Protein AF-A0A0K1EHI0-F1 (afdb_monomer_lite)

Foldseek 3Di:
DPPDDDDDDDQQDDWPVFWGFHAFDDQDPQATKTWTQGNVVRDIKIKGARADVPDDPPVVVLVVVVLVLLCQLDDPQAKHFDDWAATPRGIITITDDDPFAQLLVVLVVLVVPFADAQVRLLQALLSVLRSLLSSVVSVFDQQADASRQWGDDPRHIHGHDRCGSVQVVDVVPDDFQDAADDYDLQQAAPCCRHGNGDDLLRVLSSSLQRSLCSQQVDRGDRVHQLLVAFPVVSHDHPNCVPFDLQLNLLSLQSNDNDSVSHDGSNQHHRDDLPPDDPDAPPADDDDQDQEDADDPVCLQDPDWQQKWKAFQAADACRVSHLPTQTRGDQKFWEFCAPPGSHHDVHPQTHRTFWMWHDDNRWIKTAGPPRPQAKDFQQDLDGDRIDTGHRQGWIQGGRIIIGMHRDDPPDPSSVVNVVQSQQARSLQSAGELVNLLVVQLSLVSSCLSHVAWKKKKKKFKAFLVRDGDQDDRPQLSSLLNLLNNQLQSQLCRLVVRSHRWRKYALGDGMIMTMDINADPVRVVVSCVVRQVVSVVSGPPRMHMDIDMDIDDHPDRSSVSSD

InterPro domains:
  IPR000253 Forkhead-associated (FHA) domain [PF00498] (333-377)
  IPR000253 Forkhead-associated (FHA) domain [PS50006] (332-377)
  IPR000253 Forkhead-associated (FHA) domain [SM00240] (331-381)
  IPR000719 Protein kinase domain [PF00069] (19-233)
  IPR000719 Protein kinase domain [PS50011] (19-279)
  IPR000719 Protein kinase domain [SM00220] (19-271)
  IPR008271 Serine/threonine-protein kinase, active site [PS00108] (140-152)
  IPR008984 SMAD/FHA domain superfamily [SSF49879] (281-404)
  IPR011009 Protein kinase-like domain superfamily [SSF56112] (7-273)
  IPR017441 Protein kinase, ATP binding site [PS00107] (25-48)

Sequence (561 aa):
MTKEPLPPIAVGTVINDRYEVQKHIGKGGMGEVFLAYDRSTQQPVALKLVPEPQRMPGDDEALRQEVILAQKARHPNVCRVFDLAPSLWGPIIVMEYIPGQTLHHVIRRRKQSSGFNAEEFRKIATDICAGLAAIHREDLVHGDLKPGNVMVSDDRAVILDFGFAQERARTAARRPGSPPDGGTPHYMSPERLRDGGSSPDDDVYALALTLWEMWTCRVPEPGSKPRVRSMRQQIVFDVPAMLTHDEIRQIFRAMNEDPAMRPQARHMRFFSPPQQSTIPLNLYREHLNPGPTPGIASSQHFTPGAQSLLITYATNAPEIVGALIPLERPELTMGRRSDQELRLGEPTVSSVHAILRWQAGSWVIEDQGSTNGTYADYPFERRRQLSIRHASDVQVGECRLKLVSFKPDSPHHQRAKRYLAKRDGLTELFVREHLMKAIDEDGLYADWAEAPMQVAIFQLRGANRQVNERPTILEMLALRRAAQGAVEKIEAQLLSLIPLTAGRTGPLRFAVSMVGVSQEEARQVLEQVLPQVQDSLPKSLELVATLVKLETGRPARTLLG

Organism: Chondromyces crocatus (NCBI:txid52)

Secondary structure (DSSP, 8-state):
--PPPPPP--TT-EETTTEEEEEEEEEETTEEEEEEEETTTTEEEEEEE--GGGPPTTHHHHHHHHHHHHTT---TTBPPEEEEE--TTS-EEEEE---SEEHHHHHHHHHTTT---HHHHHHHHHHHHHHHHHHHHTT------SGGGEEE-SS-EEE----HHHHHHHHHHPPTT----SS-GGG--HHHHHH----HHHHHHHHHHHHHHHHH--PPPTT--GGGS-HHHH--SSGGGGS-HHHHHHHHHHT-SSGGGSPPGGG---S---TT-SS------------SPPPHHHHHS--TTS-EEEEEEESS-GGGTT-EEE--SSEEEEESSTT-SEE---TTS-SS-EEEEEETTEEEEEE-S-SS-EEESS--SB-SEEEE-TT-EEEETTEEEEEE---TTSHHHHHHHHHHHHB-TTT-SBPHHHHHHHHHHHHHHHHHHT--EEEEEEEEE-TTSS--SS--HHHHHHHHHHHHHHHHHHHHHTT-SS---EEEEETTEEEEEEES--HHHHHHHHHHHHHHHHTTS-TT-EEEEEEEEPPTTS-GGGGG-

Structure (mmCIF, N/CA/C/O backbone):
data_AF-A0A0K1EHI0-F1
#
_entry.id   AF-A0A0K1EHI0-F1
#
loop_
_atom_site.group_PDB
_atom_site.id
_atom_site.type_symbol
_atom_site.label_atom_id
_atom_site.label_alt_id
_atom_site.label_comp_id
_atom_site.label_asym_id
_atom_site.label_entity_id
_atom_site.label_seq_id
_atom_site.pdbx_PDB_ins_code
_atom_site.Cartn_x
_atom_site.Cartn_y
_atom_site.Cartn_z
_atom_site.occupancy
_atom_site.B_iso_or_equiv
_atom_site.auth_seq_id
_atom_site.auth_comp_id
_atom_site.auth_asym_id
_atom_site.auth_atom_id
_atom_site.pdbx_PDB_model_num
ATOM 1 N N . MET A 1 1 ? -54.908 5.412 22.785 1.00 38.75 1 MET A N 1
ATOM 2 C CA . MET A 1 1 ? -54.482 4.452 23.822 1.00 38.75 1 MET A CA 1
ATOM 3 C C . MET A 1 1 ? -53.059 4.805 24.206 1.00 38.75 1 MET A C 1
ATOM 5 O O . MET A 1 1 ? -52.173 4.701 23.368 1.00 38.75 1 MET A O 1
ATOM 9 N N . THR A 1 2 ? -52.856 5.335 25.406 1.00 41.34 2 THR A N 1
ATOM 10 C CA . THR A 1 2 ? -51.525 5.571 25.977 1.00 41.34 2 THR A CA 1
ATOM 11 C C . THR A 1 2 ? -50.860 4.210 26.174 1.00 41.34 2 THR A C 1
ATOM 13 O O . THR A 1 2 ? -51.335 3.433 26.997 1.00 41.34 2 THR A O 1
ATOM 16 N N . LYS A 1 3 ? -49.834 3.883 25.371 1.00 54.72 3 LYS A N 1
ATOM 17 C CA . LYS A 1 3 ? -49.009 2.685 25.594 1.00 54.72 3 LYS A CA 1
ATOM 18 C C . LYS A 1 3 ? -48.453 2.783 27.016 1.00 54.72 3 LYS A C 1
ATOM 20 O O . LYS A 1 3 ? -47.769 3.760 27.322 1.00 54.72 3 LYS A O 1
ATOM 25 N N . GLU A 1 4 ? -48.761 1.811 27.869 1.00 60.25 4 GLU A N 1
ATOM 26 C CA . GLU A 1 4 ? -48.013 1.642 29.114 1.00 60.25 4 GLU A CA 1
ATOM 27 C C . GLU A 1 4 ? -46.521 1.535 28.767 1.00 60.25 4 GLU A C 1
ATOM 29 O O . GLU A 1 4 ? -46.169 0.873 27.782 1.00 60.25 4 GLU A O 1
ATOM 34 N N . PRO A 1 5 ? -45.638 2.229 29.503 1.00 68.00 5 PRO A N 1
ATOM 35 C CA . PRO A 1 5 ? -44.214 2.154 29.238 1.00 68.00 5 PRO A CA 1
ATOM 36 C C . PRO A 1 5 ? -43.745 0.714 29.451 1.00 68.00 5 PRO A C 1
ATOM 38 O O . PRO A 1 5 ? -44.016 0.103 30.484 1.00 68.00 5 PRO A O 1
ATOM 41 N N . LEU A 1 6 ? -43.050 0.172 28.449 1.00 75.56 6 LEU A N 1
ATOM 42 C CA . LEU A 1 6 ? -42.467 -1.164 28.525 1.00 75.56 6 LEU A CA 1
ATOM 43 C C . LEU A 1 6 ? -41.522 -1.264 29.733 1.00 75.56 6 LEU A C 1
ATOM 45 O O . LEU A 1 6 ? -40.800 -0.301 30.018 1.00 75.56 6 LEU A O 1
ATOM 49 N N . PRO A 1 7 ? -41.478 -2.418 30.423 1.00 82.31 7 PRO A N 1
ATOM 50 C CA . PRO A 1 7 ? -40.547 -2.615 31.524 1.00 82.31 7 PRO A CA 1
ATOM 51 C C . PRO A 1 7 ? -39.098 -2.497 31.022 1.00 82.31 7 PRO A C 1
ATOM 53 O O . PRO A 1 7 ? -38.809 -2.903 29.893 1.00 82.31 7 PRO A O 1
ATOM 56 N N . PRO A 1 8 ? -38.172 -1.946 31.826 1.00 85.06 8 PRO A N 1
ATOM 57 C CA . PRO A 1 8 ? -36.772 -1.836 31.436 1.00 85.06 8 PRO A CA 1
ATOM 58 C C . PRO A 1 8 ? -36.146 -3.222 31.254 1.00 85.06 8 PRO A C 1
ATOM 60 O O . PRO A 1 8 ? -36.465 -4.161 31.984 1.00 85.06 8 PRO A O 1
ATOM 63 N N . ILE A 1 9 ? -35.214 -3.340 30.305 1.00 88.25 9 ILE A N 1
ATOM 64 C CA . ILE A 1 9 ? -34.455 -4.576 30.101 1.00 88.25 9 ILE A CA 1
ATOM 65 C C . ILE A 1 9 ? -33.501 -4.765 31.288 1.00 88.25 9 ILE A C 1
ATOM 67 O O . ILE A 1 9 ? -32.554 -4.000 31.474 1.00 88.25 9 ILE A O 1
ATOM 71 N N . ALA A 1 10 ? -33.749 -5.801 32.085 1.00 90.50 10 ALA A N 1
ATOM 72 C CA . ALA A 1 10 ? -32.947 -6.175 33.248 1.00 90.50 10 ALA A CA 1
ATOM 73 C C . ALA A 1 10 ? -32.377 -7.596 33.113 1.00 90.50 10 ALA A C 1
ATOM 75 O O . ALA A 1 10 ? -32.780 -8.368 32.242 1.00 90.50 10 ALA A O 1
ATOM 76 N N . VAL A 1 11 ? -31.448 -7.959 33.999 1.00 93.38 11 VAL A N 1
ATOM 77 C CA . VAL A 1 11 ? -30.942 -9.338 34.096 1.00 93.38 11 VAL A CA 1
ATOM 78 C C . VAL A 1 11 ? -32.110 -10.308 34.308 1.00 93.38 11 VAL A C 1
ATOM 80 O O . VAL A 1 11 ? -32.990 -10.045 35.124 1.00 93.38 11 VAL A O 1
ATOM 83 N N . GLY A 1 12 ? -32.130 -11.404 33.549 1.00 92.81 12 GLY A N 1
ATOM 84 C CA . GLY A 1 12 ? -33.217 -12.386 33.516 1.00 92.81 12 GLY A CA 1
ATOM 85 C C . GLY A 1 12 ? -34.339 -12.065 32.520 1.00 92.81 12 GLY A C 1
ATOM 86 O O . GLY A 1 12 ? -35.193 -12.916 32.282 1.00 92.81 12 GLY A O 1
ATOM 87 N N . THR A 1 13 ? -34.341 -10.880 31.894 1.00 94.50 13 THR A N 1
ATOM 88 C CA . THR A 1 13 ? -35.295 -10.563 30.815 1.00 94.50 13 THR A CA 1
ATOM 89 C C . THR A 1 13 ? -35.047 -11.486 29.629 1.00 94.50 13 THR A C 1
ATOM 91 O O . THR A 1 13 ? -33.915 -11.596 29.160 1.00 94.50 13 THR A O 1
ATOM 94 N N . VAL A 1 14 ? -36.102 -12.120 29.116 1.00 94.12 14 VAL A N 1
ATOM 95 C CA . VAL A 1 14 ? -36.028 -12.966 27.921 1.00 94.12 14 VAL A CA 1
ATOM 96 C C . VAL A 1 14 ? -36.630 -12.215 26.743 1.00 94.12 14 VAL A C 1
ATOM 98 O O . VAL A 1 14 ? -37.811 -11.875 26.752 1.00 94.12 14 VAL A O 1
ATOM 101 N N . ILE A 1 15 ? -35.817 -11.955 25.725 1.00 92.81 15 ILE A N 1
ATOM 102 C CA . ILE A 1 15 ? -36.234 -11.277 24.499 1.00 92.81 15 ILE A CA 1
ATOM 103 C C . ILE A 1 15 ? -36.522 -12.331 23.425 1.00 92.81 15 ILE A C 1
ATOM 105 O O . ILE A 1 15 ? -35.686 -13.201 23.161 1.00 92.81 15 ILE A O 1
ATOM 109 N N . ASN A 1 16 ? -37.702 -12.239 22.802 1.00 92.44 16 ASN A N 1
ATOM 110 C CA . ASN A 1 16 ? -38.181 -13.137 21.741 1.00 92.44 16 ASN A CA 1
ATOM 111 C C . ASN A 1 16 ? -38.113 -14.629 22.109 1.00 92.44 16 ASN A C 1
ATOM 113 O O . ASN A 1 16 ? -37.731 -15.447 21.275 1.00 92.44 16 ASN A O 1
ATOM 117 N N . ASP A 1 17 ? -38.376 -14.964 23.377 1.00 94.06 17 ASP A N 1
ATOM 118 C CA . ASP A 1 17 ? -38.289 -16.326 23.933 1.00 94.06 17 ASP A CA 1
ATOM 119 C C . ASP A 1 17 ? -36.935 -17.039 23.723 1.00 94.06 17 ASP A C 1
ATOM 121 O O . ASP A 1 17 ? -36.800 -18.238 23.971 1.00 94.06 17 ASP A O 1
ATOM 125 N N . ARG A 1 18 ? -35.900 -16.297 23.309 1.00 95.69 18 ARG A N 1
ATOM 126 C CA . ARG A 1 18 ? -34.618 -16.844 22.852 1.00 95.69 18 ARG A CA 1
ATOM 127 C C . ARG A 1 18 ? -33.433 -16.266 23.602 1.00 95.69 18 ARG A C 1
ATOM 129 O O . ARG A 1 18 ? -32.554 -17.023 24.005 1.00 95.69 18 ARG A O 1
ATOM 136 N N . TYR A 1 19 ? -33.385 -14.950 23.771 1.00 96.94 19 TYR A N 1
ATOM 137 C CA . TYR A 1 19 ? -32.209 -14.285 24.316 1.00 96.94 19 TYR A CA 1
ATOM 138 C C . TYR A 1 19 ? -32.436 -13.891 25.766 1.00 96.94 19 TYR A C 1
ATOM 140 O O . TYR A 1 19 ? -33.193 -12.968 26.056 1.00 96.94 19 TYR A O 1
ATOM 148 N N . GLU A 1 20 ? -31.773 -14.586 26.678 1.00 97.12 20 GLU A N 1
ATOM 149 C CA . GLU A 1 20 ? -31.850 -14.302 28.107 1.00 97.12 20 GLU A CA 1
ATOM 150 C C . GLU A 1 20 ? -30.755 -13.318 28.512 1.00 97.12 20 GLU A C 1
ATOM 152 O O . GLU A 1 20 ? -29.567 -13.638 28.464 1.00 97.12 20 GLU A O 1
ATOM 157 N N . VAL A 1 21 ? -31.142 -12.107 28.900 1.00 97.00 21 VAL A N 1
ATOM 158 C CA . VAL A 1 21 ? -30.214 -11.034 29.260 1.00 97.00 21 VAL A CA 1
ATOM 159 C C . VAL A 1 21 ? -29.485 -11.378 30.553 1.00 97.00 21 VAL A C 1
ATOM 161 O O . VAL A 1 21 ? -30.096 -11.555 31.604 1.00 97.00 21 VAL A O 1
ATOM 164 N N . GLN A 1 22 ? -28.158 -11.409 30.493 1.00 96.69 22 GLN A N 1
ATOM 165 C CA . GLN A 1 22 ? -27.296 -11.707 31.635 1.00 96.69 22 GLN A CA 1
ATOM 166 C C . GLN A 1 22 ? -26.702 -10.444 32.254 1.00 96.69 22 GLN A C 1
ATOM 168 O O . GLN A 1 22 ? -26.520 -10.373 33.468 1.00 96.69 22 GLN A O 1
ATOM 173 N N . LYS A 1 23 ? -26.352 -9.448 31.430 1.00 94.69 23 LYS A N 1
ATOM 174 C CA . LYS A 1 23 ? -25.674 -8.234 31.900 1.00 94.69 23 LYS A CA 1
ATOM 175 C C . LYS A 1 23 ? -25.824 -7.085 30.908 1.00 94.69 23 LYS A C 1
ATOM 177 O O . LYS A 1 23 ? -25.659 -7.277 29.711 1.00 94.69 23 LYS A O 1
ATOM 182 N N . HIS A 1 24 ? -26.026 -5.869 31.404 1.00 92.38 24 HIS A N 1
ATOM 183 C CA . HIS A 1 24 ? -25.834 -4.657 30.604 1.00 92.38 24 HIS A CA 1
ATOM 184 C C . HIS A 1 24 ? -24.330 -4.364 30.462 1.00 92.38 24 HIS A C 1
ATOM 186 O O . HIS A 1 24 ? -23.629 -4.214 31.468 1.00 92.38 24 HIS A O 1
ATOM 192 N N . ILE A 1 25 ? -23.823 -4.320 29.228 1.00 87.81 25 ILE A N 1
ATOM 193 C CA . ILE A 1 25 ? -22.380 -4.225 28.942 1.00 87.81 25 ILE A CA 1
ATOM 194 C C . ILE A 1 25 ? -21.955 -2.885 28.339 1.00 87.81 25 ILE A C 1
ATOM 196 O O . ILE A 1 25 ? -20.767 -2.571 28.367 1.00 87.81 25 ILE A O 1
ATOM 200 N N . GLY A 1 26 ? -22.887 -2.055 27.867 1.00 79.62 26 GLY A N 1
ATOM 201 C CA . GLY A 1 26 ? -22.547 -0.716 27.396 1.00 79.62 26 GLY A CA 1
ATOM 202 C C . GLY A 1 26 ? -23.752 0.115 26.978 1.00 79.62 26 GLY A C 1
ATOM 203 O O . GLY A 1 26 ? -24.778 -0.418 26.578 1.00 79.62 26 GLY A O 1
ATOM 204 N N . LYS A 1 27 ? -23.594 1.438 27.038 1.00 73.62 27 LYS A N 1
ATOM 205 C CA . LYS A 1 27 ? -24.567 2.425 26.561 1.00 73.62 27 LYS A CA 1
ATOM 206 C C . LYS A 1 27 ? -23.833 3.477 25.738 1.00 73.62 27 LYS A C 1
ATOM 208 O O . LYS A 1 27 ? -22.867 4.060 26.229 1.00 73.62 27 LYS A O 1
ATOM 213 N N . GLY A 1 28 ? -24.264 3.704 24.500 1.00 63.69 28 GLY A N 1
ATOM 214 C CA . GLY A 1 28 ? -23.636 4.651 23.575 1.00 63.69 28 GLY A CA 1
ATOM 215 C C . GLY A 1 28 ? -24.650 5.408 22.717 1.00 63.69 28 GLY A C 1
ATOM 216 O O . GLY A 1 28 ? -25.856 5.222 22.846 1.00 63.69 28 GLY A O 1
ATOM 217 N N . GLY A 1 29 ? -24.158 6.259 21.808 1.00 56.59 29 GLY A N 1
ATOM 218 C CA . GLY A 1 29 ? -25.003 7.081 20.926 1.00 56.59 29 GLY A CA 1
ATOM 219 C C . GLY A 1 29 ? -25.860 6.295 19.923 1.00 56.59 29 GLY A C 1
ATOM 220 O O . GLY A 1 29 ? -26.757 6.872 19.326 1.00 56.59 29 GLY A O 1
ATOM 221 N N . MET A 1 30 ? -25.599 4.994 19.757 1.00 59.62 30 MET A N 1
ATOM 222 C CA . MET A 1 30 ? -26.337 4.086 18.867 1.00 59.62 30 MET A CA 1
ATOM 223 C C . MET A 1 30 ? -27.214 3.073 19.625 1.00 59.62 30 MET A C 1
ATOM 225 O O . MET A 1 30 ? -27.732 2.150 19.001 1.00 59.62 30 MET A O 1
ATOM 229 N N . GLY A 1 31 ? -27.347 3.208 20.952 1.00 73.00 31 GLY A N 1
ATOM 230 C CA . GLY A 1 31 ? -28.211 2.352 21.766 1.00 73.00 31 GLY A CA 1
ATOM 231 C C . GLY A 1 31 ? -27.540 1.664 22.956 1.00 73.00 31 GLY A C 1
ATOM 232 O O . GLY A 1 31 ? -26.405 1.971 23.334 1.00 73.00 31 GLY A O 1
ATOM 233 N N . GLU A 1 32 ? -28.286 0.747 23.568 1.00 86.31 32 GLU A N 1
ATOM 234 C CA . GLU A 1 32 ? -27.862 -0.054 24.722 1.00 86.31 32 GLU A CA 1
ATOM 235 C C . GLU A 1 32 ? -27.417 -1.443 24.265 1.00 86.31 32 GLU A C 1
ATOM 237 O O . GLU A 1 32 ? -28.006 -2.025 23.354 1.00 86.31 32 GLU A O 1
ATOM 242 N N . VAL A 1 33 ? -26.361 -1.967 24.886 1.00 90.31 33 VAL A N 1
ATOM 243 C CA . VAL A 1 33 ? -25.775 -3.263 24.550 1.00 90.31 33 VAL A CA 1
ATOM 244 C C . VAL A 1 33 ? -25.816 -4.177 25.767 1.00 90.31 33 VAL A C 1
ATOM 246 O O . VAL A 1 33 ? -25.346 -3.824 26.854 1.00 90.31 33 VAL A O 1
ATOM 249 N N . PHE A 1 34 ? -26.343 -5.380 25.569 1.00 94.25 34 PHE A N 1
ATOM 250 C CA . PHE A 1 34 ? -26.517 -6.395 26.600 1.00 94.25 34 PHE A CA 1
ATOM 251 C C . PHE A 1 34 ? -25.771 -7.674 26.221 1.00 94.25 34 PHE A C 1
ATOM 253 O O . PHE A 1 34 ? -25.832 -8.115 25.079 1.00 94.25 34 PHE A O 1
ATOM 260 N N . LEU A 1 35 ? -25.095 -8.295 27.184 1.00 96.38 35 LEU A N 1
ATOM 261 C CA . LEU A 1 35 ? -24.716 -9.701 27.104 1.00 96.38 35 LEU A CA 1
ATOM 262 C C . LEU A 1 35 ? -25.970 -10.532 27.365 1.00 96.38 35 LEU A C 1
ATOM 264 O O . LEU A 1 35 ? -26.637 -10.339 28.387 1.00 96.38 35 LEU A O 1
ATOM 268 N N . ALA A 1 36 ? -26.258 -11.466 26.471 1.00 97.44 36 ALA A N 1
ATOM 269 C CA . ALA A 1 36 ? -27.346 -12.413 26.609 1.00 97.44 36 ALA A CA 1
ATOM 270 C C . ALA A 1 36 ? -26.880 -13.837 26.304 1.00 97.44 36 ALA A C 1
ATOM 272 O O . ALA A 1 36 ? -25.927 -14.054 25.558 1.00 97.44 36 ALA A O 1
ATOM 273 N N . TYR A 1 37 ? -27.581 -14.809 26.868 1.00 97.75 37 TYR A N 1
ATOM 274 C CA . TYR A 1 37 ? -27.458 -16.209 26.503 1.00 97.75 37 TYR A CA 1
ATOM 275 C C . TYR A 1 37 ? -28.487 -16.531 25.421 1.00 97.75 37 TYR A C 1
ATOM 277 O O . TYR A 1 37 ? -29.691 -16.383 25.641 1.00 97.75 37 TYR A O 1
ATOM 285 N N . ASP A 1 38 ? -28.026 -16.944 24.242 1.00 97.31 38 ASP A N 1
ATOM 286 C CA . ASP A 1 38 ? -28.908 -17.441 23.191 1.00 97.31 38 ASP A CA 1
ATOM 287 C C . ASP A 1 38 ? -29.297 -18.888 23.507 1.00 97.31 38 ASP A C 1
ATOM 289 O O . ASP A 1 38 ? -28.510 -19.817 23.321 1.00 97.31 38 ASP A O 1
ATOM 293 N N . ARG A 1 39 ? -30.536 -19.087 23.963 1.00 96.69 39 ARG A N 1
ATOM 294 C CA . ARG A 1 39 ? -31.074 -20.399 24.353 1.00 96.69 39 ARG A CA 1
ATOM 295 C C . ARG A 1 39 ? -31.108 -21.405 23.202 1.00 96.69 39 ARG A C 1
ATOM 297 O O . ARG A 1 39 ? -31.110 -22.604 23.459 1.00 96.69 39 ARG A O 1
ATOM 304 N N . SER A 1 40 ? -31.133 -20.936 21.953 1.00 95.06 40 SER A N 1
ATOM 305 C CA . SER A 1 40 ? -31.190 -21.814 20.778 1.00 95.06 40 SER A CA 1
ATOM 306 C C . SER A 1 40 ? -29.820 -22.361 20.378 1.00 95.06 40 SER A C 1
ATOM 308 O O . SER A 1 40 ? -29.700 -23.536 20.043 1.00 95.06 40 SER A O 1
ATOM 310 N N . THR A 1 41 ? -28.783 -21.522 20.430 1.00 95.12 41 THR A N 1
ATOM 311 C CA . THR A 1 41 ? -27.409 -21.901 20.063 1.00 95.12 41 THR A CA 1
ATOM 312 C C . THR A 1 41 ? -26.577 -22.311 21.273 1.00 95.12 41 THR A C 1
ATOM 314 O O . THR A 1 41 ? -25.497 -22.871 21.108 1.00 95.12 41 THR A O 1
ATOM 317 N N . GLN A 1 42 ? -27.085 -22.058 22.483 1.00 95.88 42 GLN A N 1
ATOM 318 C CA . GLN A 1 42 ? -26.413 -22.282 23.760 1.00 95.88 42 GLN A CA 1
ATOM 319 C C . GLN A 1 42 ? -25.092 -21.509 23.900 1.00 95.88 42 GLN A C 1
ATOM 321 O O . GLN A 1 42 ? -24.168 -21.967 24.572 1.00 95.88 42 GLN A O 1
ATOM 326 N N . GLN A 1 43 ? -24.998 -20.331 23.275 1.00 95.88 43 GLN A N 1
ATOM 327 C CA . GLN A 1 43 ? -23.801 -19.486 23.265 1.00 95.88 43 GLN A CA 1
ATOM 328 C C . GLN A 1 43 ? -24.087 -18.072 23.796 1.00 95.88 43 GLN A C 1
ATOM 330 O O . GLN A 1 43 ? -25.210 -17.574 23.662 1.00 95.88 43 GLN A O 1
ATOM 335 N N . PRO A 1 44 ? -23.084 -17.390 24.381 1.00 96.81 44 PRO A N 1
ATOM 336 C CA . PRO A 1 44 ? -23.197 -15.975 24.708 1.00 96.81 44 PRO A CA 1
ATOM 337 C C . PRO A 1 44 ? -23.206 -15.112 23.437 1.00 96.81 44 PRO A C 1
ATOM 339 O O . PRO A 1 44 ? -22.401 -15.304 22.524 1.00 96.81 44 PRO A O 1
ATOM 342 N N . VAL A 1 45 ? -24.089 -14.117 23.408 1.00 96.75 45 VAL A N 1
ATOM 343 C CA . VAL A 1 45 ? -24.224 -13.129 22.330 1.00 96.75 45 VAL A CA 1
ATOM 344 C C . VAL A 1 45 ? -24.307 -11.718 22.904 1.00 96.75 45 VAL A C 1
ATOM 346 O O . VAL A 1 45 ? -24.726 -11.517 24.046 1.00 96.75 45 VAL A O 1
ATOM 349 N N . ALA A 1 46 ? -23.918 -10.727 22.109 1.00 95.00 46 ALA A N 1
ATOM 350 C CA . ALA A 1 46 ? -24.198 -9.330 22.404 1.00 95.00 46 ALA A CA 1
ATOM 351 C C . ALA A 1 46 ? -25.453 -8.885 21.639 1.00 95.00 46 ALA A C 1
ATOM 353 O O . ALA A 1 46 ? -25.580 -9.124 20.438 1.00 95.00 46 ALA A O 1
ATOM 354 N N . LEU A 1 47 ? -26.378 -8.236 22.342 1.00 93.69 47 LEU A N 1
ATOM 355 C CA . LEU A 1 47 ? -27.592 -7.647 21.787 1.00 93.69 47 LEU A CA 1
ATOM 356 C C . LEU A 1 47 ? -27.462 -6.133 21.824 1.00 93.69 47 LEU A C 1
ATOM 358 O O . LEU A 1 47 ? -27.402 -5.562 22.913 1.00 93.69 47 LEU A O 1
ATOM 362 N N . LYS A 1 48 ? -27.443 -5.482 20.663 1.00 90.06 48 LYS A N 1
ATOM 363 C CA . LYS A 1 48 ? -27.504 -4.020 20.565 1.00 90.06 48 LYS A CA 1
ATOM 364 C C . LYS A 1 48 ? -28.917 -3.594 20.212 1.00 90.06 48 LYS A C 1
ATOM 366 O O . LYS A 1 48 ? -29.406 -3.903 19.128 1.00 90.06 48 LYS A O 1
ATOM 371 N N . LEU A 1 49 ? -29.557 -2.901 21.142 1.00 87.25 49 LEU A N 1
ATOM 372 C CA . LEU A 1 49 ? -30.896 -2.359 20.982 1.00 87.25 49 LEU A CA 1
ATOM 373 C C . LEU A 1 49 ? -30.826 -0.997 20.295 1.00 87.25 49 LEU A C 1
ATOM 375 O O . LEU A 1 49 ? -30.130 -0.110 20.783 1.00 87.25 49 LEU A O 1
ATOM 379 N N . VAL A 1 50 ? -31.590 -0.811 19.220 1.00 77.00 50 VAL A N 1
ATOM 380 C CA . VAL A 1 50 ? -31.706 0.477 18.519 1.00 77.00 50 VAL A CA 1
ATOM 381 C C . VAL A 1 50 ? -33.007 1.172 18.958 1.00 77.00 50 VAL A C 1
ATOM 383 O O . VAL A 1 50 ? -34.084 0.755 18.523 1.00 77.00 50 VAL A O 1
ATOM 386 N N . PRO A 1 51 ? -32.957 2.194 19.838 1.00 65.12 51 PRO A N 1
ATOM 387 C CA . PRO A 1 51 ? -34.155 2.714 20.501 1.00 65.12 51 PRO A CA 1
ATOM 388 C C . PRO A 1 51 ? -35.091 3.507 19.565 1.00 65.12 51 PRO A C 1
ATOM 390 O O . PRO A 1 51 ? -34.651 4.242 18.681 1.00 65.12 51 PRO A O 1
ATOM 393 N N . GLU A 1 52 ? -36.406 3.393 19.800 1.00 57.41 52 GLU A N 1
ATOM 394 C CA . GLU A 1 52 ? -37.483 4.025 19.009 1.00 57.41 52 GLU A CA 1
ATOM 395 C C . GLU A 1 52 ? -37.430 5.567 18.845 1.00 57.41 52 GLU A C 1
ATOM 397 O O . GLU A 1 52 ? -37.744 6.031 17.749 1.00 57.41 52 GLU A O 1
ATOM 402 N N . PRO A 1 53 ? -37.024 6.397 19.835 1.00 50.66 53 PRO A N 1
ATOM 403 C CA . PRO A 1 53 ? -37.088 7.866 19.731 1.00 50.66 53 PRO A CA 1
ATOM 404 C C . PRO A 1 53 ? -36.123 8.486 18.710 1.00 50.66 53 PRO A C 1
ATOM 406 O O . PRO A 1 53 ? -36.155 9.692 18.484 1.00 50.66 53 PRO A O 1
ATOM 409 N N . GLN A 1 54 ? -35.230 7.677 18.139 1.00 50.97 54 GLN A N 1
ATOM 410 C CA . GLN A 1 54 ? -34.211 8.088 17.173 1.00 50.97 54 GLN A CA 1
ATOM 411 C C . GLN A 1 54 ? -34.568 7.672 15.737 1.00 50.97 54 GLN A C 1
ATOM 413 O O . GLN A 1 54 ? -33.760 7.887 14.839 1.00 50.97 54 GLN A O 1
ATOM 418 N N . ARG A 1 55 ? -35.756 7.084 15.521 1.00 57.84 55 ARG A N 1
ATOM 419 C CA . ARG A 1 55 ? -36.171 6.511 14.235 1.00 57.84 55 ARG A CA 1
ATOM 420 C C . ARG A 1 55 ? -36.875 7.519 13.328 1.00 57.84 55 ARG A C 1
ATOM 422 O O . ARG A 1 55 ? -37.884 8.112 13.708 1.00 57.84 55 ARG A O 1
ATOM 429 N N . MET A 1 56 ? -36.396 7.636 12.097 1.00 54.16 56 MET A N 1
ATOM 430 C CA . MET A 1 56 ? -37.064 8.277 10.965 1.00 54.16 56 MET A CA 1
ATOM 431 C C . MET A 1 56 ? -37.715 7.223 10.041 1.00 54.16 56 MET A C 1
ATOM 433 O O . MET A 1 56 ? -37.336 6.047 10.062 1.00 54.16 56 MET A O 1
ATOM 437 N N . PRO A 1 57 ? -38.702 7.600 9.204 1.00 51.69 57 PRO A N 1
ATOM 438 C CA . PRO A 1 57 ? -39.243 6.702 8.182 1.00 51.69 57 PRO A CA 1
ATOM 439 C C . PRO A 1 57 ? -38.134 6.179 7.247 1.00 51.69 57 PRO A C 1
ATOM 441 O O . PRO A 1 57 ? -37.444 6.974 6.616 1.00 51.69 57 PRO A O 1
ATOM 444 N N . GLY A 1 58 ? -37.979 4.852 7.140 1.00 60.38 58 GLY A N 1
ATOM 445 C CA . GLY A 1 58 ? -36.951 4.194 6.310 1.00 60.38 58 GLY A CA 1
ATOM 446 C C . GLY A 1 58 ? -35.757 3.603 7.077 1.00 60.38 58 GLY A C 1
ATOM 447 O O . GLY A 1 58 ? -35.009 2.810 6.503 1.00 60.38 58 GLY A O 1
ATOM 448 N N . ASP A 1 59 ? -35.616 3.902 8.372 1.00 66.31 59 ASP A N 1
ATOM 449 C CA . ASP A 1 59 ? -34.481 3.438 9.187 1.00 66.31 59 ASP A CA 1
ATOM 450 C C . ASP A 1 59 ? -34.413 1.916 9.351 1.00 66.31 59 ASP A C 1
ATOM 452 O O . ASP A 1 59 ? -33.321 1.363 9.438 1.00 66.31 59 ASP A O 1
ATOM 456 N N . ASP A 1 60 ? -35.550 1.216 9.349 1.00 71.31 60 ASP A N 1
ATOM 457 C CA . ASP A 1 60 ? -35.572 -0.248 9.470 1.00 71.31 60 ASP A CA 1
ATOM 458 C C . ASP A 1 60 ? -34.992 -0.950 8.231 1.00 71.31 60 ASP A C 1
ATOM 460 O O . ASP A 1 60 ? -34.279 -1.945 8.366 1.00 71.31 60 ASP A O 1
ATOM 464 N N . GLU A 1 61 ? -35.233 -0.419 7.026 1.00 74.44 61 GLU A N 1
ATOM 465 C CA . GLU A 1 61 ? -34.644 -0.962 5.794 1.00 74.44 61 GLU A CA 1
ATOM 466 C C . GLU A 1 61 ? -33.152 -0.621 5.705 1.00 74.44 61 GLU A C 1
ATOM 468 O O . GLU A 1 61 ? -32.341 -1.470 5.334 1.00 74.44 61 GLU A O 1
ATOM 473 N N . ALA A 1 62 ? -32.765 0.591 6.116 1.00 70.88 62 ALA A N 1
ATOM 474 C CA . ALA A 1 62 ? -31.359 0.968 6.223 1.00 70.88 62 ALA A CA 1
ATOM 475 C C . ALA A 1 62 ? -30.615 0.055 7.214 1.00 70.88 62 ALA A C 1
ATOM 477 O O . ALA A 1 62 ? -29.573 -0.502 6.876 1.00 70.88 62 ALA A O 1
ATOM 478 N N . LEU A 1 63 ? -31.186 -0.182 8.396 1.00 76.38 63 LEU A N 1
ATOM 479 C CA . LEU A 1 63 ? -30.633 -1.081 9.408 1.00 76.38 63 LEU A CA 1
ATOM 480 C C . LEU A 1 63 ? -30.520 -2.523 8.895 1.00 76.38 63 LEU A C 1
ATOM 482 O O . LEU A 1 63 ? -29.509 -3.191 9.114 1.00 76.38 63 LEU A O 1
ATOM 486 N N . ARG A 1 64 ? -31.531 -3.002 8.163 1.00 81.94 64 ARG A N 1
ATOM 487 C CA . ARG A 1 64 ? -31.499 -4.323 7.524 1.00 81.94 64 ARG A CA 1
ATOM 488 C C . ARG A 1 64 ? -30.373 -4.422 6.495 1.00 81.94 64 ARG A C 1
ATOM 490 O O . ARG A 1 64 ? -29.637 -5.409 6.500 1.00 81.94 64 ARG A O 1
ATOM 497 N N . GLN A 1 65 ? -30.202 -3.408 5.648 1.00 80.56 65 GLN A N 1
ATOM 498 C CA . GLN A 1 65 ? -29.079 -3.339 4.710 1.00 80.56 65 GLN A CA 1
ATOM 499 C C . GLN A 1 65 ? -27.728 -3.298 5.430 1.00 80.56 65 GLN A C 1
ATOM 501 O O . GLN A 1 65 ? -26.805 -3.991 5.010 1.00 80.56 65 GLN A O 1
ATOM 506 N N . GLU A 1 66 ? -27.604 -2.547 6.526 1.00 79.44 66 GLU A N 1
ATOM 507 C CA . GLU A 1 66 ? -26.380 -2.486 7.337 1.00 79.44 66 GLU A CA 1
ATOM 508 C C . GLU A 1 66 ? -25.957 -3.873 7.819 1.00 79.44 66 GLU A C 1
ATOM 510 O O . GLU A 1 66 ? -24.810 -4.277 7.626 1.00 79.44 66 GLU A O 1
ATOM 515 N N . VAL A 1 67 ? -26.907 -4.634 8.364 1.00 84.25 67 VAL A N 1
ATOM 516 C CA . VAL A 1 67 ? -26.673 -5.995 8.856 1.00 84.25 67 VAL A CA 1
ATOM 517 C C . VAL A 1 67 ? -26.280 -6.942 7.721 1.00 84.25 67 VAL A C 1
ATOM 519 O O . VAL A 1 67 ? -25.323 -7.702 7.871 1.00 84.25 67 VAL A O 1
ATOM 522 N N . ILE A 1 68 ? -26.939 -6.858 6.560 1.00 86.38 68 ILE A N 1
ATOM 523 C CA . ILE A 1 68 ? -26.581 -7.660 5.376 1.00 86.38 68 ILE A CA 1
ATOM 524 C C . ILE A 1 68 ? -25.144 -7.363 4.922 1.00 86.38 68 ILE A C 1
ATOM 526 O O . ILE A 1 68 ? -24.409 -8.282 4.558 1.00 86.38 68 ILE A O 1
ATOM 530 N N . LEU A 1 69 ? -24.725 -6.094 4.928 1.00 83.75 69 LEU A N 1
ATOM 531 C CA . LEU A 1 69 ? -23.359 -5.709 4.562 1.00 83.75 69 LEU A CA 1
ATOM 532 C C . LEU A 1 69 ? -22.350 -6.180 5.615 1.00 83.75 69 LEU A C 1
ATOM 534 O O . LEU A 1 69 ? -21.331 -6.766 5.254 1.00 83.75 69 LEU A O 1
ATOM 538 N N . ALA A 1 70 ? -22.656 -6.016 6.901 1.00 84.00 70 ALA A N 1
ATOM 539 C CA . ALA A 1 70 ? -21.813 -6.485 7.998 1.00 84.00 70 ALA A CA 1
ATOM 540 C C . ALA A 1 70 ? -21.582 -8.001 7.969 1.00 84.00 70 ALA A C 1
ATOM 542 O O . ALA A 1 70 ? -20.470 -8.463 8.212 1.00 84.00 70 ALA A O 1
ATOM 543 N N . GLN A 1 71 ? -22.590 -8.783 7.581 1.00 89.06 71 GLN A N 1
ATOM 544 C CA . GLN A 1 71 ? -22.470 -10.236 7.430 1.00 89.06 71 GLN A CA 1
ATOM 545 C C . GLN A 1 71 ? -21.500 -10.679 6.314 1.00 89.06 71 GLN A C 1
ATOM 547 O O . GLN A 1 71 ? -21.044 -11.832 6.336 1.00 89.06 71 GLN A O 1
ATOM 552 N N . LYS A 1 72 ? -21.170 -9.801 5.350 1.00 88.50 72 LYS A N 1
ATOM 553 C CA . LYS A 1 72 ? -20.175 -10.076 4.293 1.00 88.50 72 LYS A CA 1
ATOM 554 C C . LYS A 1 72 ? -18.741 -9.997 4.814 1.00 88.50 72 LYS A C 1
ATOM 556 O O . LYS A 1 72 ? -17.905 -10.802 4.413 1.00 88.50 72 LYS A O 1
ATOM 561 N N . ALA A 1 73 ? -18.461 -9.085 5.745 1.00 86.38 73 ALA A N 1
ATOM 562 C CA . ALA A 1 73 ? -17.125 -8.860 6.292 1.00 86.38 73 ALA A CA 1
ATOM 563 C C . ALA A 1 73 ? -16.744 -9.934 7.332 1.00 86.38 73 ALA A C 1
ATOM 565 O O . ALA A 1 73 ? -16.748 -9.707 8.540 1.00 86.38 73 ALA A O 1
ATOM 566 N N . ARG A 1 74 ? -16.412 -11.145 6.870 1.00 89.00 74 ARG A N 1
ATOM 567 C CA . ARG A 1 74 ? -16.039 -12.270 7.746 1.00 89.00 74 ARG A CA 1
ATOM 568 C C . ARG A 1 74 ? -14.535 -12.305 7.998 1.00 89.00 74 ARG A C 1
ATOM 570 O O . ARG A 1 74 ? -13.764 -12.681 7.118 1.00 89.00 74 ARG A O 1
ATOM 577 N N . HIS A 1 75 ? -14.111 -11.983 9.217 1.00 95.38 75 HIS A N 1
ATOM 578 C CA . HIS A 1 75 ? -12.702 -12.049 9.612 1.00 95.38 75 HIS A CA 1
ATOM 579 C C . HIS A 1 75 ? -12.550 -12.207 11.135 1.00 95.38 75 HIS A C 1
ATOM 581 O O . HIS A 1 75 ? -13.398 -11.705 11.864 1.00 95.38 75 HIS A O 1
ATOM 587 N N . PRO A 1 76 ? -11.488 -12.853 11.659 1.00 95.38 76 PRO A N 1
ATOM 588 C CA . PRO A 1 76 ? -11.265 -12.950 13.105 1.00 95.38 76 PRO A CA 1
ATOM 589 C C . PRO A 1 76 ? -11.158 -11.600 13.829 1.00 95.38 76 PRO A C 1
ATOM 591 O O . PRO A 1 76 ? -11.478 -11.530 15.006 1.00 95.38 76 PRO A O 1
ATOM 594 N N . ASN A 1 77 ? -10.733 -10.537 13.149 1.00 97.06 77 ASN A N 1
ATOM 595 C CA . ASN A 1 77 ? -10.614 -9.190 13.727 1.00 97.06 77 ASN A CA 1
ATOM 596 C C . ASN A 1 77 ? -11.792 -8.264 13.372 1.00 97.06 77 ASN A C 1
ATOM 598 O O . ASN A 1 77 ? -11.673 -7.045 13.477 1.00 97.06 77 ASN A O 1
ATOM 602 N N . VAL A 1 78 ? -12.920 -8.826 12.929 1.00 95.38 78 VAL A N 1
ATOM 603 C CA . VAL A 1 78 ? -14.150 -8.099 12.582 1.00 95.38 78 VAL A CA 1
ATOM 604 C C . VAL A 1 78 ? -15.314 -8.772 13.308 1.00 95.38 78 VAL A C 1
ATOM 606 O O . VAL A 1 78 ? -15.491 -9.984 13.188 1.00 95.38 78 VAL A O 1
ATOM 609 N N . CYS A 1 79 ? -16.079 -8.008 14.090 1.00 94.31 79 CYS A N 1
ATOM 610 C CA . CYS A 1 79 ? -17.183 -8.536 14.888 1.00 94.31 79 CYS A CA 1
ATOM 611 C C . CYS A 1 79 ? -18.233 -9.184 13.986 1.00 94.31 79 CYS A C 1
ATOM 613 O O . CYS A 1 79 ? -18.735 -8.556 13.048 1.00 94.31 79 CYS A O 1
ATOM 615 N N . ARG A 1 80 ? -18.584 -10.441 14.269 1.00 92.94 80 ARG A N 1
ATOM 616 C CA . ARG A 1 80 ? -19.607 -11.137 13.488 1.00 92.94 80 ARG A CA 1
ATOM 617 C C . ARG A 1 80 ? -20.991 -10.657 13.887 1.00 92.94 80 ARG A C 1
ATOM 619 O O . ARG A 1 80 ? -21.400 -10.806 15.035 1.00 92.94 80 ARG A O 1
ATOM 626 N N . VAL A 1 81 ? -21.743 -10.167 12.910 1.00 92.00 81 VAL A N 1
ATOM 627 C CA . VAL A 1 81 ? -23.180 -9.931 13.060 1.00 92.00 81 VAL A CA 1
ATOM 628 C C . VAL A 1 81 ? -23.920 -11.210 12.681 1.00 92.00 81 VAL A C 1
ATOM 630 O O . VAL A 1 81 ? -23.738 -11.735 11.583 1.00 92.00 81 VAL A O 1
ATOM 633 N N . PHE A 1 82 ? -24.728 -11.733 13.597 1.00 91.44 82 PHE A N 1
ATOM 634 C CA . PHE A 1 82 ? -25.487 -12.963 13.397 1.00 91.44 82 PHE A CA 1
ATOM 635 C C . PHE A 1 82 ? -26.861 -12.686 12.802 1.00 91.44 82 PHE A C 1
ATOM 637 O O . PHE A 1 82 ? -27.224 -13.329 11.820 1.00 91.44 82 PHE A O 1
ATOM 644 N N . ASP A 1 83 ? -27.610 -11.738 13.366 1.00 88.25 83 ASP A N 1
ATOM 645 C CA . ASP A 1 83 ? -29.013 -11.535 13.001 1.00 88.25 83 ASP A CA 1
ATOM 646 C C . ASP A 1 83 ? -29.518 -10.119 13.324 1.00 88.25 83 ASP A C 1
ATOM 648 O O . ASP A 1 83 ? -28.914 -9.391 14.117 1.00 88.25 83 ASP A O 1
ATOM 652 N N . LEU A 1 84 ? -30.653 -9.756 12.729 1.00 89.50 84 LEU A N 1
ATOM 653 C CA . LEU A 1 84 ? -31.463 -8.589 13.068 1.00 89.50 84 LEU A CA 1
ATOM 654 C C . LEU A 1 84 ? -32.872 -9.065 13.416 1.00 89.50 84 LEU A C 1
ATOM 656 O O . LEU A 1 84 ? -33.621 -9.483 12.532 1.00 89.50 84 LEU A O 1
ATOM 660 N N . ALA A 1 85 ? -33.253 -8.956 14.686 1.00 88.12 85 ALA A N 1
ATOM 661 C CA . ALA A 1 85 ? -34.562 -9.406 15.148 1.00 88.12 85 ALA A CA 1
ATOM 662 C C . ALA A 1 85 ? -35.415 -8.227 15.645 1.00 88.12 85 ALA A C 1
ATOM 664 O O . ALA A 1 85 ? -34.895 -7.342 16.324 1.00 88.12 85 ALA A O 1
ATOM 665 N N . PRO A 1 86 ? -36.728 -8.189 15.358 1.00 87.31 86 PRO A N 1
ATOM 666 C CA . PRO A 1 86 ? -37.633 -7.241 16.003 1.00 87.31 86 PRO A CA 1
ATOM 667 C C . PRO A 1 86 ? -37.776 -7.589 17.490 1.00 87.31 86 PRO A C 1
ATOM 669 O O . PRO A 1 86 ? -37.714 -8.759 17.846 1.00 87.31 86 PRO A O 1
ATOM 672 N N . SER A 1 87 ? -37.998 -6.611 18.364 1.00 88.06 87 SER A N 1
ATOM 673 C CA . SER A 1 87 ? -38.365 -6.861 19.765 1.00 88.06 87 SER A CA 1
ATOM 674 C C . SER A 1 87 ? -39.352 -5.806 20.256 1.00 88.06 87 SER A C 1
ATOM 676 O O . SER A 1 87 ? -39.546 -4.784 19.594 1.00 88.06 87 SER A O 1
ATOM 678 N N . LEU A 1 88 ? -39.949 -6.025 21.431 1.00 85.25 88 LEU A N 1
ATOM 679 C CA . LEU A 1 88 ? -40.858 -5.055 22.051 1.00 85.25 88 LEU A CA 1
ATOM 680 C C . LEU A 1 88 ? -40.196 -3.684 22.263 1.00 85.25 88 LEU A C 1
ATOM 682 O O . LEU A 1 88 ? -40.878 -2.672 22.181 1.00 85.25 88 LEU A O 1
ATOM 686 N N . TRP A 1 89 ? -38.879 -3.642 22.482 1.00 84.44 89 TRP A N 1
ATOM 687 C CA . TRP A 1 89 ? -38.121 -2.419 22.774 1.00 84.44 89 TRP A CA 1
ATOM 688 C C . TRP A 1 89 ? -37.519 -1.738 21.529 1.00 84.44 89 TRP A C 1
ATOM 690 O O . TRP A 1 89 ? -36.786 -0.757 21.660 1.00 84.44 89 TRP A O 1
ATOM 700 N N . GLY A 1 90 ? -37.796 -2.263 20.331 1.00 82.88 90 GLY A N 1
ATOM 701 C CA . GLY A 1 90 ? -37.108 -1.927 19.079 1.00 82.88 90 GLY A CA 1
ATOM 702 C C . GLY A 1 90 ? -36.282 -3.109 18.553 1.00 82.88 90 GLY A C 1
ATOM 703 O O . GLY A 1 90 ? -36.142 -4.122 19.241 1.00 82.88 90 GLY A O 1
ATOM 704 N N . PRO A 1 91 ? -35.754 -3.056 17.324 1.00 85.38 91 PRO A N 1
ATOM 705 C CA . PRO A 1 91 ? -34.955 -4.141 16.795 1.00 85.38 91 PRO A CA 1
ATOM 706 C C . PRO A 1 91 ? -33.633 -4.265 17.538 1.00 85.38 91 PRO A C 1
ATOM 708 O O . PRO A 1 91 ? -33.027 -3.289 17.994 1.00 85.38 91 PRO A O 1
ATOM 711 N N . ILE A 1 92 ? -33.200 -5.511 17.621 1.00 89.25 92 ILE A N 1
ATOM 712 C CA . ILE A 1 92 ? -31.956 -5.931 18.231 1.00 89.25 92 ILE A CA 1
ATOM 713 C C . ILE A 1 92 ? -31.036 -6.458 17.137 1.00 89.25 92 ILE A C 1
ATOM 715 O O . ILE A 1 92 ? -3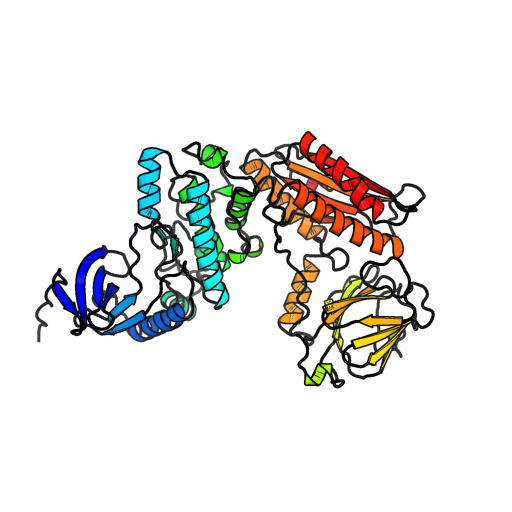1.406 -7.337 16.355 1.00 89.25 92 ILE A O 1
ATOM 719 N N . ILE A 1 93 ? -29.822 -5.922 17.088 1.00 90.44 93 ILE A N 1
ATOM 720 C CA . ILE A 1 93 ? -28.737 -6.541 16.334 1.00 90.44 93 ILE A CA 1
ATOM 721 C C . ILE A 1 93 ? -28.107 -7.588 17.246 1.00 90.44 93 ILE A C 1
ATOM 723 O O . ILE A 1 93 ? -27.647 -7.270 18.346 1.00 90.44 93 ILE A O 1
ATOM 727 N N . VAL A 1 94 ? -28.094 -8.830 16.780 1.00 92.94 94 VAL A N 1
ATOM 728 C CA . VAL A 1 94 ? -27.492 -9.971 17.466 1.00 92.94 94 VAL A CA 1
ATOM 729 C C . VAL A 1 94 ? -26.101 -10.168 16.891 1.00 92.94 94 VAL A C 1
ATOM 731 O O . VAL A 1 94 ? -25.948 -10.375 15.686 1.00 92.94 94 VAL A O 1
ATOM 734 N N . MET A 1 95 ? -25.078 -10.110 17.734 1.00 93.88 95 MET A N 1
ATOM 735 C CA . MET A 1 95 ? -23.685 -10.191 17.302 1.00 93.88 95 MET A CA 1
ATOM 736 C C . MET A 1 95 ? -22.827 -11.006 18.267 1.00 93.88 95 MET A C 1
ATOM 738 O O . MET A 1 95 ? -23.247 -11.374 19.367 1.00 93.88 95 MET A O 1
ATOM 742 N N . GLU A 1 96 ? -21.612 -11.301 17.827 1.00 94.44 96 GLU A N 1
ATOM 743 C CA . GLU A 1 96 ? -20.588 -11.974 18.611 1.00 94.44 96 GLU A CA 1
ATOM 744 C C . GLU A 1 96 ? -20.325 -11.235 19.927 1.00 94.44 96 GLU A C 1
ATOM 746 O O . GLU A 1 96 ? -20.066 -10.031 19.953 1.00 94.44 96 GLU A O 1
ATOM 751 N N . TYR A 1 97 ? -20.376 -11.972 21.038 1.00 94.69 97 TYR A N 1
ATOM 752 C CA . TYR A 1 97 ? -19.900 -11.451 22.309 1.00 94.69 97 TYR A CA 1
ATOM 753 C C . TYR A 1 97 ? -18.378 -11.562 22.377 1.00 94.69 97 TYR A C 1
ATOM 755 O O . TYR A 1 97 ? -17.816 -12.645 22.222 1.00 94.69 97 TYR A O 1
ATOM 763 N N . ILE A 1 98 ? -17.712 -10.440 22.649 1.00 94.12 98 ILE A N 1
ATOM 764 C CA . ILE A 1 98 ? -16.255 -10.375 22.744 1.00 94.12 98 ILE A CA 1
ATOM 765 C C . ILE A 1 98 ? -15.880 -10.083 24.202 1.00 94.12 98 ILE A C 1
ATOM 767 O O . ILE A 1 98 ? -16.159 -8.980 24.685 1.00 94.12 98 ILE A O 1
ATOM 771 N N . PRO A 1 99 ? -15.265 -11.043 24.918 1.00 91.44 99 PRO A N 1
ATOM 772 C CA . PRO A 1 99 ? -14.889 -10.866 26.315 1.00 91.44 99 PRO A CA 1
ATOM 773 C C . PRO A 1 99 ? -13.659 -9.956 26.401 1.00 91.44 99 PRO A C 1
ATOM 775 O O . PRO A 1 99 ? -12.524 -10.390 26.220 1.00 91.44 99 PRO A O 1
ATOM 778 N N . GLY A 1 100 ? -13.882 -8.664 26.629 1.00 92.88 100 GLY A N 1
ATOM 779 C CA . GLY A 1 100 ? -12.807 -7.681 26.621 1.00 92.88 100 GLY A CA 1
ATOM 780 C C . GLY A 1 100 ? -13.241 -6.286 27.047 1.00 92.88 100 GLY A C 1
ATOM 781 O O . GLY A 1 100 ? -14.325 -6.077 27.596 1.00 92.88 100 GLY A O 1
ATOM 782 N N . GLN A 1 101 ? -12.361 -5.322 26.801 1.00 93.31 101 GLN A N 1
ATOM 783 C CA . GLN A 1 101 ? -12.615 -3.899 27.014 1.00 93.31 101 GLN A CA 1
ATOM 784 C C . GLN A 1 101 ? -12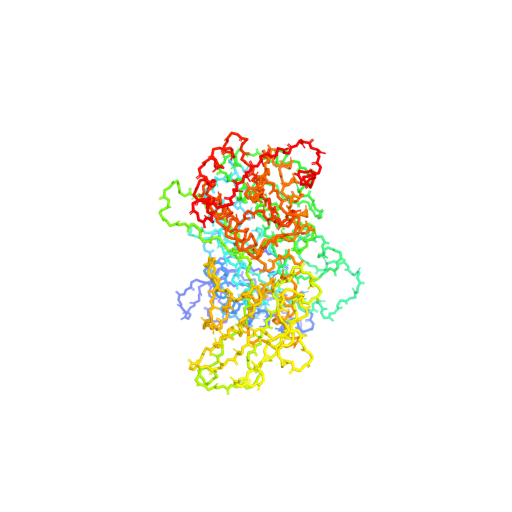.423 -3.150 25.704 1.00 93.31 101 GLN A C 1
ATOM 786 O O . GLN A 1 101 ? -11.596 -3.538 24.880 1.00 93.31 101 GLN A O 1
ATOM 791 N N . THR A 1 102 ? -13.140 -2.043 25.513 1.00 94.06 102 THR A N 1
ATOM 792 C CA . THR A 1 102 ? -12.871 -1.206 24.342 1.00 94.06 102 THR A CA 1
ATOM 793 C C . THR A 1 102 ? -11.450 -0.652 24.412 1.00 94.06 102 THR A C 1
ATOM 795 O O . THR A 1 102 ? -10.942 -0.349 25.498 1.00 94.06 102 THR A O 1
ATOM 798 N N . LEU A 1 103 ? -10.807 -0.477 23.261 1.00 95.94 103 LEU A N 1
ATOM 799 C CA . LEU A 1 103 ? -9.462 0.077 23.166 1.00 95.94 103 LEU A CA 1
ATOM 800 C C . LEU A 1 103 ? -9.390 1.452 23.847 1.00 95.94 103 LEU A C 1
ATOM 802 O O . LEU A 1 103 ? -8.401 1.747 24.504 1.00 95.94 103 LEU A O 1
ATOM 806 N N . HIS A 1 104 ? -10.468 2.241 23.814 1.00 93.62 104 HIS A N 1
ATOM 807 C CA . HIS A 1 104 ? -10.589 3.477 24.595 1.00 93.62 104 HIS A CA 1
ATOM 808 C C . HIS A 1 104 ? -10.319 3.271 26.102 1.00 93.62 104 HIS A C 1
ATOM 810 O O . HIS A 1 104 ? -9.523 3.996 26.705 1.00 93.62 104 HIS A O 1
ATOM 816 N N . HIS A 1 105 ? -10.941 2.261 26.722 1.00 93.06 105 HIS A N 1
ATOM 817 C CA . HIS A 1 105 ? -10.700 1.935 28.132 1.00 93.06 105 HIS A CA 1
ATOM 818 C C . HIS A 1 105 ? -9.278 1.418 28.358 1.00 93.06 105 HIS A C 1
ATOM 820 O O . HIS A 1 105 ? -8.641 1.792 29.348 1.00 93.06 105 HIS A O 1
ATOM 826 N N . VAL A 1 106 ? -8.756 0.612 27.429 1.00 94.44 106 VAL A N 1
ATOM 827 C CA . VAL A 1 106 ? -7.380 0.105 27.497 1.00 94.44 106 VAL A CA 1
ATOM 828 C C . VAL A 1 106 ? -6.373 1.256 27.458 1.00 94.44 106 VAL A C 1
ATOM 830 O O . VAL A 1 106 ? -5.504 1.309 28.327 1.00 94.44 106 VAL A O 1
ATOM 833 N N . ILE A 1 107 ? -6.518 2.212 26.535 1.00 93.50 107 ILE A N 1
ATOM 834 C CA . ILE A 1 107 ? -5.660 3.404 26.428 1.00 93.50 107 ILE A CA 1
ATOM 835 C C . ILE A 1 107 ? -5.711 4.215 27.724 1.00 93.50 107 ILE A C 1
ATOM 837 O O . ILE A 1 107 ? -4.667 4.564 28.274 1.00 93.50 107 ILE A O 1
ATOM 841 N N . ARG A 1 108 ? -6.907 4.467 28.270 1.00 92.50 108 ARG A N 1
ATOM 842 C CA . ARG A 1 108 ? -7.065 5.203 29.534 1.00 92.50 108 ARG A CA 1
ATOM 843 C C . ARG A 1 108 ? -6.368 4.503 30.704 1.00 92.50 108 ARG A C 1
ATOM 845 O O . ARG A 1 108 ? -5.705 5.172 31.494 1.00 92.50 108 ARG A O 1
ATOM 852 N N . ARG A 1 109 ? -6.487 3.177 30.809 1.00 92.12 109 ARG A N 1
ATOM 853 C CA . ARG A 1 109 ? -5.789 2.377 31.829 1.00 92.12 109 ARG A CA 1
ATOM 854 C C . ARG A 1 109 ? -4.271 2.433 31.632 1.00 92.12 109 ARG A C 1
ATOM 856 O O . ARG A 1 109 ? -3.537 2.661 32.589 1.00 92.12 109 ARG A O 1
ATOM 863 N N . ARG A 1 110 ? -3.788 2.282 30.395 1.00 90.00 110 ARG A N 1
ATOM 864 C CA . ARG A 1 110 ? -2.353 2.352 30.071 1.00 90.00 110 ARG A CA 1
ATOM 865 C C . ARG A 1 110 ? -1.764 3.728 30.368 1.00 90.00 110 ARG A C 1
ATOM 867 O O . ARG A 1 110 ? -0.701 3.799 30.977 1.00 90.00 110 ARG A O 1
ATOM 874 N N . LYS A 1 111 ? -2.493 4.806 30.080 1.00 89.75 111 LYS A N 1
ATOM 875 C CA . LYS A 1 111 ? -2.122 6.182 30.443 1.00 89.75 111 LYS A CA 1
ATOM 876 C C . LYS A 1 111 ? -1.901 6.386 31.947 1.00 89.75 111 LYS A C 1
ATOM 878 O O . LYS A 1 111 ? -1.095 7.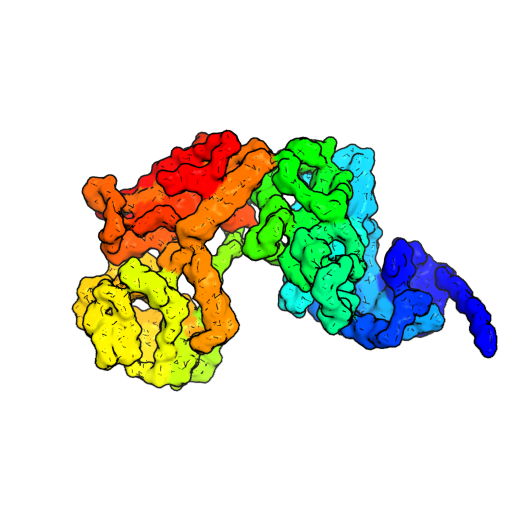220 32.325 1.00 89.75 111 LYS A O 1
ATOM 883 N N . GLN A 1 112 ? -2.606 5.655 32.808 1.00 88.56 112 GLN A N 1
ATOM 884 C CA . GLN A 1 112 ? -2.435 5.748 34.266 1.00 88.56 112 GLN A CA 1
ATOM 885 C C . GLN A 1 112 ? -1.236 4.943 34.794 1.00 88.56 112 GLN A C 1
ATOM 887 O O . GLN A 1 112 ? -0.921 5.033 35.974 1.00 88.56 112 GLN A O 1
ATOM 892 N N . SER A 1 113 ? -0.596 4.145 33.937 1.00 85.00 113 SER A N 1
ATOM 893 C CA . SER A 1 113 ? 0.534 3.281 34.285 1.00 85.00 113 SER A CA 1
ATOM 894 C C . SER A 1 113 ? 1.789 3.728 33.530 1.00 85.00 113 SER A C 1
ATOM 896 O O . SER A 1 113 ? 2.421 4.699 33.930 1.00 85.00 113 SER A O 1
ATOM 898 N N . SER A 1 114 ? 2.128 3.062 32.426 1.00 84.06 114 SER A N 1
ATOM 899 C CA . SER A 1 114 ? 3.371 3.267 31.669 1.00 84.06 114 SER A CA 1
ATOM 900 C C . SER A 1 114 ? 3.164 3.382 30.152 1.00 84.06 114 SER A C 1
ATOM 902 O O . SER A 1 114 ? 4.111 3.210 29.390 1.00 84.06 114 SER A O 1
ATOM 904 N N . GLY A 1 115 ? 1.932 3.615 29.685 1.00 86.94 115 GLY A N 1
ATOM 905 C CA . GLY A 1 115 ? 1.594 3.482 28.264 1.00 86.94 115 GLY A CA 1
ATOM 906 C C . GLY A 1 115 ? 1.623 2.020 27.787 1.00 86.94 115 GLY A C 1
ATOM 907 O O . GLY A 1 115 ? 1.602 1.095 28.599 1.00 86.94 115 GLY A O 1
ATOM 908 N N . PHE A 1 116 ? 1.606 1.801 26.471 1.00 89.19 116 PHE A N 1
ATOM 909 C CA . PHE A 1 116 ? 1.701 0.464 25.864 1.00 89.19 116 PHE A CA 1
ATOM 910 C C . PHE A 1 116 ? 3.161 0.025 25.736 1.00 89.19 116 PHE A C 1
ATOM 912 O O . PHE A 1 116 ? 4.012 0.848 25.446 1.00 89.19 116 PHE A O 1
ATOM 919 N N . ASN A 1 117 ? 3.476 -1.261 25.867 1.00 88.38 117 ASN A N 1
ATOM 920 C CA . ASN A 1 117 ? 4.762 -1.744 25.348 1.00 88.38 117 ASN A CA 1
ATOM 921 C C . ASN A 1 117 ? 4.662 -1.991 23.826 1.00 88.38 117 ASN A C 1
ATOM 923 O O . ASN A 1 117 ? 3.565 -2.026 23.262 1.00 88.38 117 ASN A O 1
ATOM 927 N N . ALA A 1 118 ? 5.804 -2.159 23.152 1.00 88.81 118 ALA A N 1
ATOM 928 C CA . ALA A 1 118 ? 5.823 -2.302 21.696 1.00 88.81 118 ALA A CA 1
ATOM 929 C C . ALA A 1 118 ? 5.150 -3.587 21.190 1.00 88.81 118 ALA A C 1
ATOM 931 O O . ALA A 1 118 ? 4.533 -3.562 20.131 1.00 88.81 118 ALA A O 1
ATOM 932 N N . GLU A 1 119 ? 5.222 -4.696 21.928 1.00 89.62 119 GLU A N 1
ATOM 933 C CA . GLU A 1 119 ? 4.592 -5.959 21.523 1.00 89.62 119 GLU A CA 1
ATOM 934 C C . GLU A 1 119 ? 3.062 -5.881 21.603 1.00 89.62 119 GLU A C 1
ATOM 936 O O . GLU A 1 119 ? 2.368 -6.246 20.655 1.00 89.62 119 GLU A O 1
ATOM 941 N N . GLU A 1 120 ? 2.530 -5.310 22.683 1.00 91.06 120 GLU A N 1
ATOM 942 C CA . GLU A 1 120 ? 1.100 -5.038 22.830 1.00 91.06 120 GLU A CA 1
ATOM 943 C C . GLU A 1 120 ? 0.593 -4.084 21.746 1.00 91.06 120 GLU A C 1
ATOM 945 O O . GLU A 1 120 ? -0.458 -4.330 21.150 1.00 91.06 120 GLU A O 1
ATOM 950 N N . PHE A 1 121 ? 1.346 -3.014 21.464 1.00 93.38 121 PHE A N 1
ATOM 951 C CA . PHE A 1 121 ? 1.019 -2.083 20.387 1.00 93.38 121 PHE A CA 1
ATOM 952 C C . PHE A 1 121 ? 0.965 -2.805 19.037 1.00 93.38 121 PHE A C 1
ATOM 954 O O . PHE A 1 121 ? -0.031 -2.693 18.326 1.00 93.38 121 PHE A O 1
ATOM 961 N N . ARG A 1 122 ? 2.003 -3.584 18.705 1.00 93.38 122 ARG A N 1
ATOM 962 C CA . ARG A 1 122 ? 2.105 -4.357 17.458 1.00 93.38 122 ARG A CA 1
ATOM 963 C C . ARG A 1 122 ? 0.970 -5.353 17.292 1.00 93.38 122 ARG A C 1
ATOM 965 O O . ARG A 1 122 ? 0.397 -5.423 16.205 1.00 93.38 122 ARG A O 1
ATOM 972 N N . LYS A 1 123 ? 0.626 -6.089 18.355 1.00 93.44 123 LYS A N 1
ATOM 973 C CA . LYS A 1 123 ? -0.473 -7.063 18.353 1.00 93.44 123 LYS A CA 1
ATOM 974 C C . LYS A 1 123 ? -1.791 -6.381 17.990 1.00 93.44 123 LYS A C 1
ATOM 976 O O . LYS A 1 123 ? -2.433 -6.756 17.012 1.00 93.44 123 LYS A O 1
ATOM 981 N N . ILE A 1 124 ? -2.144 -5.323 18.720 1.00 96.06 124 ILE A N 1
ATOM 982 C CA . ILE A 1 124 ? -3.389 -4.580 18.493 1.00 96.06 124 ILE A CA 1
ATOM 983 C C . ILE A 1 124 ? -3.380 -3.906 17.111 1.00 96.06 124 ILE A C 1
ATOM 985 O O . ILE A 1 124 ? -4.365 -3.997 16.381 1.00 96.06 124 ILE A O 1
ATOM 989 N N . ALA A 1 125 ? -2.278 -3.263 16.716 1.00 96.44 125 ALA A N 1
ATOM 990 C CA . ALA A 1 125 ? -2.170 -2.588 15.425 1.00 96.44 125 ALA A CA 1
ATOM 991 C C . ALA A 1 125 ? -2.310 -3.567 14.250 1.00 96.44 125 ALA A C 1
ATOM 993 O O . ALA A 1 125 ? -3.038 -3.280 13.298 1.00 96.44 125 ALA A O 1
ATOM 994 N N . THR A 1 126 ? -1.670 -4.736 14.338 1.00 95.75 126 THR A N 1
ATOM 995 C CA . THR A 1 126 ? -1.774 -5.806 13.336 1.00 95.75 126 THR A CA 1
ATOM 996 C C . THR A 1 126 ? -3.207 -6.303 13.204 1.00 95.75 126 THR A C 1
ATOM 998 O O . THR A 1 126 ? -3.729 -6.365 12.090 1.00 95.75 126 THR A O 1
ATOM 1001 N N . ASP A 1 127 ? -3.865 -6.586 14.326 1.00 97.31 127 ASP A N 1
ATOM 1002 C CA . ASP A 1 127 ? -5.248 -7.059 14.359 1.00 97.31 127 ASP A CA 1
ATOM 1003 C C . ASP A 1 127 ? -6.224 -6.050 13.736 1.00 97.31 127 ASP A C 1
ATOM 1005 O O . ASP A 1 127 ? -7.048 -6.416 12.893 1.00 97.31 127 ASP A O 1
ATOM 1009 N N . ILE A 1 128 ? -6.113 -4.764 14.091 1.00 97.44 128 ILE A N 1
ATOM 1010 C CA . ILE A 1 128 ? -6.983 -3.719 13.532 1.00 97.44 128 ILE A CA 1
ATOM 1011 C C . ILE A 1 128 ? -6.702 -3.534 12.033 1.00 97.44 128 ILE A C 1
ATOM 1013 O O . ILE A 1 128 ? -7.645 -3.448 11.246 1.00 97.44 128 ILE A O 1
ATOM 1017 N N . CYS A 1 129 ? -5.435 -3.533 11.601 1.00 97.12 129 CYS A N 1
ATOM 1018 C CA . CYS A 1 129 ? -5.096 -3.456 10.175 1.00 97.12 129 CYS A CA 1
ATOM 1019 C C . CYS A 1 129 ? -5.683 -4.635 9.389 1.00 97.12 129 CYS A C 1
ATOM 1021 O O . CYS A 1 129 ? -6.223 -4.437 8.300 1.00 97.12 129 CYS A O 1
ATOM 1023 N N . ALA A 1 130 ? -5.612 -5.851 9.940 1.00 96.38 130 ALA A N 1
ATOM 1024 C CA . ALA A 1 130 ? -6.158 -7.052 9.317 1.00 96.38 130 ALA A CA 1
ATOM 1025 C C . ALA A 1 130 ? -7.692 -7.012 9.241 1.00 96.38 130 ALA A C 1
ATOM 1027 O O . ALA A 1 130 ? -8.269 -7.352 8.204 1.00 96.38 130 ALA A O 1
ATOM 1028 N N . GLY A 1 131 ? -8.352 -6.541 10.303 1.00 96.38 131 GLY A N 1
ATOM 1029 C CA . GLY A 1 131 ? -9.797 -6.331 10.318 1.00 96.38 131 GLY A CA 1
ATOM 1030 C C . GLY A 1 131 ? -10.245 -5.301 9.283 1.00 96.38 131 GLY A C 1
ATOM 1031 O O . GLY A 1 131 ? -11.120 -5.589 8.467 1.00 96.38 131 GLY A O 1
ATOM 1032 N N . LEU A 1 132 ? -9.592 -4.138 9.241 1.00 96.75 132 LEU A N 1
ATOM 1033 C CA . LEU A 1 132 ? -9.938 -3.075 8.297 1.00 96.75 132 LEU A CA 1
ATOM 1034 C C . LEU A 1 132 ? -9.674 -3.492 6.844 1.00 96.75 132 LEU A C 1
ATOM 1036 O O . LEU A 1 132 ? -10.507 -3.282 5.965 1.00 96.75 132 LEU A O 1
ATOM 1040 N N . ALA A 1 133 ? -8.555 -4.177 6.600 1.00 95.38 133 ALA A N 1
ATOM 1041 C CA . ALA A 1 133 ? -8.249 -4.773 5.306 1.00 95.38 133 ALA A CA 1
ATOM 1042 C C . ALA A 1 133 ? -9.319 -5.770 4.839 1.00 95.38 133 ALA A C 1
ATOM 1044 O O . ALA A 1 133 ? -9.570 -5.871 3.637 1.00 95.38 133 ALA A O 1
ATOM 1045 N N . ALA A 1 134 ? -9.926 -6.525 5.759 1.00 94.62 134 ALA A N 1
ATOM 1046 C CA . ALA A 1 134 ? -10.997 -7.456 5.429 1.00 94.62 134 ALA A CA 1
ATOM 1047 C C . ALA A 1 134 ? -12.298 -6.739 5.051 1.00 94.62 134 ALA A C 1
ATOM 1049 O O . ALA A 1 134 ? -12.947 -7.162 4.101 1.00 94.62 134 ALA A O 1
ATOM 1050 N N . ILE A 1 135 ? -12.630 -5.634 5.721 1.00 93.19 135 ILE A N 1
ATOM 1051 C CA . ILE A 1 135 ? -13.779 -4.783 5.373 1.00 93.19 135 ILE A CA 1
ATOM 1052 C C . ILE A 1 135 ? -13.594 -4.197 3.966 1.00 93.19 135 ILE A C 1
ATOM 1054 O O . ILE A 1 135 ? -14.458 -4.356 3.106 1.00 93.19 135 ILE A O 1
ATOM 1058 N N . HIS A 1 136 ? -12.429 -3.600 3.693 1.00 93.31 136 HIS A N 1
ATOM 1059 C CA . HIS A 1 136 ? -12.127 -2.988 2.391 1.00 93.31 136 HIS A CA 1
ATOM 1060 C C . HIS A 1 136 ? -12.084 -3.999 1.240 1.00 93.31 136 HIS A C 1
ATOM 1062 O O . HIS A 1 136 ? -12.296 -3.624 0.091 1.00 93.31 136 HIS A O 1
ATOM 1068 N N . ARG A 1 137 ? -11.810 -5.280 1.520 1.00 90.88 137 ARG A N 1
ATOM 1069 C CA . ARG A 1 137 ? -11.823 -6.349 0.505 1.00 90.88 137 ARG A CA 1
ATOM 1070 C C . ARG A 1 137 ? -13.227 -6.638 -0.029 1.00 90.88 137 ARG A C 1
ATOM 1072 O O . ARG A 1 137 ? -13.346 -7.060 -1.171 1.00 90.88 137 ARG A O 1
ATOM 1079 N N . GLU A 1 138 ? -14.253 -6.385 0.777 1.00 89.25 138 GLU A N 1
ATOM 1080 C CA . GLU A 1 138 ? -15.664 -6.536 0.404 1.00 89.25 138 GLU A CA 1
ATOM 1081 C C . GLU A 1 138 ? -16.252 -5.245 -0.207 1.00 89.25 138 GLU A C 1
ATOM 1083 O O . GLU A 1 138 ? -17.473 -5.108 -0.302 1.00 89.25 138 GLU A O 1
ATOM 1088 N N . ASP A 1 139 ? -15.397 -4.282 -0.591 1.00 87.38 139 ASP A N 1
ATOM 1089 C CA . ASP A 1 139 ? -15.773 -2.946 -1.081 1.00 87.38 139 ASP A CA 1
ATOM 1090 C C . ASP A 1 139 ? -16.668 -2.167 -0.089 1.00 87.38 139 ASP A C 1
ATOM 1092 O O . ASP A 1 139 ? -17.560 -1.400 -0.469 1.00 87.38 139 ASP A O 1
ATOM 1096 N N . LEU A 1 140 ? -16.436 -2.378 1.210 1.00 87.81 140 LEU A N 1
ATOM 1097 C CA . LEU A 1 140 ? -17.104 -1.673 2.303 1.00 87.81 140 LEU A CA 1
ATOM 1098 C C . LEU A 1 140 ? -16.165 -0.639 2.934 1.00 87.81 140 LEU A C 1
ATOM 1100 O O . LEU A 1 140 ? -14.948 -0.814 2.934 1.00 87.81 140 LEU A O 1
ATOM 1104 N N . VAL A 1 141 ? -16.745 0.416 3.507 1.00 88.31 141 VAL A N 1
ATOM 1105 C CA . VAL A 1 141 ? -16.040 1.461 4.266 1.00 88.31 141 VAL A CA 1
ATOM 1106 C C . VAL A 1 141 ? -16.591 1.464 5.684 1.00 88.31 141 VAL A C 1
ATOM 1108 O O . VAL A 1 141 ? -17.803 1.485 5.857 1.00 88.31 141 VAL A O 1
ATOM 1111 N N . HIS A 1 142 ? -15.736 1.383 6.699 1.00 90.31 142 HIS A N 1
ATOM 1112 C CA . HIS A 1 142 ? -16.166 1.307 8.095 1.00 90.31 142 HIS A CA 1
ATOM 1113 C C . HIS A 1 142 ? -16.849 2.607 8.551 1.00 90.31 142 HIS A C 1
ATOM 1115 O O . HIS A 1 142 ? -17.891 2.575 9.210 1.00 90.31 142 HIS A O 1
ATOM 1121 N N . GLY A 1 143 ? -16.252 3.758 8.239 1.00 86.50 143 GLY A N 1
ATOM 1122 C CA . GLY A 1 143 ? -16.882 5.067 8.380 1.00 86.50 143 GLY A CA 1
ATOM 1123 C C . GLY A 1 143 ? -16.920 5.642 9.804 1.00 86.50 143 GLY A C 1
ATOM 1124 O O . GLY A 1 143 ? -17.180 6.827 9.957 1.00 86.50 143 GLY A O 1
ATOM 1125 N N . ASP A 1 144 ? -16.629 4.902 10.873 1.00 86.25 144 ASP A N 1
ATOM 1126 C CA . ASP A 1 144 ? -16.471 5.484 12.231 1.00 86.25 144 ASP A CA 1
ATOM 1127 C C . ASP A 1 144 ? -15.372 4.782 13.046 1.00 86.25 144 ASP A C 1
ATOM 1129 O O . ASP A 1 144 ? -15.574 4.412 14.201 1.00 86.25 144 ASP A O 1
ATOM 1133 N N . LEU A 1 145 ? -14.215 4.502 12.439 1.00 92.19 145 LEU A N 1
ATOM 1134 C CA . LEU A 1 145 ? -13.148 3.790 13.147 1.00 92.19 145 LEU A CA 1
ATOM 1135 C C . LEU A 1 145 ? -12.545 4.687 14.240 1.00 92.19 145 LEU A C 1
ATOM 1137 O O . LEU A 1 145 ? -12.131 5.812 13.976 1.00 92.19 145 LEU A O 1
ATOM 1141 N N . LYS A 1 146 ? -12.516 4.186 15.477 1.00 92.19 146 LYS A N 1
ATOM 1142 C CA . LYS A 1 146 ? -11.985 4.878 16.662 1.00 92.19 146 LYS A CA 1
ATOM 1143 C C . LYS A 1 146 ? -11.732 3.875 17.794 1.00 92.19 146 LYS A C 1
ATOM 1145 O O . LYS A 1 146 ? -12.340 2.801 17.775 1.00 92.19 146 LYS A O 1
ATOM 1150 N N . PRO A 1 147 ? -10.971 4.219 18.852 1.00 94.75 147 PRO A N 1
ATOM 1151 C CA . PRO A 1 147 ? -10.739 3.321 19.988 1.00 94.75 147 PRO A CA 1
ATOM 1152 C C . PRO A 1 147 ? -12.010 2.803 20.683 1.00 94.75 147 PRO A C 1
ATOM 1154 O O . PRO A 1 147 ? -12.003 1.735 21.289 1.00 94.75 147 PRO A O 1
ATOM 1157 N N . GLY A 1 148 ? -13.115 3.551 20.628 1.00 90.88 148 GLY A N 1
ATOM 1158 C CA . GLY A 1 148 ? -14.405 3.107 21.167 1.00 90.88 148 GLY A CA 1
ATOM 1159 C C . GLY A 1 148 ? -15.040 1.945 20.392 1.00 90.88 148 GLY A C 1
ATOM 1160 O O . GLY A 1 148 ? -15.766 1.162 20.994 1.00 90.88 148 GLY A O 1
ATOM 1161 N N . ASN A 1 149 ? -14.716 1.807 19.103 1.00 93.19 149 ASN A N 1
ATOM 1162 C CA . ASN A 1 149 ? -15.261 0.793 18.193 1.00 93.19 149 ASN A CA 1
ATOM 1163 C C . ASN A 1 149 ? -14.267 -0.358 17.955 1.00 93.19 149 ASN A C 1
ATOM 1165 O O . ASN A 1 149 ? -14.374 -1.094 16.982 1.00 93.19 149 ASN A O 1
ATOM 1169 N N . VAL A 1 150 ? -13.284 -0.523 18.840 1.00 95.88 150 VAL A N 1
ATOM 1170 C CA . VAL A 1 150 ? -12.368 -1.667 18.835 1.00 95.88 150 VAL A CA 1
ATOM 1171 C C . VAL A 1 150 ? -12.458 -2.340 20.194 1.00 95.88 150 VAL A C 1
ATOM 1173 O O . VAL A 1 150 ? -12.218 -1.692 21.210 1.00 95.88 150 VAL A O 1
ATOM 1176 N N . MET A 1 151 ? -12.788 -3.628 20.232 1.00 96.06 151 MET A N 1
ATOM 1177 C CA . MET A 1 151 ? -12.724 -4.439 21.447 1.00 96.06 151 MET A CA 1
ATOM 1178 C C . MET A 1 151 ? -11.366 -5.127 21.534 1.00 96.06 151 MET A C 1
ATOM 1180 O O . MET A 1 151 ? -10.929 -5.748 20.570 1.00 96.06 151 MET A O 1
ATOM 1184 N N . VAL A 1 152 ? -10.717 -5.054 22.691 1.00 96.88 152 VAL A N 1
ATOM 1185 C CA . VAL A 1 152 ? -9.468 -5.758 22.987 1.00 96.88 152 VAL A CA 1
ATOM 1186 C C . VAL A 1 152 ? -9.763 -6.845 24.013 1.00 96.88 152 VAL A C 1
ATOM 1188 O O . VAL A 1 152 ? -10.209 -6.560 25.127 1.00 96.88 152 VAL A O 1
ATOM 1191 N N . SER A 1 153 ? -9.524 -8.085 23.605 1.00 93.69 153 SER A N 1
ATOM 1192 C CA . SER A 1 153 ? -9.538 -9.284 24.448 1.00 93.69 153 SER A CA 1
ATOM 1193 C C . SER A 1 153 ? -8.105 -9.784 24.654 1.00 93.69 153 SER A C 1
ATOM 1195 O O . SER A 1 153 ? -7.176 -9.242 24.051 1.00 93.69 153 SER A O 1
ATOM 1197 N N . ASP A 1 154 ? -7.916 -10.815 25.475 1.00 88.06 154 ASP A N 1
ATOM 1198 C CA . ASP A 1 154 ? -6.583 -11.381 25.726 1.00 88.06 154 ASP A CA 1
ATOM 1199 C C . ASP A 1 154 ? -5.937 -11.917 24.433 1.00 88.06 154 ASP A C 1
ATOM 1201 O O . ASP A 1 154 ? -4.738 -11.734 24.197 1.00 88.06 154 ASP A O 1
ATOM 1205 N N . ASP A 1 155 ? -6.748 -12.484 23.536 1.00 90.06 155 ASP A N 1
ATOM 1206 C CA . ASP A 1 155 ? -6.262 -13.154 22.329 1.00 90.06 155 ASP A CA 1
ATOM 1207 C C . ASP A 1 155 ? -6.136 -12.228 21.121 1.00 90.06 155 ASP A C 1
ATOM 1209 O O . ASP A 1 155 ? -5.185 -12.370 20.353 1.00 90.06 155 ASP A O 1
ATOM 1213 N N . ARG A 1 156 ? -7.059 -11.272 20.955 1.00 95.00 156 ARG A N 1
ATOM 1214 C CA . ARG A 1 156 ? -7.152 -10.437 19.745 1.00 95.00 156 ARG A CA 1
ATOM 1215 C C . ARG A 1 156 ? -7.828 -9.086 19.977 1.00 95.00 156 ARG A C 1
ATOM 1217 O O . ARG A 1 156 ? -8.651 -8.936 20.889 1.00 95.00 156 ARG A O 1
ATOM 1224 N N . ALA A 1 157 ? -7.561 -8.140 19.081 1.00 97.31 157 ALA A N 1
ATOM 1225 C CA . ALA A 1 157 ? -8.385 -6.953 18.871 1.00 97.31 157 ALA A CA 1
ATOM 1226 C C . ALA A 1 157 ? -9.405 -7.171 17.737 1.00 97.31 157 ALA A C 1
ATOM 1228 O O . ALA A 1 157 ? -9.119 -7.828 16.732 1.00 97.31 157 ALA A O 1
ATOM 1229 N N . VAL A 1 158 ? -10.611 -6.628 17.902 1.00 97.25 158 VAL A N 1
ATOM 1230 C CA . VAL A 1 158 ? -11.738 -6.816 16.981 1.00 97.25 158 VAL A CA 1
ATOM 1231 C C . VAL A 1 158 ? -12.438 -5.489 16.722 1.00 97.25 158 VAL A C 1
ATOM 1233 O O . VAL A 1 158 ? -12.823 -4.796 17.662 1.00 97.25 158 VAL A O 1
ATOM 1236 N N . ILE A 1 159 ? -12.629 -5.153 15.449 1.00 95.88 159 ILE A N 1
ATOM 1237 C CA . ILE A 1 159 ? -13.407 -3.989 15.018 1.00 95.88 159 ILE A CA 1
ATOM 1238 C C . ILE A 1 159 ? -14.902 -4.280 15.208 1.00 95.88 159 ILE A C 1
ATOM 1240 O O . ILE A 1 159 ? -15.394 -5.331 14.792 1.00 95.88 159 ILE A O 1
ATOM 1244 N N . LEU A 1 160 ? -15.606 -3.354 15.851 1.00 90.00 160 LEU A N 1
ATOM 1245 C CA . LEU A 1 160 ? -17.042 -3.386 16.137 1.00 90.00 160 LEU A CA 1
ATOM 1246 C C . LEU A 1 160 ? -17.813 -2.458 15.188 1.00 90.00 160 LEU A C 1
ATOM 1248 O O . LEU A 1 160 ? -17.204 -1.597 14.573 1.00 90.00 160 LEU A O 1
ATOM 1252 N N . ASP A 1 161 ? -19.146 -2.582 15.189 1.00 74.75 161 ASP A N 1
ATOM 1253 C CA . ASP A 1 161 ? -20.118 -1.557 14.771 1.00 74.75 161 ASP A CA 1
ATOM 1254 C C . ASP A 1 161 ? -19.793 -0.779 13.484 1.00 74.75 161 ASP A C 1
ATOM 1256 O O . ASP A 1 161 ? -19.115 0.248 13.492 1.00 74.75 161 ASP A O 1
ATOM 1260 N N . PHE A 1 162 ? -20.401 -1.195 12.376 1.00 66.12 162 PHE A N 1
ATOM 1261 C CA . PHE A 1 162 ? -20.201 -0.549 11.086 1.00 66.12 162 PHE A CA 1
ATOM 1262 C C . PHE A 1 162 ? -21.317 0.439 10.764 1.00 66.12 162 PHE A C 1
ATOM 1264 O O . PHE A 1 162 ? -22.466 0.038 10.646 1.00 66.12 162 PHE A O 1
ATOM 1271 N N . GLY A 1 163 ? -20.995 1.706 10.507 1.00 60.91 163 GLY A N 1
ATOM 1272 C CA . GLY A 1 163 ? -21.980 2.714 10.089 1.00 60.91 163 GLY A CA 1
ATOM 1273 C C . GLY A 1 163 ? -22.406 2.617 8.616 1.00 60.91 163 GLY A C 1
ATOM 1274 O O . GLY A 1 163 ? -22.693 3.650 8.006 1.00 60.91 163 GLY A O 1
ATOM 1275 N N . PHE A 1 164 ? -22.405 1.416 8.019 1.00 58.06 164 PHE A N 1
ATOM 1276 C CA . PHE A 1 164 ? -22.469 1.217 6.563 1.00 58.06 164 PHE A CA 1
ATOM 1277 C C . PHE A 1 164 ? -23.716 1.832 5.912 1.00 58.06 164 PHE A C 1
ATOM 1279 O O . PHE A 1 164 ? -23.635 2.380 4.807 1.00 58.06 164 PHE A O 1
ATOM 1286 N N . ALA A 1 165 ? -24.885 1.721 6.551 1.00 50.44 165 ALA A N 1
ATOM 1287 C CA . ALA A 1 165 ? -26.134 2.190 5.955 1.00 50.44 165 ALA A CA 1
ATOM 1288 C C . ALA A 1 165 ? -26.420 3.657 6.265 1.00 50.44 165 ALA A C 1
ATOM 1290 O O . ALA A 1 165 ? -26.917 4.371 5.390 1.00 50.44 165 ALA A O 1
ATOM 1291 N N . GLN A 1 166 ? -26.044 4.129 7.459 1.00 54.12 166 GLN A N 1
ATOM 1292 C CA . GLN A 1 166 ? -26.109 5.554 7.788 1.00 54.12 166 GLN A CA 1
ATOM 1293 C C . GLN A 1 166 ? -25.299 6.382 6.792 1.00 54.12 166 GLN A C 1
ATOM 1295 O O . GLN A 1 166 ? -25.744 7.443 6.366 1.00 54.12 166 GLN A O 1
ATOM 1300 N N . GLU A 1 167 ? -24.142 5.887 6.367 1.00 53.94 167 GLU A N 1
ATOM 1301 C CA . GLU A 1 167 ? -23.315 6.570 5.386 1.00 53.94 167 GLU A CA 1
ATOM 1302 C C . GLU A 1 167 ? -23.942 6.580 3.982 1.00 53.94 167 GLU A C 1
ATOM 1304 O O . GLU A 1 167 ? -24.079 7.646 3.385 1.00 53.94 167 GLU A O 1
ATOM 1309 N N . ARG A 1 168 ? -24.412 5.433 3.468 1.00 50.16 168 ARG A N 1
ATOM 1310 C CA . ARG A 1 168 ? -25.048 5.348 2.136 1.00 50.16 168 ARG A CA 1
ATOM 1311 C C . ARG A 1 168 ? -26.321 6.189 2.027 1.00 50.16 168 ARG A C 1
ATOM 1313 O O . ARG A 1 168 ? -26.501 6.883 1.026 1.00 50.16 168 ARG A O 1
ATOM 1320 N N . ALA A 1 169 ? -27.174 6.165 3.051 1.00 47.75 169 ALA A N 1
ATOM 1321 C CA . ALA A 1 169 ? -28.383 6.987 3.101 1.00 47.75 169 ALA A CA 1
ATOM 1322 C C . ALA A 1 169 ? -28.048 8.490 3.142 1.00 47.75 169 ALA A C 1
ATOM 1324 O O . ALA A 1 169 ? -28.708 9.296 2.485 1.00 47.75 169 ALA A O 1
ATOM 1325 N N . ARG A 1 170 ? -26.974 8.874 3.847 1.00 52.62 170 ARG A N 1
ATOM 1326 C CA . ARG A 1 170 ? -26.507 10.267 3.932 1.00 52.62 170 ARG A CA 1
ATOM 1327 C C . ARG A 1 170 ? -25.853 10.752 2.640 1.00 52.62 170 ARG A C 1
ATOM 1329 O O . ARG A 1 170 ? -26.056 11.907 2.277 1.00 52.62 170 ARG A O 1
ATOM 1336 N N . THR A 1 171 ? -25.126 9.900 1.918 1.00 48.97 171 THR A N 1
ATOM 1337 C CA . THR A 1 171 ? -24.522 10.246 0.617 1.00 48.97 171 THR A CA 1
ATOM 1338 C C . THR A 1 171 ? -25.586 10.541 -0.444 1.00 48.97 171 THR A C 1
ATOM 1340 O O . THR A 1 171 ? -25.411 11.454 -1.244 1.00 48.97 171 THR A O 1
ATOM 1343 N N . ALA A 1 172 ? -26.722 9.834 -0.416 1.00 47.94 172 ALA A N 1
ATOM 1344 C CA . ALA A 1 172 ? -27.831 10.050 -1.350 1.00 47.94 172 ALA A CA 1
ATOM 1345 C C . ALA A 1 172 ? -28.674 11.311 -1.054 1.00 47.94 172 ALA A C 1
ATOM 1347 O O . ALA A 1 172 ? -29.311 11.843 -1.961 1.00 47.94 172 ALA A O 1
ATOM 1348 N N . ALA A 1 173 ? -28.683 11.799 0.194 1.00 47.88 173 ALA A N 1
ATOM 1349 C CA . ALA A 1 173 ? -29.531 12.910 0.645 1.00 47.88 173 ALA A CA 1
ATOM 1350 C C . ALA A 1 173 ? -28.788 14.250 0.860 1.00 47.88 173 ALA A C 1
ATOM 1352 O O . ALA A 1 173 ? -29.404 15.241 1.260 1.00 47.88 173 ALA A O 1
ATOM 1353 N N . ARG A 1 174 ? -27.467 14.311 0.635 1.00 53.03 174 ARG A N 1
ATOM 1354 C CA . ARG A 1 174 ? -26.641 15.471 1.016 1.00 53.03 174 ARG A CA 1
ATOM 1355 C C . ARG A 1 174 ? -26.633 16.610 -0.006 1.00 53.03 174 ARG A C 1
ATOM 1357 O O . ARG A 1 174 ? -26.459 16.402 -1.203 1.00 53.03 174 ARG A O 1
ATOM 1364 N N . ARG A 1 175 ? -26.718 17.846 0.506 1.00 49.53 175 ARG A N 1
ATOM 1365 C CA . ARG A 1 175 ? -26.401 19.082 -0.230 1.00 49.53 175 ARG A CA 1
ATOM 1366 C C . ARG A 1 175 ? -24.900 19.398 -0.099 1.00 49.53 175 ARG A C 1
ATOM 1368 O O . ARG A 1 175 ? -24.382 19.278 1.017 1.00 49.53 175 ARG A O 1
ATOM 1375 N N . PRO A 1 176 ? -24.216 19.846 -1.169 1.00 45.53 176 PRO A N 1
ATOM 1376 C CA . PRO A 1 176 ? -22.815 20.272 -1.098 1.00 45.53 176 PRO A CA 1
ATOM 1377 C C . PRO A 1 176 ? -22.597 21.325 0.004 1.00 45.53 176 PRO A C 1
ATOM 1379 O O . PRO A 1 176 ? -23.359 22.287 0.081 1.00 45.53 176 PRO A O 1
ATOM 1382 N N . GLY A 1 177 ? -21.582 21.141 0.857 1.00 47.81 177 GLY A N 1
ATOM 1383 C CA . GLY A 1 177 ? -21.211 22.093 1.919 1.00 47.81 177 GLY A CA 1
ATOM 1384 C C . GLY A 1 177 ? -21.992 21.994 3.238 1.00 47.81 177 GLY A C 1
ATOM 1385 O O . GLY A 1 177 ? -21.832 22.859 4.097 1.00 47.81 177 GLY A O 1
ATOM 1386 N N . SER A 1 178 ? -22.829 20.969 3.431 1.00 45.75 178 SER A N 1
ATOM 1387 C CA . SER A 1 178 ? -23.472 20.732 4.736 1.00 45.75 178 SER A CA 1
ATOM 1388 C C . SER A 1 178 ? -22.458 20.163 5.747 1.00 45.75 178 SER A C 1
ATOM 1390 O O . SER A 1 178 ? -21.635 19.335 5.342 1.00 45.75 178 SER A O 1
ATOM 1392 N N . PRO A 1 179 ? -22.505 20.552 7.041 1.00 44.34 179 PRO A N 1
ATOM 1393 C CA . PRO A 1 179 ? -21.618 20.007 8.068 1.00 44.34 179 PRO A CA 1
ATOM 1394 C C . PRO A 1 179 ? -21.654 18.472 8.111 1.00 44.34 179 PRO A C 1
ATOM 1396 O O . PRO A 1 179 ? -22.670 17.862 7.758 1.00 44.34 179 PRO A O 1
ATOM 1399 N N . PRO A 1 180 ? -20.570 17.808 8.546 1.00 51.69 180 PRO A N 1
ATOM 1400 C CA . PRO A 1 180 ? -20.574 16.364 8.694 1.00 51.69 180 PRO A CA 1
ATOM 1401 C C . PRO A 1 180 ? -21.553 15.925 9.799 1.00 51.69 180 PRO A C 1
ATOM 1403 O O . PRO A 1 180 ? -21.224 15.917 10.979 1.00 51.69 180 PRO A O 1
ATOM 1406 N N . ASP A 1 181 ? -22.760 15.519 9.402 1.00 45.16 181 ASP A N 1
ATOM 1407 C CA . ASP A 1 181 ? -23.721 14.871 10.298 1.00 45.16 181 ASP A CA 1
ATOM 1408 C C . ASP A 1 181 ? -23.271 13.437 10.642 1.00 45.16 181 ASP A C 1
ATOM 1410 O O . ASP A 1 181 ? -23.321 12.522 9.807 1.00 45.16 181 ASP A O 1
ATOM 1414 N N . GLY A 1 182 ? -22.849 13.250 11.897 1.00 50.22 182 GLY A N 1
ATOM 1415 C CA . GLY A 1 182 ? -22.487 11.965 12.502 1.00 50.22 182 GLY A CA 1
ATOM 1416 C C . GLY A 1 182 ? -21.028 11.524 12.304 1.00 50.22 182 GLY A C 1
ATOM 1417 O O . GLY A 1 182 ? -20.367 11.870 11.328 1.00 50.22 182 GLY A O 1
ATOM 1418 N N . GLY A 1 183 ? -20.545 10.723 13.259 1.00 54.66 183 GLY A N 1
ATOM 1419 C CA . GLY A 1 183 ? -19.139 10.339 13.435 1.00 54.66 183 GLY A CA 1
ATOM 1420 C C . GLY A 1 183 ? -18.507 11.055 14.631 1.00 54.66 183 GLY A C 1
ATOM 1421 O O . GLY A 1 183 ? -19.115 11.940 15.231 1.00 54.66 183 GLY A O 1
ATOM 1422 N N . THR A 1 184 ? -17.292 10.663 15.009 1.00 65.56 184 THR A N 1
ATOM 1423 C CA . THR A 1 184 ? -16.551 11.329 16.096 1.00 65.56 184 THR A CA 1
ATOM 1424 C C . THR A 1 184 ? -15.569 12.331 15.483 1.00 65.56 184 THR A C 1
ATOM 1426 O O . THR A 1 184 ? -14.584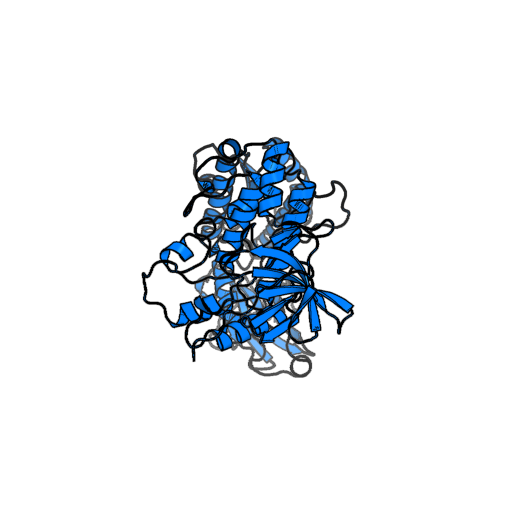 11.883 14.895 1.00 65.56 184 THR A O 1
ATOM 1429 N N . PRO A 1 185 ? -15.786 13.662 15.599 1.00 75.56 185 PRO A N 1
ATOM 1430 C CA . PRO A 1 185 ? -15.007 14.680 14.873 1.00 75.56 185 PRO A CA 1
ATOM 1431 C C . PRO A 1 185 ? -13.486 14.583 15.060 1.00 75.56 185 PRO A C 1
ATOM 1433 O O . PRO A 1 185 ? -12.718 15.016 14.209 1.00 75.56 185 PRO A O 1
ATOM 1436 N N . HIS A 1 186 ? -13.062 13.979 16.169 1.00 85.88 186 HIS A N 1
ATOM 1437 C CA . HIS A 1 186 ? -11.672 13.728 16.534 1.00 85.88 186 HIS A CA 1
ATOM 1438 C C . HIS A 1 186 ? -10.906 12.820 15.551 1.00 85.88 186 HIS A C 1
ATOM 1440 O O . HIS A 1 186 ? -9.691 12.948 15.470 1.00 85.88 186 HIS A O 1
ATOM 1446 N N . TYR A 1 187 ? -11.582 11.933 14.804 1.00 90.44 187 TYR A N 1
ATOM 1447 C CA . TYR A 1 187 ? -10.933 10.949 13.911 1.00 90.44 187 TYR A CA 1
ATOM 1448 C C . TYR A 1 187 ? -11.257 11.152 12.425 1.00 90.44 187 TYR A C 1
ATOM 1450 O O . TYR A 1 187 ? -10.880 10.332 11.591 1.00 90.44 187 TYR A O 1
ATOM 1458 N N . MET A 1 188 ? -11.978 12.222 12.079 1.00 89.12 188 MET A N 1
ATOM 1459 C CA . MET A 1 188 ? -12.330 12.511 10.690 1.00 89.12 188 MET A CA 1
ATOM 1460 C C . MET A 1 188 ? -11.120 13.043 9.916 1.00 89.12 188 MET A C 1
ATOM 1462 O O . MET A 1 188 ? -10.359 13.868 10.424 1.00 89.12 188 MET A O 1
ATOM 1466 N N . SER A 1 189 ? -10.974 12.590 8.672 1.00 90.81 189 SER A N 1
ATOM 1467 C CA . SER A 1 189 ? -9.978 13.112 7.738 1.00 90.81 189 SER A CA 1
ATOM 1468 C C . SER A 1 189 ? -10.288 14.565 7.329 1.00 90.81 189 SER A C 1
ATOM 1470 O O . SER A 1 189 ? -11.436 15.020 7.449 1.00 90.81 189 SER A O 1
ATOM 1472 N N . PRO A 1 190 ? -9.296 15.314 6.812 1.00 89.94 190 PRO A N 1
ATOM 1473 C CA . PRO A 1 190 ? -9.509 16.675 6.320 1.00 89.94 190 PRO A CA 1
ATOM 1474 C C . PRO A 1 190 ? -10.571 16.769 5.216 1.00 89.94 190 PRO A C 1
ATOM 1476 O O . PRO A 1 190 ? -11.411 17.669 5.232 1.00 89.94 190 PRO A O 1
ATOM 1479 N N . GLU A 1 191 ? -10.554 15.844 4.259 1.00 87.69 191 GLU A N 1
ATOM 1480 C CA . GLU A 1 191 ? -11.526 15.772 3.170 1.00 87.69 191 GLU A CA 1
ATOM 1481 C C . GLU A 1 191 ? -12.917 15.390 3.664 1.00 87.69 191 GLU A C 1
ATOM 1483 O O . GLU A 1 191 ? -13.891 15.989 3.223 1.00 87.69 191 GLU A O 1
ATOM 1488 N N . ARG A 1 192 ? -13.036 14.506 4.657 1.00 84.81 192 ARG A N 1
ATOM 1489 C CA . ARG A 1 192 ? -14.331 14.170 5.252 1.00 84.81 192 ARG A CA 1
ATOM 1490 C C . ARG A 1 192 ? -14.939 15.329 6.031 1.00 84.81 192 ARG A C 1
ATOM 1492 O O . ARG A 1 192 ? -16.156 15.508 6.010 1.00 84.81 192 ARG A O 1
ATOM 1499 N N . LEU A 1 193 ? -14.113 16.122 6.712 1.00 83.88 193 LEU A N 1
ATOM 1500 C CA . LEU A 1 193 ? -14.561 17.344 7.386 1.00 83.88 193 LEU A CA 1
ATOM 1501 C C . LEU A 1 193 ? -15.036 18.410 6.387 1.00 83.88 193 LEU A C 1
ATOM 1503 O O . LEU A 1 193 ? -15.977 19.141 6.690 1.00 83.88 193 LEU A O 1
ATOM 1507 N N . ARG A 1 194 ? -14.388 18.499 5.218 1.00 83.19 194 ARG A N 1
ATOM 1508 C CA . ARG A 1 194 ? -14.664 19.504 4.181 1.00 83.19 194 ARG A CA 1
ATOM 1509 C C . ARG A 1 194 ? -15.827 19.118 3.265 1.00 83.19 194 ARG A C 1
ATOM 1511 O O . ARG A 1 194 ? -16.749 19.905 3.075 1.00 83.19 194 ARG A O 1
ATOM 1518 N N . ASP A 1 195 ? -15.756 17.925 2.690 1.00 78.75 195 ASP A N 1
ATOM 1519 C CA . ASP A 1 195 ? -16.615 17.461 1.599 1.00 78.75 195 ASP A CA 1
ATOM 1520 C C . ASP A 1 195 ? -17.693 16.489 2.105 1.00 78.75 195 ASP A C 1
ATOM 1522 O O . ASP A 1 195 ? -18.755 16.339 1.492 1.00 78.75 195 ASP A O 1
ATOM 1526 N N . GLY A 1 196 ? -17.458 15.854 3.258 1.00 73.44 196 GLY A N 1
ATOM 1527 C CA . GLY A 1 196 ? -18.309 14.786 3.756 1.00 73.44 196 GLY A CA 1
ATOM 1528 C C . GLY A 1 196 ? -18.084 13.447 3.058 1.00 73.44 196 GLY A C 1
ATOM 1529 O O . GLY A 1 196 ? -17.121 13.267 2.325 1.00 73.44 196 GLY A O 1
ATOM 1530 N N . GLY A 1 197 ? -19.000 12.500 3.294 1.00 73.62 197 GLY A N 1
ATOM 1531 C CA . GLY A 1 197 ? -18.847 11.122 2.815 1.00 73.62 197 GLY A CA 1
ATOM 1532 C C . GLY A 1 197 ? -17.733 10.378 3.551 1.00 73.62 197 GLY A C 1
ATOM 1533 O O . GLY A 1 197 ? -17.044 10.950 4.398 1.00 73.62 197 GLY A O 1
ATOM 1534 N N . SER A 1 198 ? -17.585 9.087 3.286 1.00 79.56 198 SER A N 1
ATOM 1535 C CA . SER A 1 198 ? -16.372 8.380 3.661 1.00 79.56 198 SER A CA 1
ATOM 1536 C C . SER A 1 198 ? -15.920 7.407 2.574 1.00 79.56 198 SER A C 1
ATOM 1538 O O . SER A 1 198 ? -16.639 7.061 1.633 1.00 79.56 198 SER A O 1
ATOM 1540 N N . SER A 1 199 ? -14.651 7.054 2.660 1.00 88.44 199 SER A N 1
ATOM 1541 C CA . SER A 1 199 ? -13.907 6.275 1.692 1.00 88.44 199 SER A CA 1
ATOM 1542 C C . SER A 1 199 ? -12.922 5.362 2.427 1.00 88.44 199 SER A C 1
ATOM 1544 O O . SER A 1 199 ? -12.615 5.587 3.602 1.00 88.44 199 SER A O 1
ATOM 1546 N N . PRO A 1 200 ? -12.364 4.344 1.750 1.00 91.56 200 PRO A N 1
ATOM 1547 C CA . PRO A 1 200 ? -11.305 3.529 2.338 1.00 91.56 200 PRO A CA 1
ATOM 1548 C C . PRO A 1 200 ? -10.114 4.359 2.847 1.00 91.56 200 PRO A C 1
ATOM 1550 O O . PRO A 1 200 ? -9.495 3.993 3.845 1.00 91.56 200 PRO A O 1
ATOM 1553 N N . ASP A 1 201 ? -9.811 5.489 2.201 1.00 93.56 201 ASP A N 1
ATOM 1554 C CA . ASP A 1 201 ? -8.727 6.382 2.612 1.00 93.56 201 ASP A CA 1
ATOM 1555 C C . ASP A 1 201 ? -9.067 7.159 3.899 1.00 93.56 201 ASP A C 1
ATOM 1557 O O . ASP A 1 201 ? -8.168 7.445 4.696 1.00 93.56 201 ASP A O 1
ATOM 1561 N N . ASP A 1 202 ? -10.350 7.449 4.150 1.00 91.94 202 ASP A N 1
ATOM 1562 C CA . ASP A 1 202 ? -10.824 8.047 5.407 1.00 91.94 202 ASP A CA 1
ATOM 1563 C C . ASP A 1 202 ? -10.667 7.085 6.583 1.00 91.94 202 ASP A C 1
ATOM 1565 O O . ASP A 1 202 ? -10.230 7.483 7.664 1.00 91.94 202 ASP A O 1
ATOM 1569 N N . ASP A 1 203 ? -10.978 5.805 6.372 1.00 94.25 203 ASP A N 1
ATOM 1570 C CA . ASP A 1 203 ? -10.770 4.773 7.388 1.00 94.25 203 ASP A CA 1
ATOM 1571 C C . ASP A 1 203 ? -9.288 4.603 7.733 1.00 94.25 203 ASP A C 1
ATOM 1573 O O . ASP A 1 203 ? -8.945 4.395 8.896 1.00 94.25 203 ASP A O 1
ATOM 1577 N N . VAL A 1 204 ? -8.398 4.692 6.739 1.00 97.12 204 VAL A N 1
ATOM 1578 C CA . VAL A 1 204 ? -6.944 4.641 6.959 1.00 97.12 204 VAL A CA 1
ATOM 1579 C C . VAL A 1 204 ? -6.480 5.831 7.800 1.00 97.12 204 VAL A C 1
ATOM 1581 O O . VAL A 1 204 ? -5.663 5.654 8.706 1.00 97.12 204 VAL A O 1
ATOM 1584 N N . TYR A 1 205 ? -7.017 7.027 7.556 1.00 96.25 205 TYR A N 1
ATOM 1585 C CA . TYR A 1 205 ? -6.720 8.199 8.380 1.00 96.25 205 TYR A CA 1
ATOM 1586 C C . TYR A 1 205 ? -7.207 8.008 9.826 1.00 96.25 205 TYR A C 1
ATOM 1588 O O . TYR A 1 205 ? -6.466 8.246 10.782 1.00 96.25 205 TYR A O 1
ATOM 1596 N N . ALA A 1 206 ? -8.428 7.498 9.999 1.00 95.06 206 ALA A N 1
ATOM 1597 C CA . ALA A 1 206 ? -9.007 7.206 11.308 1.00 95.06 206 ALA A CA 1
ATOM 1598 C C . ALA A 1 206 ? -8.247 6.093 12.061 1.00 95.06 206 ALA A C 1
ATOM 1600 O O . ALA A 1 206 ? -8.033 6.186 13.276 1.00 95.06 206 ALA A O 1
ATOM 1601 N N . LEU A 1 207 ? -7.770 5.070 11.344 1.00 97.25 207 LEU A N 1
ATOM 1602 C CA . LEU A 1 207 ? -6.850 4.054 11.858 1.00 97.25 207 LEU A CA 1
ATOM 1603 C C . LEU A 1 207 ? -5.560 4.708 12.353 1.00 97.25 207 LEU A C 1
ATOM 1605 O O . LEU A 1 207 ? -5.132 4.439 13.471 1.00 97.25 207 LEU A O 1
ATOM 1609 N N . ALA A 1 208 ? -4.960 5.589 11.555 1.00 96.81 208 ALA A N 1
ATOM 1610 C CA . ALA A 1 208 ? -3.722 6.265 11.918 1.00 96.81 208 ALA A CA 1
ATOM 1611 C C . ALA A 1 208 ? -3.876 7.097 13.195 1.00 96.81 208 ALA A C 1
ATOM 1613 O O . ALA A 1 208 ? -3.026 7.019 14.078 1.00 96.81 208 ALA A O 1
ATOM 1614 N N . LEU A 1 209 ? -4.989 7.821 13.338 1.00 95.75 209 LEU A N 1
ATOM 1615 C CA . LEU A 1 209 ? -5.307 8.564 14.558 1.00 95.75 209 LEU A CA 1
ATOM 1616 C C . LEU A 1 209 ? -5.600 7.651 15.756 1.00 95.75 209 LEU A C 1
ATOM 1618 O O . LEU A 1 209 ? -5.201 7.968 16.874 1.00 95.75 209 LEU A O 1
ATOM 1622 N N . THR A 1 210 ? -6.230 6.495 15.535 1.00 95.75 210 THR A N 1
ATOM 1623 C CA . THR A 1 210 ? -6.432 5.465 16.570 1.00 95.75 210 THR A CA 1
ATOM 1624 C C . THR A 1 210 ? -5.089 4.927 17.076 1.00 95.75 210 THR A C 1
ATOM 1626 O O . THR A 1 210 ? -4.863 4.858 18.284 1.00 95.75 210 THR A O 1
ATOM 1629 N N . LEU A 1 211 ? -4.169 4.601 16.164 1.00 95.38 211 LEU A N 1
ATOM 1630 C CA . LEU A 1 211 ? -2.815 4.150 16.496 1.00 95.38 211 LEU A CA 1
ATOM 1631 C C . LEU A 1 211 ? -1.988 5.270 17.142 1.00 95.38 211 LEU A C 1
ATOM 1633 O O . LEU A 1 211 ? -1.255 5.027 18.097 1.00 95.38 211 LEU A O 1
ATOM 1637 N N . TRP A 1 212 ? -2.134 6.508 16.674 1.00 93.06 212 TRP A N 1
ATOM 1638 C CA . TRP A 1 212 ? -1.486 7.674 17.267 1.00 93.06 212 TRP A CA 1
ATOM 1639 C C . TRP A 1 212 ? -1.982 7.943 18.696 1.00 93.06 212 TRP A C 1
ATOM 1641 O O . TRP A 1 212 ? -1.174 8.246 19.573 1.00 93.06 212 TRP A O 1
ATOM 1651 N N . GLU A 1 213 ? -3.274 7.772 18.983 1.00 93.38 213 GLU A N 1
ATOM 1652 C CA . GLU A 1 213 ? -3.805 7.887 20.346 1.00 93.38 213 GLU A CA 1
ATOM 1653 C C . GLU A 1 213 ? -3.299 6.760 21.248 1.00 93.38 213 GLU A C 1
ATOM 1655 O O . GLU A 1 213 ? -2.931 7.023 22.392 1.00 93.38 213 GLU A O 1
ATOM 1660 N N . MET A 1 214 ? -3.228 5.518 20.753 1.00 92.12 214 MET A N 1
ATOM 1661 C CA . MET A 1 214 ? -2.596 4.421 21.499 1.00 92.12 214 MET A CA 1
ATOM 1662 C C . MET A 1 214 ? -1.148 4.751 21.848 1.00 92.12 214 MET A C 1
ATOM 1664 O O . MET A 1 214 ? -0.689 4.487 22.958 1.00 92.12 214 MET A O 1
ATOM 1668 N N . TRP A 1 215 ? -0.435 5.335 20.892 1.00 88.50 215 TRP A N 1
ATOM 1669 C CA . TRP A 1 215 ? 0.978 5.633 21.020 1.00 88.50 215 TRP A CA 1
ATOM 1670 C C . TRP A 1 215 ? 1.259 6.818 21.953 1.00 88.50 215 TRP A C 1
ATOM 1672 O O . TRP A 1 215 ? 2.185 6.767 22.761 1.00 88.50 215 TRP A O 1
ATOM 1682 N N . THR A 1 216 ? 0.449 7.875 21.885 1.00 87.69 216 THR A N 1
ATOM 1683 C CA . THR A 1 216 ? 0.650 9.112 22.661 1.00 87.69 216 THR A CA 1
ATOM 1684 C C . THR A 1 216 ? -0.175 9.175 23.946 1.00 87.69 216 THR A C 1
ATOM 1686 O O . THR A 1 216 ? 0.080 10.026 24.802 1.00 87.69 216 THR A O 1
ATOM 1689 N N . CYS A 1 217 ? -1.177 8.305 24.101 1.00 89.75 217 CYS A N 1
ATOM 1690 C CA . CYS A 1 217 ? -2.210 8.371 25.141 1.00 89.75 217 CYS A CA 1
ATOM 1691 C C . CYS A 1 217 ? -2.954 9.728 25.181 1.00 89.75 217 CYS A C 1
ATOM 1693 O O . CYS A 1 217 ? -3.450 10.164 26.238 1.00 89.75 217 CYS A O 1
ATOM 1695 N N . ARG A 1 218 ? -3.014 10.430 24.043 1.00 87.75 218 ARG A N 1
ATOM 1696 C CA . ARG A 1 218 ? -3.699 11.716 23.868 1.00 87.75 218 ARG A CA 1
ATOM 1697 C C . ARG A 1 218 ? -4.804 11.556 22.836 1.00 87.75 218 ARG A C 1
ATOM 1699 O O . ARG A 1 218 ? -4.559 11.075 21.741 1.00 87.75 218 ARG A O 1
ATOM 1706 N N . VAL A 1 219 ? -6.009 11.990 23.193 1.00 88.19 219 VAL A N 1
ATOM 1707 C CA . VAL A 1 219 ? -7.124 12.041 22.243 1.00 88.19 219 VAL A CA 1
ATOM 1708 C C . VAL A 1 219 ? -6.813 13.143 21.220 1.00 88.19 219 VAL A C 1
ATOM 1710 O O . VAL A 1 219 ? -6.471 14.251 21.647 1.00 88.19 219 VAL A O 1
ATOM 1713 N N . PRO A 1 220 ? -6.892 12.875 19.905 1.00 87.56 220 PRO A N 1
ATOM 1714 C CA . PRO A 1 220 ? -6.678 13.900 18.887 1.00 87.56 220 PRO A CA 1
ATOM 1715 C C . PRO A 1 220 ? -7.743 14.992 19.008 1.00 87.56 220 PRO A C 1
ATOM 1717 O O . PRO A 1 220 ? -8.904 14.697 19.262 1.00 87.56 220 PRO A O 1
ATOM 1720 N N . GLU A 1 221 ? -7.385 16.262 18.834 1.00 85.88 221 GLU A N 1
ATOM 1721 C CA . GLU A 1 221 ? -8.385 17.334 18.731 1.00 85.88 221 GLU A CA 1
ATOM 1722 C C . GLU A 1 221 ? -9.137 17.223 17.387 1.00 85.88 221 GLU A C 1
ATOM 1724 O O . GLU A 1 221 ? -8.564 16.729 16.408 1.00 85.88 221 GLU A O 1
ATOM 1729 N N . PRO A 1 222 ? -10.404 17.670 17.288 1.00 79.25 222 PRO A N 1
ATOM 1730 C CA . PRO A 1 222 ? -11.106 17.716 16.008 1.00 79.25 222 PRO A CA 1
ATOM 1731 C C . PRO A 1 222 ? -10.335 18.562 14.989 1.00 79.25 222 PRO A C 1
ATOM 1733 O O . PRO A 1 222 ? -9.951 19.692 15.284 1.00 79.25 222 PRO A O 1
ATOM 1736 N N . GLY A 1 223 ? -10.080 18.009 13.802 1.00 77.50 223 GLY A N 1
ATOM 1737 C CA . GLY A 1 223 ? -9.253 18.667 12.782 1.00 77.50 223 GLY A CA 1
ATOM 1738 C C . GLY A 1 223 ? -7.768 18.799 13.150 1.00 77.50 223 GLY A C 1
ATOM 1739 O O . GLY A 1 223 ? -7.052 19.582 12.522 1.00 77.50 223 GLY A O 1
ATOM 1740 N N . SER A 1 224 ? -7.293 18.065 14.162 1.00 78.38 224 SER A N 1
ATOM 1741 C CA . SER A 1 224 ? -5.877 18.061 14.530 1.00 78.38 224 SER A CA 1
ATOM 1742 C C . SER A 1 224 ? -4.990 17.629 13.364 1.00 78.38 224 SER A C 1
ATOM 1744 O O . SER A 1 224 ? -5.352 16.786 12.541 1.00 78.38 224 SER A O 1
ATOM 1746 N N . LYS A 1 225 ? -3.784 18.203 13.326 1.00 85.44 225 LYS A N 1
ATOM 1747 C CA . LYS A 1 225 ? -2.738 17.875 12.354 1.00 85.44 225 LYS A CA 1
ATOM 1748 C C . LYS A 1 225 ? -1.490 17.362 13.084 1.00 85.44 225 LYS A C 1
ATOM 1750 O O . LYS A 1 225 ? -0.530 18.121 13.242 1.00 85.44 225 LYS A O 1
ATOM 1755 N N . PRO A 1 226 ? -1.470 16.096 13.553 1.00 86.00 226 PRO A N 1
ATOM 1756 C CA . PRO A 1 226 ? -0.356 15.554 14.345 1.00 86.00 226 PRO A CA 1
ATOM 1757 C C . PRO A 1 226 ? 1.013 15.637 13.657 1.00 86.00 226 PRO A C 1
ATOM 1759 O O . PRO A 1 226 ? 2.045 15.699 14.321 1.00 86.00 226 PRO A O 1
ATOM 1762 N N . ARG A 1 227 ? 1.030 15.699 12.320 1.00 91.25 227 ARG A N 1
ATOM 1763 C CA . ARG A 1 227 ? 2.242 15.845 11.501 1.00 91.25 227 ARG A CA 1
ATOM 1764 C C . ARG A 1 227 ? 2.946 17.204 11.656 1.00 91.25 227 ARG A C 1
ATOM 1766 O O . ARG A 1 227 ? 4.089 17.327 11.244 1.00 91.25 227 ARG A O 1
ATOM 1773 N N . VAL A 1 228 ? 2.286 18.217 12.232 1.00 88.06 228 VAL A N 1
ATOM 1774 C CA . VAL A 1 228 ? 2.831 19.586 12.359 1.00 88.06 228 VAL A CA 1
ATOM 1775 C C . VAL A 1 228 ? 3.743 19.749 13.579 1.00 88.06 228 VAL A C 1
ATOM 1777 O O . VAL A 1 228 ? 4.695 20.521 13.537 1.00 88.06 228 VAL A O 1
ATOM 1780 N N . ARG A 1 229 ? 3.457 19.051 14.682 1.00 87.38 229 ARG A N 1
ATOM 1781 C CA . ARG A 1 229 ? 4.296 19.078 15.896 1.00 87.38 229 ARG A CA 1
ATOM 1782 C C . ARG A 1 229 ? 5.298 17.936 15.825 1.00 87.38 229 ARG A C 1
ATOM 1784 O O . ARG A 1 229 ? 4.919 16.883 15.329 1.00 87.38 229 ARG A O 1
ATOM 1791 N N . SER A 1 230 ? 6.522 18.083 16.336 1.00 87.88 230 SER A N 1
ATOM 1792 C CA . SER A 1 230 ? 7.480 16.967 16.283 1.00 87.88 230 SER A CA 1
ATOM 1793 C C . SER A 1 230 ? 6.967 15.764 17.079 1.00 87.88 230 SER A C 1
ATOM 1795 O O . SER A 1 230 ? 6.174 15.903 18.018 1.00 87.88 230 SER A O 1
ATOM 1797 N N . MET A 1 231 ? 7.401 14.568 16.695 1.00 87.44 231 MET A N 1
ATOM 1798 C CA . MET A 1 231 ? 7.057 13.310 17.350 1.00 87.44 231 MET A CA 1
ATOM 1799 C C . MET A 1 231 ? 7.346 13.389 18.854 1.00 87.44 231 MET A C 1
ATOM 1801 O O . MET A 1 231 ? 6.468 13.125 19.679 1.00 87.44 231 MET A O 1
ATOM 1805 N N . ARG A 1 232 ? 8.546 13.852 19.224 1.00 85.88 232 ARG A N 1
ATOM 1806 C CA . ARG A 1 232 ? 9.014 13.946 20.614 1.00 85.88 232 ARG A CA 1
ATOM 1807 C C . ARG A 1 232 ? 8.126 14.818 21.505 1.00 85.88 232 ARG A C 1
ATOM 1809 O O . ARG A 1 232 ? 7.918 14.483 22.665 1.00 85.88 232 ARG A O 1
ATOM 1816 N N . GLN A 1 233 ? 7.557 15.902 20.976 1.00 86.69 233 GLN A N 1
ATOM 1817 C CA . GLN A 1 233 ? 6.667 16.807 21.728 1.00 86.69 233 GLN A CA 1
ATOM 1818 C C . GLN A 1 233 ? 5.283 16.203 22.027 1.00 86.69 233 GLN A C 1
ATOM 1820 O O . GLN A 1 233 ? 4.527 16.701 22.872 1.00 86.69 233 GLN A O 1
ATOM 1825 N N . GLN A 1 234 ? 4.910 15.155 21.296 1.00 86.25 234 GLN A N 1
ATOM 1826 C CA . GLN A 1 234 ? 3.603 14.510 21.405 1.00 86.25 234 GLN A CA 1
ATOM 1827 C C . GLN A 1 234 ? 3.624 13.317 22.360 1.00 86.25 234 GLN A C 1
ATOM 1829 O O . GLN A 1 234 ? 2.592 12.971 22.936 1.00 86.25 234 GLN A O 1
ATOM 1834 N N . ILE A 1 235 ? 4.801 12.729 22.550 1.00 79.06 235 ILE A N 1
ATOM 1835 C CA . ILE A 1 235 ? 5.031 11.555 23.380 1.00 79.06 235 ILE A CA 1
ATOM 1836 C C . ILE A 1 235 ? 4.999 11.933 24.864 1.00 79.06 235 ILE A C 1
ATOM 1838 O O . ILE A 1 235 ? 5.603 12.914 25.291 1.00 79.06 235 ILE A O 1
ATOM 1842 N N . VAL A 1 236 ? 4.278 11.133 25.652 1.00 74.56 236 VAL A N 1
ATOM 1843 C CA . VAL A 1 236 ? 4.167 11.287 27.115 1.00 74.56 236 VAL A CA 1
ATOM 1844 C C . VAL A 1 236 ? 4.961 10.214 27.870 1.00 74.56 236 VAL A C 1
ATOM 1846 O O . VAL A 1 236 ? 5.370 10.444 29.001 1.00 74.56 236 VAL A O 1
ATOM 1849 N N . PHE A 1 237 ? 5.184 9.056 27.248 1.00 73.62 237 PHE A N 1
ATOM 1850 C CA . PHE A 1 237 ? 5.804 7.871 27.845 1.00 73.62 237 PHE A CA 1
ATOM 1851 C C . PHE A 1 237 ? 6.888 7.326 26.911 1.00 73.62 237 PHE A C 1
ATOM 1853 O O . PHE A 1 237 ? 6.739 7.447 25.701 1.00 73.62 237 PHE A O 1
ATOM 1860 N N . ASP A 1 238 ? 7.899 6.628 27.430 1.00 65.44 238 ASP A N 1
ATOM 1861 C CA . ASP A 1 238 ? 9.022 6.082 26.637 1.00 65.44 238 ASP A CA 1
ATOM 1862 C C . ASP A 1 238 ? 8.662 4.886 25.723 1.00 65.44 238 ASP A C 1
ATOM 1864 O O . ASP A 1 238 ? 9.531 4.274 25.103 1.00 65.44 238 ASP A O 1
ATOM 1868 N N . VAL A 1 239 ? 7.366 4.602 25.552 1.00 57.25 239 VAL A N 1
ATOM 1869 C CA . VAL A 1 239 ? 6.791 3.636 24.593 1.00 57.25 239 VAL A CA 1
ATOM 1870 C C . VAL A 1 239 ? 7.424 3.661 23.183 1.00 57.25 239 VAL A C 1
ATOM 1872 O O . VAL A 1 239 ? 7.625 2.582 22.621 1.00 57.25 239 VAL A O 1
ATOM 1875 N N . PRO A 1 240 ? 7.775 4.820 22.578 1.00 55.44 240 PRO A N 1
ATOM 1876 C CA . PRO A 1 240 ? 8.371 4.860 21.242 1.00 55.44 240 PRO A CA 1
ATOM 1877 C C . PRO A 1 240 ? 9.749 4.213 21.126 1.00 55.44 240 PRO A C 1
ATOM 1879 O O . PRO A 1 240 ? 10.114 3.850 20.014 1.00 55.44 240 PRO A O 1
ATOM 1882 N N . ALA A 1 241 ? 10.511 4.059 22.218 1.00 59.34 241 ALA A N 1
ATOM 1883 C CA . ALA A 1 241 ? 11.906 3.607 22.149 1.00 59.34 241 ALA A CA 1
ATOM 1884 C C . ALA A 1 241 ? 12.076 2.198 21.546 1.00 59.34 241 ALA A C 1
ATOM 1886 O O . ALA A 1 241 ? 13.186 1.806 21.203 1.00 59.34 241 ALA A O 1
ATOM 1887 N N . MET A 1 242 ? 10.984 1.440 21.415 1.00 77.19 242 MET A N 1
ATOM 1888 C CA . MET A 1 242 ? 10.998 0.049 20.962 1.00 77.19 242 MET A CA 1
ATOM 1889 C C . MET A 1 242 ? 10.280 -0.180 19.620 1.00 77.19 242 MET A C 1
ATOM 1891 O O . MET A 1 242 ? 10.293 -1.311 19.127 1.00 77.19 242 MET A O 1
ATOM 1895 N N . LEU A 1 243 ? 9.643 0.843 19.028 1.00 87.62 243 LEU A N 1
ATOM 1896 C CA . LEU A 1 243 ? 9.084 0.767 17.669 1.00 87.62 243 LEU A CA 1
ATOM 1897 C C . LEU A 1 243 ? 10.143 1.164 16.636 1.00 87.62 243 LEU A C 1
ATOM 1899 O O . LEU A 1 243 ? 10.953 2.057 16.865 1.00 87.62 243 LEU A O 1
ATOM 1903 N N . THR A 1 244 ? 10.116 0.511 15.480 1.00 89.88 244 THR A N 1
ATOM 1904 C CA . THR A 1 244 ? 11.012 0.837 14.364 1.00 89.88 244 THR A CA 1
ATOM 1905 C C . THR A 1 244 ? 10.555 2.105 13.638 1.00 89.88 244 THR A C 1
ATOM 1907 O O . THR A 1 244 ? 9.373 2.466 13.654 1.00 89.88 244 THR A O 1
ATOM 1910 N N . HIS A 1 245 ? 11.476 2.759 12.923 1.00 90.94 245 HIS A N 1
ATOM 1911 C CA . HIS A 1 245 ? 11.128 3.896 12.069 1.00 90.94 245 HIS A CA 1
ATOM 1912 C C . HIS A 1 245 ? 10.072 3.534 11.019 1.00 90.94 245 HIS A C 1
ATOM 1914 O O . HIS A 1 245 ? 9.175 4.333 10.769 1.00 90.94 245 HIS A O 1
ATOM 1920 N N . ASP A 1 246 ? 10.106 2.324 10.456 1.00 92.56 246 ASP A N 1
ATOM 1921 C CA . ASP A 1 246 ? 9.111 1.894 9.473 1.00 92.56 246 ASP A CA 1
ATOM 1922 C C . ASP A 1 246 ? 7.705 1.742 10.070 1.00 92.56 246 ASP A C 1
ATOM 1924 O O . ASP A 1 246 ? 6.729 2.153 9.440 1.00 92.56 246 ASP A O 1
ATOM 1928 N N . GLU A 1 247 ? 7.567 1.211 11.287 1.00 93.06 247 GLU A N 1
ATOM 1929 C CA . GLU A 1 247 ? 6.272 1.136 11.989 1.00 93.06 247 GLU A CA 1
ATOM 1930 C C . GLU A 1 247 ? 5.674 2.529 12.185 1.00 93.06 247 GLU A C 1
ATOM 1932 O O . GLU A 1 247 ? 4.511 2.782 11.867 1.00 93.06 247 GLU A O 1
ATOM 1937 N N . ILE A 1 248 ? 6.500 3.466 12.638 1.00 93.19 248 ILE A N 1
ATOM 1938 C CA . ILE A 1 248 ? 6.073 4.835 12.896 1.00 93.19 248 ILE A CA 1
ATOM 1939 C C . ILE A 1 248 ? 5.770 5.577 11.584 1.00 93.19 248 ILE A C 1
ATOM 1941 O O . ILE A 1 248 ? 4.770 6.292 11.477 1.00 93.19 248 ILE A O 1
ATOM 1945 N N . ARG A 1 249 ? 6.608 5.399 10.559 1.00 93.69 249 ARG A N 1
ATOM 1946 C CA . ARG A 1 249 ? 6.469 6.052 9.250 1.00 93.69 249 ARG A CA 1
ATOM 1947 C C . ARG A 1 249 ? 5.175 5.654 8.550 1.00 93.69 249 ARG A C 1
ATOM 1949 O O . ARG A 1 249 ? 4.568 6.486 7.880 1.00 93.69 249 ARG A O 1
ATOM 1956 N N . GLN A 1 250 ? 4.704 4.424 8.741 1.00 94.38 250 GLN A N 1
ATOM 1957 C CA . GLN A 1 250 ? 3.400 3.985 8.237 1.00 94.38 250 GLN A CA 1
ATOM 1958 C C . GLN A 1 250 ? 2.240 4.756 8.874 1.00 94.38 250 GLN A C 1
ATOM 1960 O O . GLN A 1 250 ? 1.338 5.181 8.153 1.00 94.38 250 GLN A O 1
ATOM 1965 N N . ILE A 1 251 ? 2.282 4.989 10.191 1.00 95.31 251 ILE A N 1
ATOM 1966 C CA . ILE A 1 251 ? 1.281 5.804 10.901 1.00 95.31 251 ILE A CA 1
ATOM 1967 C C . ILE A 1 251 ? 1.336 7.249 10.392 1.00 95.31 251 ILE A C 1
ATOM 1969 O O . ILE A 1 251 ? 0.305 7.829 10.062 1.00 95.31 251 ILE A O 1
ATOM 1973 N N . PHE A 1 252 ? 2.539 7.816 10.255 1.00 95.50 252 PHE A N 1
ATOM 1974 C CA . PHE A 1 252 ? 2.730 9.171 9.731 1.00 95.50 252 PHE A CA 1
ATOM 1975 C C . PHE A 1 252 ? 2.154 9.346 8.318 1.00 95.50 252 PHE A C 1
ATOM 1977 O O . PHE A 1 252 ? 1.382 10.277 8.087 1.00 95.50 252 PHE A O 1
ATOM 1984 N N . ARG A 1 253 ? 2.470 8.428 7.393 1.00 95.06 253 ARG A N 1
ATOM 1985 C CA . ARG A 1 253 ? 1.949 8.440 6.014 1.00 95.06 253 ARG A CA 1
ATOM 1986 C C . ARG A 1 253 ? 0.434 8.226 5.965 1.00 95.06 253 ARG A C 1
ATOM 1988 O O . ARG A 1 253 ? -0.234 8.782 5.104 1.00 95.06 253 ARG A O 1
ATOM 1995 N N . ALA A 1 254 ? -0.134 7.448 6.883 1.00 96.38 254 ALA A N 1
ATOM 1996 C CA . ALA A 1 254 ? -1.580 7.251 6.966 1.00 96.38 254 ALA A CA 1
ATOM 1997 C C . ALA A 1 254 ? -2.338 8.504 7.446 1.00 96.38 254 ALA A C 1
ATOM 1999 O O . ALA A 1 254 ? -3.502 8.676 7.099 1.00 96.38 254 ALA A O 1
ATOM 2000 N N . MET A 1 255 ? -1.665 9.437 8.130 1.00 95.38 255 MET A N 1
ATOM 2001 C CA . MET A 1 255 ? -2.199 10.765 8.474 1.00 95.38 255 MET A CA 1
ATOM 2002 C C . MET A 1 255 ? -1.967 11.822 7.372 1.00 95.38 255 MET A C 1
ATOM 2004 O O . MET A 1 255 ? -1.966 13.021 7.662 1.00 95.38 255 MET A O 1
ATOM 2008 N N . ASN A 1 256 ? -1.700 11.429 6.119 1.00 94.56 256 ASN A N 1
ATOM 2009 C CA . ASN A 1 256 ? -1.433 12.399 5.054 1.00 94.56 256 ASN A CA 1
ATOM 2010 C C . ASN A 1 256 ? -2.682 13.224 4.690 1.00 94.56 256 ASN A C 1
ATOM 2012 O O . ASN A 1 256 ? -3.795 12.699 4.683 1.00 94.56 256 ASN A O 1
ATOM 2016 N N . GLU A 1 257 ? -2.505 14.516 4.391 1.00 90.38 257 GLU A N 1
ATOM 2017 C CA . GLU A 1 257 ? -3.608 15.379 3.948 1.00 90.38 257 GLU A CA 1
ATOM 2018 C C . GLU A 1 257 ? -4.089 15.011 2.541 1.00 90.38 257 GLU A C 1
ATOM 2020 O O . GLU A 1 257 ? -5.272 15.159 2.257 1.00 90.38 257 GLU A O 1
ATOM 2025 N N . ASP A 1 258 ? -3.197 14.502 1.685 1.00 90.56 258 ASP A N 1
ATOM 2026 C CA . ASP A 1 258 ? -3.556 13.911 0.398 1.00 90.56 258 ASP A CA 1
ATOM 2027 C C . ASP A 1 258 ? -3.937 12.430 0.600 1.00 90.56 258 ASP A C 1
ATOM 2029 O O . ASP A 1 258 ? -3.063 11.617 0.936 1.00 90.56 258 ASP A O 1
ATOM 2033 N N . PRO A 1 259 ? -5.209 12.041 0.375 1.00 91.62 259 PRO A N 1
ATOM 2034 C CA . PRO A 1 259 ? -5.656 10.655 0.513 1.00 91.62 259 PRO A CA 1
ATOM 2035 C C . PRO A 1 259 ? -4.864 9.691 -0.374 1.00 91.62 259 PRO A C 1
ATOM 2037 O O . PRO A 1 259 ? -4.554 8.577 0.041 1.00 91.62 259 PRO A O 1
ATOM 2040 N N . ALA A 1 260 ? -4.438 10.133 -1.563 1.00 87.00 260 ALA A N 1
ATOM 2041 C CA . ALA A 1 260 ? -3.727 9.290 -2.522 1.00 87.00 260 ALA A CA 1
ATOM 2042 C C . ALA A 1 260 ? -2.294 8.926 -2.088 1.00 87.00 260 ALA A C 1
ATOM 2044 O O . ALA A 1 260 ? -1.668 8.066 -2.719 1.00 87.00 260 ALA A O 1
ATOM 2045 N N . MET A 1 261 ? -1.774 9.582 -1.046 1.00 88.38 261 MET A N 1
ATOM 2046 C CA . MET A 1 261 ? -0.457 9.323 -0.458 1.00 88.38 261 MET A CA 1
ATOM 2047 C C . MET A 1 261 ? -0.519 8.375 0.749 1.00 88.38 261 MET A C 1
ATOM 2049 O O . MET A 1 261 ? 0.529 7.970 1.262 1.00 88.38 261 MET A O 1
ATOM 2053 N N . ARG A 1 262 ? -1.719 7.994 1.206 1.00 93.12 262 ARG A N 1
ATOM 2054 C CA . ARG A 1 262 ? -1.897 7.106 2.361 1.00 93.12 262 ARG A CA 1
ATOM 2055 C C . ARG A 1 262 ? -1.669 5.636 1.971 1.00 93.12 262 ARG A C 1
ATOM 2057 O O . ARG A 1 262 ? -2.038 5.212 0.873 1.00 93.12 262 ARG A O 1
ATOM 2064 N N . PRO A 1 263 ? -1.056 4.817 2.845 1.00 92.94 263 PRO A N 1
ATOM 2065 C CA . PRO A 1 263 ? -0.936 3.385 2.616 1.00 92.94 263 PRO A CA 1
ATOM 2066 C C . PRO A 1 263 ? -2.288 2.699 2.819 1.00 92.94 263 PRO A C 1
ATOM 2068 O O . PRO A 1 263 ? -3.072 3.072 3.679 1.00 92.94 263 PRO A O 1
ATOM 2071 N N . GLN A 1 264 ? -2.544 1.619 2.091 1.00 91.81 264 GLN A N 1
ATOM 2072 C CA . GLN A 1 264 ? -3.722 0.795 2.364 1.00 91.81 264 GLN A CA 1
ATOM 2073 C C . GLN A 1 264 ? -3.503 -0.050 3.623 1.00 91.81 264 GLN A C 1
ATOM 2075 O O . GLN A 1 264 ? -2.416 -0.602 3.805 1.00 91.81 264 GLN A O 1
ATOM 2080 N N . ALA A 1 265 ? -4.554 -0.253 4.424 1.00 93.19 265 ALA A N 1
ATOM 2081 C CA . ALA A 1 265 ? -4.491 -1.023 5.672 1.00 93.19 265 ALA A CA 1
ATOM 2082 C C . ALA A 1 265 ? -3.867 -2.421 5.490 1.00 93.19 265 ALA A C 1
ATOM 2084 O O . ALA A 1 265 ? -3.037 -2.858 6.283 1.00 93.19 265 ALA A O 1
ATOM 2085 N N . ARG A 1 266 ? -4.173 -3.100 4.374 1.00 91.62 266 ARG A N 1
ATOM 2086 C CA . ARG A 1 266 ? -3.615 -4.425 4.046 1.00 91.62 266 ARG A CA 1
ATOM 2087 C C . ARG A 1 266 ? -2.102 -4.449 3.799 1.00 91.62 266 ARG A C 1
ATOM 2089 O O . ARG A 1 266 ? -1.520 -5.534 3.769 1.00 91.62 266 ARG A O 1
ATOM 2096 N N . HIS A 1 267 ? -1.463 -3.300 3.584 1.00 90.56 267 HIS A N 1
ATOM 2097 C CA . HIS A 1 267 ? -0.013 -3.174 3.400 1.00 90.56 267 HIS A CA 1
ATOM 2098 C C . HIS A 1 267 ? 0.692 -2.662 4.658 1.00 90.56 267 HIS A C 1
ATOM 2100 O O . HIS A 1 267 ? 1.917 -2.629 4.668 1.00 90.56 267 HIS A O 1
ATOM 2106 N N . MET A 1 268 ? -0.052 -2.299 5.708 1.00 92.69 268 MET A N 1
ATOM 2107 C CA . MET A 1 268 ? 0.539 -1.863 6.968 1.00 92.69 268 MET A CA 1
ATOM 2108 C C . MET A 1 268 ? 1.058 -3.066 7.770 1.00 92.69 268 MET A C 1
ATOM 2110 O O . MET A 1 268 ? 0.439 -4.136 7.780 1.00 92.69 268 MET A O 1
ATOM 2114 N N . ARG A 1 269 ? 2.228 -2.926 8.394 1.00 91.19 269 ARG A N 1
ATOM 2115 C CA . ARG A 1 269 ? 2.989 -4.001 9.043 1.00 91.19 269 ARG A CA 1
ATOM 2116 C C . ARG A 1 269 ? 3.540 -3.530 10.387 1.00 91.19 269 ARG A C 1
ATOM 2118 O O . ARG A 1 269 ? 4.273 -2.546 10.430 1.00 91.19 269 ARG A O 1
ATOM 2125 N N . PHE A 1 270 ? 3.211 -4.264 11.450 1.00 90.88 270 PHE A N 1
ATOM 2126 C CA . PHE A 1 270 ? 3.629 -3.970 12.823 1.00 90.88 270 PHE A CA 1
ATOM 2127 C C . PHE A 1 270 ? 4.097 -5.247 13.521 1.00 90.88 270 PHE A C 1
ATOM 2129 O O . PHE A 1 270 ? 3.305 -5.976 14.110 1.00 90.88 270 PHE A O 1
ATOM 2136 N N . PHE A 1 271 ? 5.386 -5.544 13.436 1.00 86.88 271 PHE A N 1
ATOM 2137 C CA . PHE A 1 271 ? 5.998 -6.676 14.126 1.00 86.88 271 PHE A CA 1
ATOM 2138 C C . PHE A 1 271 ? 7.489 -6.393 14.324 1.00 86.88 271 PHE A C 1
ATOM 2140 O O . PHE A 1 271 ? 8.079 -5.601 13.592 1.00 86.88 271 PHE A O 1
ATOM 2147 N N . SER A 1 272 ? 8.108 -7.051 15.304 1.00 76.31 272 SER A N 1
ATOM 2148 C CA . SER A 1 272 ? 9.563 -7.010 15.456 1.00 76.31 272 SER A CA 1
ATOM 2149 C C . SER A 1 272 ? 10.191 -7.832 14.330 1.00 76.31 272 SER A C 1
ATOM 2151 O O . SER A 1 272 ? 9.970 -9.047 14.319 1.00 76.31 272 SER A O 1
ATOM 2153 N N . PRO A 1 273 ? 10.958 -7.247 13.393 1.00 65.00 273 PRO A N 1
ATOM 2154 C CA . PRO A 1 273 ? 11.694 -8.051 12.431 1.00 65.00 273 PRO A CA 1
ATOM 2155 C C . PRO A 1 273 ? 12.681 -8.929 13.214 1.00 65.00 273 PRO A C 1
ATOM 2157 O O . PRO A 1 273 ? 13.505 -8.400 13.966 1.00 65.00 273 PRO A O 1
ATOM 2160 N N . PRO A 1 274 ? 12.592 -10.267 13.129 1.00 59.84 274 PRO A N 1
ATOM 2161 C CA . PRO A 1 274 ? 13.588 -11.108 13.768 1.00 59.84 274 PRO A CA 1
ATOM 2162 C C . PRO A 1 274 ? 14.935 -10.837 13.093 1.00 59.84 274 PRO A C 1
ATOM 2164 O O . PRO A 1 274 ? 15.037 -10.875 11.869 1.00 59.84 274 PRO A O 1
ATOM 2167 N N . GLN A 1 275 ? 15.988 -10.637 13.889 1.00 55.09 275 GLN A N 1
ATOM 2168 C CA . GLN A 1 275 ? 17.364 -10.490 13.387 1.00 55.09 275 GLN A CA 1
ATOM 2169 C C . GLN A 1 275 ? 17.819 -11.694 12.526 1.00 55.09 275 GLN A C 1
ATOM 2171 O O . GLN A 1 275 ? 18.847 -11.624 11.864 1.00 55.09 275 GLN A O 1
ATOM 2176 N N . GLN A 1 276 ? 17.066 -12.806 12.544 1.00 43.69 276 GLN A N 1
ATOM 2177 C CA . GLN A 1 276 ? 17.368 -14.073 11.874 1.00 43.69 276 GLN A CA 1
ATOM 2178 C C . GLN A 1 276 ? 16.125 -14.760 11.256 1.00 43.69 276 GLN A C 1
ATOM 2180 O O . GLN A 1 276 ? 16.046 -15.990 11.271 1.00 43.69 276 GLN A O 1
ATOM 2185 N N . SER A 1 277 ? 15.123 -14.045 10.710 1.00 44.97 277 SER A N 1
ATOM 2186 C CA . SER A 1 277 ? 14.183 -14.762 9.818 1.00 44.97 277 SER A CA 1
ATOM 2187 C C . SER A 1 277 ? 14.917 -15.163 8.549 1.00 44.97 277 SER A C 1
ATOM 2189 O O . SER A 1 277 ? 15.314 -14.318 7.754 1.00 44.97 277 SER A O 1
ATOM 2191 N N . THR A 1 278 ? 15.025 -16.465 8.318 1.00 44.25 278 THR A N 1
ATOM 2192 C CA . THR A 1 278 ? 15.506 -17.035 7.052 1.00 44.25 278 THR A CA 1
ATOM 2193 C C . THR A 1 278 ? 14.544 -16.789 5.886 1.00 44.25 278 THR A C 1
ATOM 2195 O O . THR A 1 278 ? 14.898 -17.033 4.735 1.00 44.25 278 THR A O 1
ATOM 2198 N N . ILE A 1 279 ? 13.331 -16.302 6.170 1.00 52.59 279 ILE A N 1
ATOM 2199 C CA . ILE A 1 279 ? 12.313 -15.966 5.179 1.00 52.59 279 ILE A CA 1
ATOM 2200 C C . ILE A 1 279 ? 12.356 -14.449 4.953 1.00 52.59 279 ILE A C 1
ATOM 2202 O O . ILE A 1 279 ? 12.046 -13.702 5.885 1.00 52.59 279 ILE A O 1
ATOM 2206 N N . PRO A 1 280 ? 12.717 -13.979 3.745 1.00 57.56 280 PRO A N 1
ATOM 2207 C CA . PRO A 1 280 ? 12.648 -12.566 3.406 1.00 57.56 280 PRO A CA 1
ATOM 2208 C C . PRO A 1 280 ? 11.218 -12.070 3.574 1.00 57.56 280 PRO A C 1
ATOM 2210 O O . PRO A 1 280 ? 10.267 -12.739 3.152 1.00 57.56 280 PRO A O 1
ATOM 2213 N N . LEU A 1 281 ? 11.057 -10.884 4.157 1.00 67.19 281 LEU A N 1
ATOM 2214 C CA . LEU A 1 281 ? 9.746 -10.270 4.201 1.00 67.19 281 LEU A CA 1
ATOM 2215 C C . LEU A 1 281 ? 9.281 -9.988 2.774 1.00 67.19 281 LEU A C 1
ATOM 2217 O O . LEU A 1 281 ? 9.938 -9.261 2.032 1.00 67.19 281 LEU A O 1
ATOM 2221 N N . ASN A 1 282 ? 8.141 -10.554 2.381 1.00 72.44 282 ASN A N 1
ATOM 2222 C CA . ASN A 1 282 ? 7.570 -10.247 1.079 1.00 72.44 282 ASN A CA 1
ATOM 2223 C C . ASN A 1 282 ? 6.906 -8.865 1.139 1.00 72.44 282 ASN A C 1
ATOM 2225 O O . ASN A 1 282 ? 5.747 -8.726 1.549 1.00 72.44 282 ASN A O 1
ATOM 2229 N N . LEU A 1 283 ? 7.678 -7.836 0.793 1.00 81.75 283 LEU A N 1
ATOM 2230 C CA . LEU A 1 283 ? 7.205 -6.464 0.726 1.00 81.75 283 LEU A CA 1
ATOM 2231 C C . LEU A 1 283 ? 6.241 -6.319 -0.445 1.00 81.75 283 LEU A C 1
ATOM 2233 O O . LEU A 1 283 ? 6.593 -6.529 -1.605 1.00 81.75 283 LEU A O 1
ATOM 2237 N N . TYR A 1 284 ? 5.006 -5.926 -0.140 1.00 75.56 284 TYR A N 1
ATOM 2238 C CA . TYR A 1 284 ? 4.028 -5.654 -1.179 1.00 75.56 284 TYR A CA 1
ATOM 2239 C C . TYR A 1 284 ? 4.454 -4.407 -1.955 1.00 75.56 284 TYR A C 1
ATOM 2241 O O . TYR A 1 284 ? 4.335 -3.280 -1.467 1.00 75.56 284 TYR A O 1
ATOM 2249 N N . ARG A 1 285 ? 4.933 -4.607 -3.181 1.00 82.31 285 ARG A N 1
ATOM 2250 C CA . ARG A 1 285 ? 5.144 -3.538 -4.152 1.00 82.31 285 ARG A CA 1
ATOM 2251 C C . ARG A 1 285 ? 3.930 -3.434 -5.059 1.00 82.31 285 ARG A C 1
ATOM 2253 O O . ARG A 1 285 ? 3.311 -4.423 -5.444 1.00 82.31 285 ARG A O 1
ATOM 2260 N N . GLU A 1 286 ? 3.588 -2.205 -5.413 1.00 82.69 286 GLU A N 1
ATOM 2261 C CA . GLU A 1 286 ? 2.607 -1.989 -6.462 1.00 82.69 286 GLU A CA 1
ATOM 2262 C C . GLU A 1 286 ? 3.208 -2.430 -7.803 1.00 82.69 286 GLU A C 1
ATOM 2264 O O . GLU A 1 286 ? 4.252 -1.924 -8.220 1.00 82.69 286 GLU A O 1
ATOM 2269 N N . HIS A 1 287 ? 2.524 -3.344 -8.487 1.00 87.56 287 HIS A N 1
ATOM 2270 C CA . HIS A 1 287 ? 2.884 -3.803 -9.824 1.00 87.56 287 HIS A CA 1
ATOM 2271 C C . HIS A 1 287 ? 1.737 -3.568 -10.799 1.00 87.56 287 HIS A C 1
ATOM 2273 O O . HIS A 1 287 ? 0.558 -3.556 -10.425 1.00 87.56 287 HIS A O 1
ATOM 2279 N N . LEU A 1 288 ? 2.087 -3.433 -12.076 1.00 91.50 288 LEU A N 1
ATOM 2280 C CA . LEU A 1 288 ? 1.107 -3.332 -13.145 1.00 91.50 288 LEU A CA 1
ATOM 2281 C C . LEU A 1 288 ? 0.305 -4.637 -13.243 1.00 91.50 288 LEU A C 1
ATOM 2283 O O . LEU A 1 288 ? 0.850 -5.687 -13.581 1.00 91.50 288 LEU A O 1
ATOM 2287 N N . ASN A 1 289 ? -0.999 -4.561 -12.969 1.00 91.88 289 ASN A N 1
ATOM 2288 C CA . ASN A 1 289 ? -1.902 -5.702 -13.084 1.00 91.88 289 ASN A CA 1
ATOM 2289 C C . ASN A 1 289 ? -2.184 -6.000 -14.573 1.00 91.88 289 ASN A C 1
ATOM 2291 O O . ASN A 1 289 ? -2.757 -5.142 -15.248 1.00 91.88 289 ASN A O 1
ATOM 2295 N N . PRO A 1 290 ? -1.835 -7.194 -15.088 1.00 93.12 290 PRO A N 1
ATOM 2296 C CA . PRO A 1 290 ? -1.988 -7.559 -16.500 1.00 93.12 290 PRO A CA 1
ATOM 2297 C C . PRO A 1 290 ? -3.439 -7.875 -16.907 1.00 93.12 290 PRO A C 1
ATOM 2299 O O . PRO A 1 290 ? -3.704 -8.164 -18.074 1.00 93.12 290 PRO A O 1
ATOM 2302 N N . GLY A 1 291 ? -4.383 -7.826 -15.967 1.00 92.50 291 GLY A N 1
ATOM 2303 C CA . GLY A 1 291 ? -5.755 -8.275 -16.164 1.00 92.50 291 GLY A CA 1
ATOM 2304 C C . GLY A 1 291 ? -5.938 -9.768 -15.880 1.00 92.50 291 GLY A C 1
ATOM 2305 O O . GLY A 1 291 ? -4.969 -10.485 -15.602 1.00 92.50 291 GLY A O 1
ATOM 2306 N N . PRO A 1 292 ? -7.192 -10.246 -15.927 1.00 89.69 292 PRO A N 1
ATOM 2307 C CA . PRO A 1 292 ? -7.522 -11.639 -15.643 1.00 89.69 292 PRO A CA 1
ATOM 2308 C C . PRO A 1 292 ? -6.825 -12.579 -16.628 1.00 89.69 292 PRO A C 1
ATOM 2310 O O . PRO A 1 292 ? -6.728 -12.278 -17.814 1.00 89.69 292 PRO A O 1
ATOM 2313 N N . THR A 1 293 ? -6.351 -13.732 -16.165 1.00 87.38 293 THR A N 1
ATOM 2314 C CA . THR A 1 293 ? -5.791 -14.739 -17.074 1.00 87.38 293 THR A CA 1
ATOM 2315 C C . THR A 1 293 ? -6.840 -15.115 -18.130 1.00 87.38 293 THR A C 1
ATOM 2317 O O . THR A 1 293 ? -8.006 -15.304 -17.767 1.00 87.38 293 THR A O 1
ATOM 2320 N N . PRO A 1 294 ? -6.469 -15.224 -19.420 1.00 80.88 294 PRO A N 1
ATOM 2321 C CA . PRO A 1 294 ? -7.371 -15.737 -20.445 1.00 80.88 294 PRO A CA 1
ATOM 2322 C C . PRO A 1 294 ? -7.974 -17.084 -20.015 1.00 80.88 294 PRO A C 1
ATOM 2324 O O . PRO A 1 294 ? -7.281 -17.916 -19.426 1.00 80.88 294 PRO A O 1
ATOM 2327 N N . GLY A 1 295 ? -9.269 -17.290 -20.273 1.00 77.56 295 GLY A N 1
ATOM 2328 C CA . GLY A 1 295 ? -9.951 -18.544 -19.941 1.00 77.56 295 GLY A CA 1
ATOM 2329 C C . GLY A 1 295 ? -9.345 -19.754 -20.665 1.00 77.56 295 GLY A C 1
ATOM 2330 O O . GLY A 1 295 ? -8.664 -19.607 -21.674 1.00 77.56 295 GLY A O 1
ATOM 2331 N N . ILE A 1 296 ? -9.629 -20.969 -20.181 1.00 72.00 296 ILE A N 1
ATOM 2332 C CA . ILE A 1 296 ? -9.059 -22.223 -20.724 1.00 72.00 296 ILE A CA 1
ATOM 2333 C C . ILE A 1 296 ? -9.284 -22.354 -22.243 1.00 72.00 296 ILE A C 1
ATOM 2335 O O . ILE A 1 296 ? -8.400 -22.785 -22.974 1.00 72.00 296 ILE A O 1
ATOM 2339 N N . ALA A 1 297 ? -10.448 -21.930 -22.742 1.00 64.88 297 ALA A N 1
ATOM 2340 C CA . ALA A 1 297 ? -10.739 -21.955 -24.173 1.00 64.88 297 ALA A CA 1
ATOM 2341 C C . ALA A 1 297 ? -9.859 -20.979 -24.978 1.00 64.88 297 ALA A C 1
ATOM 2343 O O . ALA A 1 297 ? -9.360 -21.345 -26.039 1.00 64.88 297 ALA A O 1
ATOM 2344 N N . SER A 1 298 ? -9.621 -19.762 -24.471 1.00 66.19 298 SER A N 1
ATOM 2345 C CA . SER A 1 298 ? -8.788 -18.754 -25.146 1.00 66.19 298 SER A CA 1
ATOM 2346 C C . SER A 1 298 ? -7.285 -18.955 -24.932 1.00 66.19 298 SER A C 1
ATOM 2348 O O . SER A 1 298 ? -6.479 -18.346 -25.634 1.00 66.19 298 SER A O 1
ATOM 2350 N N . SER A 1 299 ? -6.888 -19.821 -23.996 1.00 69.62 299 SER A N 1
ATOM 2351 C CA . SER A 1 299 ? -5.509 -20.301 -23.885 1.00 69.62 299 SER A CA 1
ATOM 2352 C C . SER A 1 299 ? -5.219 -21.483 -24.816 1.00 69.62 299 SER A C 1
ATOM 2354 O O . SER A 1 299 ? -4.069 -21.667 -25.202 1.00 69.62 299 SER A O 1
ATOM 2356 N N . GLN A 1 300 ? -6.231 -22.252 -25.230 1.00 76.06 300 GLN A N 1
ATOM 2357 C CA . GLN A 1 300 ? -6.076 -23.355 -26.190 1.00 76.06 300 GLN A CA 1
ATOM 2358 C C . GLN A 1 300 ? -6.296 -22.931 -27.646 1.00 76.06 300 GLN A C 1
ATOM 2360 O O . GLN A 1 300 ? -5.628 -23.449 -28.541 1.00 76.06 300 GLN A O 1
ATOM 2365 N N . HIS A 1 301 ? -7.198 -21.979 -27.888 1.00 84.06 301 HIS A N 1
ATOM 2366 C CA . HIS A 1 301 ? -7.517 -21.470 -29.218 1.00 84.06 301 HIS A CA 1
ATOM 2367 C C . HIS A 1 301 ? -7.287 -19.964 -29.304 1.00 84.06 301 HIS A C 1
ATOM 2369 O O . HIS A 1 301 ? -7.603 -19.212 -28.381 1.00 84.06 301 HIS A O 1
ATOM 2375 N N . PHE A 1 302 ? -6.784 -19.506 -30.452 1.00 89.50 302 PHE A N 1
ATOM 2376 C CA . PHE A 1 302 ? -6.666 -18.078 -30.716 1.00 89.50 302 PHE A CA 1
ATOM 2377 C C . PHE A 1 302 ? -8.050 -17.412 -30.700 1.00 89.50 302 PHE A C 1
ATOM 2379 O O . PHE A 1 302 ? -8.980 -17.870 -31.361 1.00 89.50 302 PHE A O 1
ATOM 2386 N N . THR A 1 303 ? -8.179 -16.316 -29.950 1.00 90.38 303 THR A N 1
ATOM 2387 C CA . THR A 1 303 ? -9.387 -15.484 -29.912 1.00 90.38 303 THR A CA 1
ATOM 2388 C C . THR A 1 303 ? -9.003 -14.033 -30.229 1.00 90.38 303 THR A C 1
ATOM 2390 O O . THR A 1 303 ? -8.256 -13.441 -29.443 1.00 90.38 303 THR A O 1
ATOM 2393 N N . PRO A 1 304 ? -9.500 -13.448 -31.339 1.00 91.88 304 PRO A N 1
ATOM 2394 C CA . PRO A 1 304 ? -9.234 -12.055 -31.707 1.00 91.88 304 PRO A CA 1
ATOM 2395 C C . PRO A 1 304 ? -9.554 -11.072 -30.576 1.00 91.88 304 PRO A C 1
ATOM 2397 O O . PRO A 1 304 ? -10.609 -11.165 -29.943 1.00 91.88 304 PRO A O 1
ATOM 2400 N N . GLY A 1 305 ? -8.622 -10.164 -30.282 1.00 89.56 305 GLY A N 1
ATOM 2401 C CA . GLY A 1 305 ? -8.812 -9.091 -29.302 1.00 89.56 305 GLY A CA 1
ATOM 2402 C C . GLY A 1 305 ? -8.916 -9.552 -27.840 1.00 89.56 305 GLY A C 1
ATOM 2403 O O . GLY A 1 305 ? -9.143 -8.728 -26.952 1.00 89.56 305 GLY A O 1
ATOM 2404 N N . ALA A 1 306 ? -8.743 -10.850 -27.552 1.00 90.31 306 ALA A N 1
ATOM 2405 C CA . ALA A 1 306 ? -8.727 -11.366 -26.179 1.00 90.31 306 ALA A CA 1
ATOM 2406 C C . ALA A 1 306 ? -7.465 -10.949 -25.405 1.00 90.31 306 ALA A C 1
ATOM 2408 O O . ALA A 1 306 ? -7.474 -10.908 -24.175 1.00 90.31 306 ALA A O 1
ATOM 2409 N N . GLN A 1 307 ? -6.383 -10.642 -26.122 1.00 93.88 307 GLN A N 1
ATOM 2410 C CA . GLN A 1 307 ? -5.134 -10.132 -25.570 1.00 93.88 307 GLN A CA 1
ATOM 2411 C C . GLN A 1 307 ? -4.682 -8.882 -26.324 1.00 93.88 307 GLN A C 1
ATOM 2413 O O . GLN A 1 307 ? -5.078 -8.630 -27.464 1.00 93.88 307 GLN A O 1
ATOM 2418 N N . SER A 1 308 ? -3.858 -8.075 -25.670 1.00 95.56 308 SER A N 1
ATOM 2419 C CA . SER A 1 308 ? -3.280 -6.849 -26.217 1.00 95.56 308 SER A CA 1
ATOM 2420 C C . SER A 1 308 ? -1.841 -6.689 -25.740 1.00 95.56 308 SER A C 1
ATOM 2422 O O . SER A 1 308 ? -1.480 -7.169 -24.663 1.00 95.56 308 SER A O 1
ATOM 2424 N N . LEU A 1 309 ? -1.023 -5.985 -26.516 1.00 96.50 309 LEU A N 1
ATOM 2425 C CA . LEU A 1 309 ? 0.282 -5.503 -26.073 1.00 96.50 309 LEU A CA 1
ATOM 2426 C C . LEU A 1 309 ? 0.118 -4.098 -25.501 1.00 96.50 309 LEU A C 1
ATOM 2428 O O . LEU A 1 309 ? -0.292 -3.177 -26.205 1.00 96.50 309 LEU A O 1
ATOM 2432 N N . LEU A 1 310 ? 0.429 -3.941 -24.220 1.00 97.38 310 LEU A N 1
ATOM 2433 C CA . LEU A 1 310 ? 0.507 -2.648 -23.553 1.00 97.38 310 LEU A CA 1
ATOM 2434 C C . LEU A 1 310 ? 1.927 -2.106 -23.669 1.00 97.38 310 LEU A C 1
ATOM 2436 O O . LEU A 1 310 ? 2.864 -2.765 -23.224 1.00 97.38 310 LEU A O 1
ATOM 2440 N N . ILE A 1 311 ? 2.089 -0.891 -24.183 1.00 97.06 311 ILE A N 1
ATOM 2441 C CA . ILE A 1 311 ? 3.381 -0.200 -24.160 1.00 97.06 311 ILE A CA 1
ATOM 2442 C C . ILE A 1 311 ? 3.644 0.297 -22.739 1.00 97.06 311 ILE A C 1
ATOM 2444 O O . ILE A 1 311 ? 2.929 1.167 -22.243 1.00 97.06 311 ILE A O 1
ATOM 2448 N N . THR A 1 312 ? 4.652 -0.255 -22.065 1.00 95.94 312 THR A N 1
ATOM 2449 C CA . THR A 1 312 ? 4.995 0.122 -20.683 1.00 95.94 312 THR A CA 1
ATOM 2450 C C . THR A 1 312 ? 6.141 1.127 -20.628 1.00 95.94 312 THR A C 1
ATOM 2452 O O . THR A 1 312 ? 6.217 1.913 -19.687 1.00 95.94 312 THR A O 1
ATOM 2455 N N . TYR A 1 313 ? 7.005 1.163 -21.641 1.00 94.69 313 TYR A N 1
ATOM 2456 C CA . TYR A 1 313 ? 8.116 2.109 -21.712 1.00 94.69 313 TYR A CA 1
ATOM 2457 C C . TYR A 1 313 ? 8.530 2.373 -23.162 1.00 94.69 313 TYR A C 1
ATOM 2459 O O . TYR A 1 313 ? 8.526 1.453 -23.976 1.00 94.69 313 TYR A O 1
ATOM 2467 N N . ALA A 1 314 ? 8.934 3.603 -23.467 1.00 93.75 314 ALA A N 1
ATOM 2468 C CA . ALA A 1 314 ? 9.568 3.977 -24.726 1.00 93.75 314 ALA A CA 1
ATOM 2469 C C . ALA A 1 314 ? 10.554 5.123 -24.467 1.00 93.75 314 ALA A C 1
ATOM 2471 O O . ALA A 1 314 ? 10.204 6.088 -23.786 1.00 93.75 314 ALA A O 1
ATOM 2472 N N . THR A 1 315 ? 11.779 5.015 -24.988 1.00 89.88 315 THR A N 1
ATOM 2473 C CA . THR A 1 315 ? 12.829 6.017 -24.738 1.00 89.88 315 THR A CA 1
ATOM 2474 C C . THR A 1 315 ? 12.570 7.332 -25.462 1.00 89.88 315 THR A C 1
ATOM 2476 O O . THR A 1 315 ? 12.661 8.391 -24.844 1.00 89.88 315 THR A O 1
ATOM 2479 N N . ASN A 1 316 ? 12.266 7.282 -26.765 1.00 89.88 316 ASN A N 1
ATOM 2480 C CA . ASN A 1 316 ? 12.221 8.468 -27.626 1.00 89.88 316 ASN A CA 1
ATOM 2481 C C . ASN A 1 316 ? 10.789 8.881 -28.008 1.00 89.88 316 ASN A C 1
ATOM 2483 O O . ASN A 1 316 ? 10.610 9.932 -28.619 1.00 89.88 316 ASN A O 1
ATOM 2487 N N . ALA A 1 317 ? 9.791 8.080 -27.628 1.00 93.25 317 ALA A N 1
ATOM 2488 C CA . ALA A 1 317 ? 8.365 8.350 -27.803 1.00 93.25 317 ALA A CA 1
ATOM 2489 C C . ALA A 1 317 ? 7.593 8.129 -26.481 1.00 93.25 317 ALA A C 1
ATOM 2491 O O . ALA A 1 317 ? 6.781 7.211 -26.374 1.00 93.25 317 ALA A O 1
ATOM 2492 N N . PRO A 1 318 ? 7.849 8.889 -25.403 1.00 91.62 318 PRO A N 1
ATOM 2493 C CA . PRO A 1 318 ? 7.172 8.669 -24.120 1.00 91.62 318 PRO A CA 1
ATOM 2494 C C . PRO A 1 318 ? 5.640 8.815 -24.197 1.00 91.62 318 PRO A C 1
ATOM 2496 O O . PRO A 1 318 ? 4.925 8.228 -23.387 1.00 91.62 318 PRO A O 1
ATOM 2499 N N . GLU A 1 319 ? 5.113 9.544 -25.180 1.00 93.94 319 GLU A N 1
ATOM 2500 C CA . GLU A 1 319 ? 3.681 9.760 -25.400 1.00 93.94 319 GLU A CA 1
ATOM 2501 C C . GLU A 1 319 ? 2.902 8.497 -25.795 1.00 93.94 319 GLU A C 1
ATOM 2503 O O . GLU A 1 319 ? 1.685 8.457 -25.612 1.00 93.94 319 GLU A O 1
ATOM 2508 N N . ILE A 1 320 ? 3.575 7.459 -26.311 1.00 94.06 320 ILE A N 1
ATOM 2509 C CA . ILE A 1 320 ? 2.920 6.182 -26.638 1.00 94.06 320 ILE A CA 1
ATOM 2510 C C . ILE A 1 320 ? 2.820 5.242 -25.426 1.00 94.06 320 ILE A C 1
ATOM 2512 O O . ILE A 1 320 ? 2.166 4.201 -25.510 1.00 94.06 320 ILE A O 1
ATOM 2516 N N . VAL A 1 321 ? 3.445 5.578 -24.291 1.00 96.00 321 VAL A N 1
ATOM 2517 C CA . VAL A 1 321 ? 3.360 4.774 -23.064 1.00 96.00 321 VAL A CA 1
ATOM 2518 C C . VAL A 1 321 ? 1.918 4.744 -22.557 1.00 96.00 321 VAL A C 1
ATOM 2520 O O . VAL A 1 321 ? 1.236 5.760 -22.449 1.00 96.00 321 VAL A O 1
ATOM 2523 N N . GLY A 1 322 ? 1.436 3.545 -22.238 1.00 95.75 322 GLY A N 1
ATOM 2524 C CA . GLY A 1 322 ? 0.045 3.299 -21.882 1.00 95.75 322 GLY A CA 1
ATOM 2525 C C . GLY A 1 322 ? -0.874 3.062 -23.081 1.00 95.75 322 GLY A C 1
ATOM 2526 O O . GLY A 1 322 ? -2.065 2.852 -22.865 1.00 95.75 322 GLY A O 1
ATOM 2527 N N . ALA A 1 323 ? -0.374 3.075 -24.321 1.00 95.44 323 ALA A N 1
ATOM 2528 C CA . ALA A 1 323 ? -1.146 2.635 -25.480 1.00 95.44 323 ALA A CA 1
ATOM 2529 C C . ALA A 1 323 ? -1.321 1.106 -25.479 1.00 95.44 323 ALA A C 1
ATOM 2531 O O . ALA A 1 323 ? -0.393 0.359 -25.158 1.00 95.44 323 ALA A O 1
ATOM 2532 N N . LEU A 1 324 ? -2.513 0.651 -25.868 1.00 95.38 324 LEU A N 1
ATOM 2533 C CA . LEU A 1 324 ? -2.838 -0.761 -26.066 1.00 95.38 324 LEU A CA 1
ATOM 2534 C C . LEU A 1 324 ? -2.950 -1.072 -27.552 1.00 95.38 324 LEU A C 1
ATOM 2536 O O . LEU A 1 324 ? -3.670 -0.385 -28.275 1.00 95.38 324 LEU A O 1
ATOM 2540 N N . ILE A 1 325 ? -2.296 -2.149 -27.972 1.00 94.38 325 ILE A N 1
ATOM 2541 C CA . ILE A 1 325 ? -2.368 -2.667 -29.335 1.00 94.38 325 ILE A CA 1
ATOM 2542 C C . ILE A 1 325 ? -3.051 -4.041 -29.284 1.00 94.38 325 ILE A C 1
ATOM 2544 O O . ILE A 1 325 ? -2.441 -4.997 -28.792 1.00 94.38 325 ILE A O 1
ATOM 2548 N N . PRO A 1 326 ? -4.319 -4.157 -29.717 1.00 94.00 326 PRO A N 1
ATOM 2549 C CA . PRO A 1 326 ? -5.050 -5.416 -29.661 1.00 94.00 326 PRO A CA 1
ATOM 2550 C C . PRO A 1 326 ? -4.518 -6.428 -30.678 1.00 94.00 326 PRO A C 1
ATOM 2552 O O . PRO A 1 326 ? -4.129 -6.080 -31.793 1.00 94.00 326 PRO A O 1
ATOM 2555 N N . LEU A 1 327 ? -4.495 -7.700 -30.279 1.00 94.88 327 LEU A N 1
ATOM 2556 C CA . LEU A 1 327 ? -4.002 -8.798 -31.108 1.00 94.88 327 LEU A CA 1
ATOM 2557 C C . LEU A 1 327 ? -5.180 -9.468 -31.825 1.00 94.88 327 LEU A C 1
ATOM 2559 O O . LEU A 1 327 ? -5.836 -10.360 -31.289 1.00 94.88 327 LEU A O 1
ATOM 2563 N N . GLU A 1 328 ? -5.473 -8.996 -33.036 1.00 94.25 328 GLU A N 1
ATOM 2564 C CA . GLU A 1 328 ? -6.686 -9.364 -33.787 1.00 94.25 328 GLU A CA 1
ATOM 2565 C C . GLU A 1 328 ? -6.520 -10.583 -34.706 1.00 94.25 328 GLU A C 1
ATOM 2567 O O . GLU A 1 328 ? -7.504 -11.189 -35.129 1.00 94.25 328 GLU A O 1
ATOM 2572 N N . ARG A 1 329 ? -5.282 -10.983 -35.013 1.00 95.19 329 ARG A N 1
ATOM 2573 C CA . ARG A 1 329 ? -4.980 -12.112 -35.907 1.00 95.19 329 ARG A CA 1
ATOM 2574 C C . ARG A 1 329 ? -3.960 -13.059 -35.280 1.00 95.19 329 ARG A C 1
ATOM 2576 O O . ARG A 1 329 ? -3.129 -12.593 -34.509 1.00 95.19 329 ARG A O 1
ATOM 2583 N N . PRO A 1 330 ? -3.982 -14.362 -35.620 1.00 94.25 330 PRO A N 1
ATOM 2584 C CA . PRO A 1 330 ? -3.036 -15.333 -35.067 1.00 94.25 330 PRO A CA 1
ATOM 2585 C C . PRO A 1 330 ? -1.603 -15.122 -35.577 1.00 94.25 330 PRO A C 1
ATOM 2587 O O . PRO A 1 330 ? -0.667 -15.636 -34.976 1.00 94.25 330 PRO A O 1
ATOM 2590 N N . GLU A 1 331 ? -1.425 -14.373 -36.665 1.00 96.94 331 GLU A N 1
ATOM 2591 C CA . GLU A 1 331 ? -0.133 -13.922 -37.171 1.00 96.94 331 GLU A CA 1
ATOM 2592 C C . GLU A 1 331 ? -0.217 -12.425 -37.478 1.00 96.94 331 GLU A C 1
ATOM 2594 O O . GLU A 1 331 ? -1.183 -11.987 -38.107 1.00 96.94 331 GLU A O 1
ATOM 2599 N N . LEU A 1 332 ? 0.754 -11.653 -36.986 1.00 97.00 332 LEU A N 1
ATOM 2600 C CA . LEU A 1 332 ? 0.782 -10.194 -37.069 1.00 97.00 332 LEU A CA 1
ATOM 2601 C C . LEU A 1 332 ? 2.199 -9.688 -37.356 1.00 97.00 332 LEU A C 1
ATOM 2603 O O . LEU A 1 332 ? 3.168 -10.126 -36.735 1.00 97.00 332 LEU A O 1
ATOM 2607 N N . THR A 1 333 ? 2.322 -8.717 -38.251 1.00 96.94 333 THR A N 1
ATOM 2608 C CA . THR A 1 333 ? 3.594 -8.025 -38.525 1.00 96.94 333 THR A CA 1
ATOM 2609 C C . THR A 1 333 ? 3.824 -6.857 -37.563 1.00 96.94 333 THR A C 1
ATOM 2611 O O . THR A 1 333 ? 2.892 -6.120 -37.252 1.00 96.94 333 THR A O 1
ATOM 2614 N N . MET A 1 334 ? 5.055 -6.666 -37.076 1.00 96.81 334 MET A N 1
ATOM 2615 C CA . MET A 1 334 ? 5.421 -5.607 -36.127 1.00 96.81 334 MET A CA 1
ATOM 2616 C C . MET A 1 334 ? 6.583 -4.758 -36.638 1.00 96.81 334 MET A C 1
ATOM 2618 O O . MET A 1 334 ? 7.635 -5.272 -37.026 1.00 96.81 334 MET A O 1
ATOM 2622 N N . GLY A 1 335 ? 6.433 -3.437 -36.551 1.00 96.19 335 GLY A N 1
ATOM 2623 C CA . GLY A 1 335 ? 7.478 -2.480 -36.906 1.00 96.19 335 GLY A CA 1
ATOM 2624 C C . GLY A 1 335 ? 6.965 -1.043 -36.944 1.00 96.19 335 GLY A C 1
ATOM 2625 O O . GLY A 1 335 ? 5.875 -0.742 -36.460 1.00 96.19 335 GLY A O 1
ATOM 2626 N N . ARG A 1 336 ? 7.754 -0.133 -37.519 1.00 94.81 336 ARG A N 1
ATOM 2627 C CA . ARG A 1 336 ? 7.427 1.306 -37.567 1.00 94.81 336 ARG A CA 1
ATOM 2628 C C . ARG A 1 336 ? 6.681 1.749 -38.832 1.00 94.81 336 ARG A C 1
ATOM 2630 O O . ARG A 1 336 ? 6.060 2.817 -38.833 1.00 94.81 336 ARG A O 1
ATOM 2637 N N . ARG A 1 337 ? 6.751 0.972 -39.922 1.00 92.44 337 ARG A N 1
ATOM 2638 C CA . ARG A 1 337 ? 6.076 1.318 -41.187 1.00 92.44 337 ARG A CA 1
ATOM 2639 C C . ARG A 1 337 ? 4.552 1.311 -41.027 1.00 92.44 337 ARG A C 1
ATOM 2641 O O . ARG A 1 337 ? 4.005 0.637 -40.163 1.00 92.44 337 ARG A O 1
ATOM 2648 N N . SER A 1 338 ? 3.869 2.058 -41.890 1.00 88.75 338 SER A N 1
ATOM 2649 C CA . SER A 1 338 ? 2.404 2.160 -41.898 1.00 88.75 338 SER A CA 1
ATOM 2650 C C . SER A 1 338 ? 1.691 0.897 -42.384 1.00 88.75 338 SER A C 1
ATOM 2652 O O . SER A 1 338 ? 0.499 0.766 -42.146 1.00 88.75 338 SER A O 1
ATOM 2654 N N . ASP A 1 339 ? 2.396 0.003 -43.081 1.00 90.06 339 ASP A N 1
ATOM 2655 C CA . ASP A 1 339 ? 1.882 -1.285 -43.557 1.00 90.06 339 ASP A CA 1
ATOM 2656 C C . ASP A 1 339 ? 2.040 -2.419 -42.530 1.00 90.06 339 ASP A C 1
ATOM 2658 O O . ASP A 1 339 ? 1.608 -3.534 -42.797 1.00 90.06 339 ASP A O 1
ATOM 2662 N N . GLN A 1 340 ? 2.651 -2.148 -41.368 1.00 91.19 340 GLN A N 1
ATOM 2663 C CA . GLN A 1 340 ? 2.726 -3.106 -40.263 1.00 91.19 340 GLN A CA 1
ATOM 2664 C C . GLN A 1 340 ? 1.419 -3.101 -39.474 1.00 91.19 340 GLN A C 1
ATOM 2666 O O . GLN A 1 340 ? 0.876 -2.039 -39.164 1.00 91.19 340 GLN A O 1
ATOM 2671 N N . GLU A 1 341 ? 0.946 -4.283 -39.092 1.00 93.25 341 GLU A N 1
ATOM 2672 C CA . GLU A 1 341 ? -0.291 -4.431 -38.317 1.00 93.25 341 GLU A CA 1
ATOM 2673 C C . GLU A 1 341 ? -0.109 -3.977 -36.862 1.00 93.25 341 GLU A C 1
ATOM 2675 O O . GLU A 1 341 ? -0.979 -3.322 -36.290 1.00 93.25 341 GLU A O 1
ATOM 2680 N N . LEU A 1 342 ? 1.053 -4.270 -36.275 1.00 93.44 342 LEU A N 1
ATOM 2681 C CA . LEU A 1 342 ? 1.479 -3.813 -34.955 1.00 93.44 342 LEU A CA 1
ATOM 2682 C C . LEU A 1 342 ? 2.471 -2.667 -35.122 1.00 93.44 342 LEU A C 1
ATOM 2684 O O . LEU A 1 342 ? 3.694 -2.844 -35.095 1.00 93.44 342 LEU A O 1
ATOM 2688 N N . ARG A 1 343 ? 1.920 -1.473 -35.327 1.00 93.38 343 ARG A N 1
ATOM 2689 C CA . ARG A 1 343 ? 2.712 -0.264 -35.521 1.00 93.38 343 ARG A CA 1
ATOM 2690 C C . ARG A 1 343 ? 3.233 0.275 -34.191 1.00 93.38 343 ARG A C 1
ATOM 2692 O O . ARG A 1 343 ? 2.452 0.685 -33.335 1.00 93.38 343 ARG A O 1
ATOM 2699 N N . LEU A 1 344 ? 4.554 0.355 -34.057 1.00 93.81 344 LEU A N 1
ATOM 2700 C CA . LEU A 1 344 ? 5.225 0.977 -32.914 1.00 93.81 344 LEU A CA 1
ATOM 2701 C C . LEU A 1 344 ? 5.847 2.311 -33.334 1.00 93.81 344 LEU A C 1
ATOM 2703 O O . LEU A 1 344 ? 6.631 2.373 -34.279 1.00 93.81 344 LEU A O 1
ATOM 2707 N N . GLY A 1 345 ? 5.473 3.386 -32.635 1.00 90.94 345 GLY A N 1
ATOM 2708 C CA . GLY A 1 345 ? 5.937 4.748 -32.921 1.00 90.94 345 GLY A CA 1
ATOM 2709 C C . GLY A 1 345 ? 7.370 5.045 -32.474 1.00 90.94 345 GLY A C 1
ATOM 2710 O O . GLY A 1 345 ? 7.925 6.054 -32.889 1.00 90.94 345 GLY A O 1
ATOM 2711 N N . GLU A 1 346 ? 7.975 4.169 -31.672 1.00 93.31 346 GLU A N 1
ATOM 2712 C CA . GLU A 1 346 ? 9.311 4.363 -31.107 1.00 93.31 346 GLU A CA 1
ATOM 2713 C C . GLU A 1 346 ? 10.411 4.299 -32.195 1.00 93.31 346 GLU A C 1
ATOM 2715 O O . GLU A 1 346 ? 10.564 3.258 -32.842 1.00 93.31 346 GLU A O 1
ATOM 2720 N N . PRO A 1 347 ? 11.208 5.372 -32.404 1.00 92.44 347 PRO A N 1
ATOM 2721 C CA . PRO A 1 347 ? 12.260 5.434 -33.423 1.00 92.44 347 PRO A CA 1
ATOM 2722 C C . PRO A 1 347 ? 13.285 4.295 -33.420 1.00 92.44 347 PRO A C 1
ATOM 2724 O O . PRO A 1 347 ? 13.791 3.941 -34.487 1.00 92.44 347 PRO A O 1
ATOM 2727 N N . THR A 1 348 ? 13.592 3.709 -32.263 1.00 91.62 348 THR A N 1
ATOM 2728 C CA . THR A 1 348 ? 14.536 2.582 -32.161 1.00 91.62 348 THR A CA 1
ATOM 2729 C C . THR A 1 348 ? 13.938 1.253 -32.634 1.00 91.62 348 THR A C 1
ATOM 2731 O O . THR A 1 348 ? 14.675 0.286 -32.847 1.00 91.62 348 THR A O 1
ATOM 2734 N N . VAL A 1 349 ? 12.628 1.182 -32.877 1.00 94.50 349 VAL A N 1
ATOM 2735 C CA . VAL A 1 349 ? 11.999 0.038 -33.539 1.00 94.50 349 VAL A CA 1
ATOM 2736 C C . VAL A 1 349 ? 12.243 0.128 -35.050 1.00 94.50 349 VAL A C 1
ATOM 2738 O O . VAL A 1 349 ? 11.922 1.119 -35.712 1.00 94.50 349 VAL A O 1
ATOM 2741 N N . SER A 1 350 ? 12.806 -0.939 -35.625 1.00 95.94 350 SER A N 1
ATOM 2742 C CA . SER A 1 350 ? 13.006 -1.066 -37.070 1.00 95.94 350 SER A CA 1
ATOM 2743 C C . SER A 1 350 ? 11.703 -0.944 -37.874 1.00 95.94 350 SER A C 1
ATOM 2745 O O . SER A 1 350 ? 10.610 -1.276 -37.417 1.00 95.94 350 SER A O 1
ATOM 2747 N N . SER A 1 351 ? 11.833 -0.488 -39.123 1.00 94.81 351 SER A N 1
ATOM 2748 C CA . SER A 1 351 ? 10.730 -0.357 -40.086 1.00 94.81 351 SER A CA 1
ATOM 2749 C C . SER A 1 351 ? 9.901 -1.640 -40.217 1.00 94.81 351 SER A C 1
ATOM 2751 O O . SER A 1 351 ? 8.674 -1.573 -40.203 1.00 94.81 351 SER A O 1
ATOM 2753 N N . VAL A 1 352 ? 10.593 -2.778 -40.284 1.00 95.38 352 VAL A N 1
ATOM 2754 C CA . VAL A 1 352 ? 10.074 -4.138 -40.109 1.00 95.38 352 VAL A CA 1
ATOM 2755 C C . VAL A 1 352 ? 10.929 -4.746 -39.002 1.00 95.38 352 VAL A C 1
ATOM 2757 O O . VAL A 1 352 ? 12.152 -4.780 -39.146 1.00 95.38 352 VAL A O 1
ATOM 2760 N N . HIS A 1 353 ? 10.331 -5.113 -37.872 1.00 96.44 353 HIS A N 1
ATOM 2761 C CA . HIS A 1 353 ? 11.074 -5.542 -36.685 1.00 96.44 353 HIS A CA 1
ATOM 2762 C C . HIS A 1 353 ? 10.889 -7.028 -36.404 1.00 96.44 353 HIS A C 1
ATOM 2764 O O . HIS A 1 353 ? 11.875 -7.747 -36.261 1.00 96.44 353 HIS A O 1
ATOM 2770 N N . ALA A 1 354 ? 9.643 -7.487 -36.308 1.00 97.19 354 ALA A N 1
ATOM 2771 C CA . ALA A 1 354 ? 9.330 -8.857 -35.926 1.00 97.19 354 ALA A CA 1
ATOM 2772 C C . ALA A 1 354 ? 8.010 -9.336 -36.538 1.00 97.19 354 ALA A C 1
ATOM 2774 O O . ALA A 1 354 ? 7.178 -8.534 -36.964 1.00 97.19 354 ALA A O 1
ATOM 2775 N N . ILE A 1 355 ? 7.811 -10.651 -36.534 1.00 97.31 355 ILE A N 1
ATOM 2776 C CA . ILE A 1 355 ? 6.524 -11.297 -36.804 1.00 97.31 355 ILE A CA 1
ATOM 2777 C C . ILE A 1 355 ? 6.061 -11.968 -35.514 1.00 97.31 355 ILE A C 1
ATOM 2779 O O . ILE A 1 355 ? 6.829 -12.673 -34.861 1.00 97.31 355 ILE A O 1
ATOM 2783 N N . LEU A 1 356 ? 4.812 -11.729 -35.129 1.00 97.25 356 LEU A N 1
ATOM 2784 C CA . LEU A 1 356 ? 4.179 -12.320 -33.959 1.00 97.25 356 LEU A CA 1
ATOM 2785 C C . LEU A 1 356 ? 3.261 -13.446 -34.401 1.00 97.25 356 LEU A C 1
ATOM 2787 O O . LEU A 1 356 ? 2.388 -13.226 -35.233 1.00 97.25 356 LEU A O 1
ATOM 2791 N N . ARG A 1 357 ? 3.436 -14.636 -33.827 1.00 97.00 357 ARG A N 1
ATOM 2792 C CA . ARG A 1 357 ? 2.640 -15.829 -34.133 1.00 97.00 357 ARG A CA 1
ATOM 2793 C C . ARG A 1 357 ? 2.081 -16.435 -32.863 1.00 97.00 357 ARG A C 1
ATOM 2795 O O . ARG A 1 357 ? 2.829 -16.751 -31.943 1.00 97.00 357 ARG A O 1
ATOM 2802 N N . TRP A 1 358 ? 0.777 -16.634 -32.813 1.00 94.50 358 TRP A N 1
ATOM 2803 C CA . TRP A 1 358 ? 0.146 -17.402 -31.754 1.00 94.50 358 TRP A CA 1
ATOM 2804 C C . TRP A 1 358 ? 0.535 -18.881 -31.904 1.00 94.50 358 TRP A C 1
ATOM 2806 O O . TRP A 1 358 ? 0.406 -19.447 -32.992 1.00 94.50 358 TRP A O 1
ATOM 2816 N N . GLN A 1 359 ? 0.995 -19.521 -30.823 1.00 91.50 359 GLN A N 1
ATOM 2817 C CA . GLN A 1 359 ? 1.305 -20.956 -30.757 1.00 91.50 359 GLN A CA 1
ATOM 2818 C C . GLN A 1 359 ? 0.984 -21.539 -29.370 1.00 91.50 359 GLN A C 1
ATOM 2820 O O . GLN A 1 359 ? 1.514 -21.086 -28.366 1.00 91.50 359 GLN A O 1
ATOM 2825 N N . ALA A 1 360 ? 0.139 -22.569 -29.309 1.00 82.12 360 ALA A N 1
ATOM 2826 C CA . ALA A 1 360 ? -0.262 -23.323 -28.113 1.00 82.12 360 ALA A CA 1
ATOM 2827 C C . ALA A 1 360 ? -0.416 -22.511 -26.795 1.00 82.12 360 ALA A C 1
ATOM 2829 O O . ALA A 1 360 ? 0.064 -22.928 -25.741 1.00 82.12 360 ALA A O 1
ATOM 2830 N N . GLY A 1 361 ? -1.077 -21.352 -26.837 1.00 83.50 361 GLY A N 1
ATOM 2831 C CA . GLY A 1 361 ? -1.372 -20.517 -25.665 1.00 83.50 361 GLY A CA 1
ATOM 2832 C C . GLY A 1 361 ? -0.305 -19.479 -25.334 1.00 83.50 361 GLY A C 1
ATOM 2833 O O . GLY A 1 361 ? -0.403 -18.797 -24.311 1.00 83.50 361 GLY A O 1
ATOM 2834 N N . SER A 1 362 ? 0.703 -19.331 -26.190 1.00 91.44 362 SER A N 1
ATOM 2835 C CA . SER A 1 362 ? 1.702 -18.270 -26.126 1.00 91.44 362 SER A CA 1
ATOM 2836 C C . SER A 1 362 ? 1.813 -17.519 -27.450 1.00 91.44 362 SER A C 1
ATOM 2838 O O . SER A 1 362 ? 1.382 -17.984 -28.504 1.00 91.44 362 SER A O 1
ATOM 2840 N N . TRP A 1 363 ? 2.402 -16.329 -27.389 1.00 94.62 363 TRP A N 1
ATOM 2841 C CA . TRP A 1 363 ? 2.815 -15.589 -28.575 1.00 94.62 363 TRP A CA 1
ATOM 2842 C C . TRP A 1 363 ? 4.302 -15.775 -28.786 1.00 94.62 363 TRP A C 1
ATOM 2844 O O . TRP A 1 363 ? 5.094 -15.605 -27.864 1.00 94.62 363 TRP A O 1
ATOM 2854 N N . VAL A 1 364 ? 4.683 -16.104 -30.006 1.00 96.19 364 VAL A N 1
ATOM 2855 C CA . VAL A 1 364 ? 6.066 -16.250 -30.427 1.00 96.19 364 VAL A CA 1
ATOM 2856 C C . VAL A 1 364 ? 6.432 -15.045 -31.275 1.00 96.19 364 VAL A C 1
ATOM 2858 O O . VAL A 1 364 ? 5.824 -14.803 -32.312 1.00 96.19 364 VAL A O 1
ATOM 2861 N N . ILE A 1 365 ? 7.414 -14.283 -30.810 1.00 96.56 365 ILE A N 1
ATOM 2862 C CA . ILE A 1 365 ? 7.973 -13.114 -31.483 1.00 96.56 365 ILE A CA 1
ATOM 2863 C C . ILE A 1 365 ? 9.224 -13.569 -32.228 1.00 96.56 365 ILE A C 1
ATOM 2865 O O . ILE A 1 365 ? 10.186 -14.008 -31.597 1.00 96.56 365 ILE A O 1
ATOM 2869 N N . GLU A 1 366 ? 9.208 -13.478 -33.554 1.00 97.31 366 GLU A N 1
ATOM 2870 C CA . GLU A 1 366 ? 10.334 -13.801 -34.429 1.00 97.31 366 GLU A CA 1
ATOM 2871 C C . GLU A 1 366 ? 10.941 -12.519 -35.013 1.00 97.31 366 GLU A C 1
ATOM 2873 O O . GLU A 1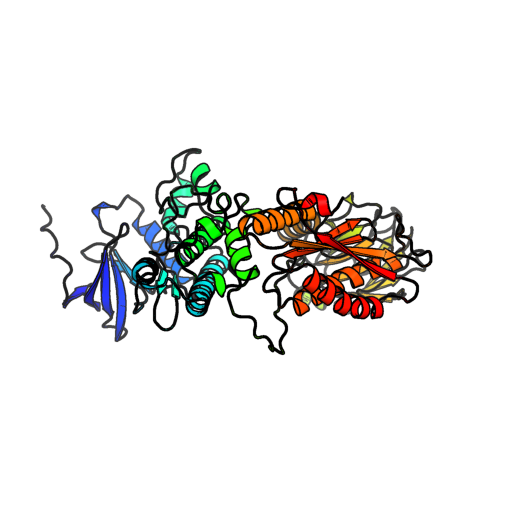 366 ? 10.350 -11.874 -35.883 1.00 97.31 366 GLU A O 1
ATOM 2878 N N . ASP A 1 367 ? 12.125 -12.151 -34.528 1.00 96.44 367 ASP A N 1
ATOM 2879 C CA . ASP A 1 367 ? 12.877 -10.967 -34.945 1.00 96.44 367 ASP A CA 1
ATOM 2880 C C . ASP A 1 367 ? 13.373 -11.118 -36.396 1.00 96.44 367 ASP A C 1
ATOM 2882 O O . ASP A 1 367 ? 14.064 -12.080 -36.740 1.00 96.44 367 ASP A O 1
ATOM 2886 N N . GLN A 1 368 ? 13.039 -10.146 -37.246 1.00 96.25 368 GLN A N 1
ATOM 2887 C CA . GLN A 1 368 ? 13.314 -10.139 -38.688 1.00 96.25 368 GLN A CA 1
ATOM 2888 C C . GLN A 1 368 ? 14.634 -9.430 -39.027 1.00 96.25 368 GLN A C 1
ATOM 2890 O O . GLN A 1 368 ? 14.723 -8.675 -39.994 1.00 96.25 368 GLN A O 1
ATOM 2895 N N . GLY A 1 369 ? 15.668 -9.629 -38.206 1.00 92.06 369 GLY A N 1
ATOM 2896 C CA . GLY A 1 369 ? 16.959 -8.962 -38.394 1.00 92.06 369 GLY A CA 1
ATOM 2897 C C . GLY A 1 369 ? 16.911 -7.478 -38.030 1.00 92.06 369 GLY A C 1
ATOM 2898 O O . GLY A 1 369 ? 17.576 -6.658 -38.659 1.00 92.06 369 GLY A O 1
ATOM 2899 N N . SER A 1 370 ? 16.137 -7.131 -37.001 1.00 94.19 370 SER A N 1
ATOM 2900 C CA . SER A 1 370 ? 16.002 -5.764 -36.498 1.00 94.19 370 SER A CA 1
ATOM 2901 C C . SER A 1 370 ? 17.354 -5.127 -36.125 1.00 94.19 370 SER A C 1
ATOM 2903 O O . SER A 1 370 ? 18.339 -5.801 -35.816 1.00 94.19 370 SER A O 1
ATOM 2905 N N . THR A 1 371 ? 17.425 -3.800 -36.135 1.00 91.81 371 THR A N 1
ATOM 2906 C CA . THR A 1 371 ? 18.664 -3.068 -35.829 1.00 91.81 371 THR A CA 1
ATOM 2907 C C . THR A 1 371 ? 18.993 -3.139 -34.342 1.00 91.81 371 THR A C 1
ATOM 2909 O O . THR A 1 371 ? 20.111 -3.482 -33.975 1.00 91.81 371 THR A O 1
ATOM 2912 N N . ASN A 1 372 ? 17.999 -2.862 -33.493 1.00 89.88 372 ASN A N 1
ATOM 2913 C CA . ASN A 1 372 ? 18.178 -2.767 -32.044 1.00 89.88 372 ASN A CA 1
ATOM 2914 C C . ASN A 1 372 ? 17.769 -4.035 -31.287 1.00 89.88 372 ASN A C 1
ATOM 2916 O O . ASN A 1 372 ? 17.908 -4.058 -30.075 1.00 89.88 372 ASN A O 1
ATOM 2920 N N . GLY A 1 373 ? 17.319 -5.086 -31.979 1.00 93.12 373 GLY A N 1
ATOM 2921 C CA . GLY A 1 373 ? 17.060 -6.403 -31.401 1.00 93.12 373 GLY A CA 1
ATOM 2922 C C . GLY A 1 373 ? 15.771 -6.531 -30.586 1.00 93.12 373 GLY A C 1
ATOM 2923 O O . GLY A 1 373 ? 15.159 -5.550 -30.161 1.00 93.12 373 GLY A O 1
ATOM 2924 N N . THR A 1 374 ? 15.413 -7.789 -30.330 1.00 94.19 374 THR A N 1
ATOM 2925 C CA . THR A 1 374 ? 14.346 -8.216 -29.419 1.00 94.19 374 THR A CA 1
ATOM 2926 C C . THR A 1 374 ? 14.960 -8.926 -28.211 1.00 94.19 374 THR A C 1
ATOM 2928 O O . THR A 1 374 ? 15.827 -9.789 -28.376 1.00 94.19 374 THR A O 1
ATOM 2931 N N . TYR A 1 375 ? 14.523 -8.590 -26.998 1.00 93.19 375 TYR A N 1
ATOM 2932 C CA . TYR A 1 375 ? 15.075 -9.111 -25.744 1.00 93.19 375 TYR A CA 1
ATOM 2933 C C . TYR A 1 375 ? 13.967 -9.618 -24.824 1.00 93.19 375 TYR A C 1
ATOM 2935 O O . TYR A 1 375 ? 12.877 -9.047 -24.743 1.00 93.19 375 TYR A O 1
ATOM 2943 N N . ALA A 1 376 ? 14.273 -10.708 -24.123 1.00 85.88 376 ALA A N 1
ATOM 2944 C CA . ALA A 1 376 ? 13.436 -11.225 -23.049 1.00 85.88 376 ALA A CA 1
ATOM 2945 C C . ALA A 1 376 ? 13.704 -10.465 -21.744 1.00 85.88 376 ALA A C 1
ATOM 2947 O O . ALA A 1 376 ? 14.697 -9.750 -21.613 1.00 85.88 376 ALA A O 1
ATOM 2948 N N . ASP A 1 377 ? 12.855 -10.687 -20.748 1.00 72.00 377 ASP A N 1
ATOM 2949 C CA . ASP A 1 377 ? 13.070 -10.159 -19.406 1.00 72.00 377 ASP A CA 1
ATOM 2950 C C . ASP A 1 377 ? 14.301 -10.790 -18.739 1.00 72.00 377 ASP A C 1
ATOM 2952 O O . ASP A 1 377 ? 14.339 -12.004 -18.543 1.00 72.00 377 ASP A O 1
ATOM 2956 N N . TYR A 1 378 ? 15.272 -9.940 -18.371 1.00 67.06 378 TYR A N 1
ATOM 2957 C CA . TYR A 1 378 ? 16.521 -10.201 -17.628 1.00 67.06 378 TYR A CA 1
ATOM 2958 C C . TYR A 1 378 ? 17.807 -10.605 -18.376 1.00 67.06 378 TYR A C 1
ATOM 2960 O O . TYR A 1 378 ? 18.859 -10.142 -17.930 1.00 67.06 378 TYR A O 1
ATOM 2968 N N . PRO A 1 379 ? 17.831 -11.407 -19.457 1.00 80.12 379 PRO A N 1
ATOM 2969 C CA . PRO A 1 379 ? 19.077 -11.673 -20.161 1.00 80.12 379 PRO A CA 1
ATOM 2970 C C . PRO A 1 379 ? 19.478 -10.483 -21.044 1.00 80.12 379 PRO A C 1
ATOM 2972 O O . PRO A 1 379 ? 18.650 -9.889 -21.729 1.00 80.12 379 PRO A O 1
ATOM 2975 N N . PHE A 1 380 ? 20.780 -10.197 -21.106 1.00 85.88 380 PHE A N 1
ATOM 2976 C CA . PHE A 1 380 ? 21.371 -9.176 -21.988 1.00 85.88 380 PHE A CA 1
ATOM 2977 C C . PHE A 1 380 ? 21.583 -9.671 -23.430 1.00 85.88 380 PHE A C 1
ATOM 2979 O O . PHE A 1 380 ? 22.348 -9.093 -24.199 1.00 85.88 380 PHE A O 1
ATOM 2986 N N . GLU A 1 381 ? 20.929 -10.772 -23.796 1.00 88.25 381 GLU A N 1
ATOM 2987 C CA . GLU A 1 381 ? 21.118 -11.459 -25.067 1.00 88.25 381 GLU A CA 1
ATOM 2988 C C . GLU A 1 381 ? 19.951 -11.194 -26.006 1.00 88.25 381 GLU A C 1
ATOM 2990 O O . GLU A 1 381 ? 18.784 -11.414 -25.662 1.00 88.25 381 GLU A O 1
ATOM 2995 N N . ARG A 1 382 ? 20.288 -10.794 -27.233 1.00 91.94 382 ARG A N 1
ATOM 2996 C CA . ARG A 1 382 ? 19.318 -10.665 -28.313 1.00 91.94 382 ARG A CA 1
ATOM 2997 C C . ARG A 1 382 ? 18.722 -12.033 -28.637 1.00 91.94 382 ARG A C 1
ATOM 2999 O O . ARG A 1 382 ? 19.441 -13.006 -28.868 1.00 91.94 382 ARG A O 1
ATOM 3006 N N . ARG A 1 383 ? 17.397 -12.097 -28.716 1.00 93.81 383 ARG A N 1
ATOM 3007 C CA . ARG A 1 383 ? 16.644 -13.296 -29.082 1.00 93.81 383 ARG A CA 1
ATOM 3008 C C . ARG A 1 383 ? 16.150 -13.168 -30.516 1.00 93.81 383 ARG A C 1
ATOM 3010 O O . ARG A 1 383 ? 15.462 -12.215 -30.857 1.00 93.81 383 ARG A O 1
ATOM 3017 N N . ARG A 1 384 ? 16.480 -14.158 -31.351 1.00 93.88 384 ARG A N 1
ATOM 3018 C CA . ARG A 1 384 ? 15.872 -14.297 -32.684 1.00 93.88 384 ARG A CA 1
ATOM 3019 C C . ARG A 1 384 ? 14.410 -14.731 -32.585 1.00 93.88 384 ARG A C 1
ATOM 3021 O O . ARG A 1 384 ? 13.590 -14.311 -33.386 1.00 93.88 384 ARG A O 1
ATOM 3028 N N . GLN A 1 385 ? 14.098 -15.561 -31.595 1.00 94.75 385 GLN A N 1
ATOM 3029 C CA . GLN A 1 385 ? 12.757 -16.058 -31.331 1.00 94.75 385 GLN A CA 1
ATOM 3030 C C . GLN A 1 385 ? 12.497 -16.020 -29.824 1.00 94.75 385 GLN A C 1
ATOM 3032 O O . GLN A 1 385 ? 13.345 -16.455 -29.040 1.00 94.75 385 GLN A O 1
ATOM 3037 N N . LEU A 1 386 ? 11.343 -15.492 -29.417 1.00 93.88 386 LEU A N 1
ATOM 3038 C CA . LEU A 1 386 ? 10.953 -15.352 -28.016 1.00 93.88 386 LEU A CA 1
ATOM 3039 C C . LEU A 1 386 ? 9.487 -15.739 -27.824 1.00 93.88 386 LEU A C 1
ATOM 3041 O O . LEU A 1 386 ? 8.614 -15.172 -28.467 1.00 93.88 386 LEU A O 1
ATOM 3045 N N . SER A 1 387 ? 9.207 -16.664 -26.907 1.00 93.56 387 SER A N 1
ATOM 3046 C CA . SER A 1 387 ? 7.835 -17.004 -26.519 1.00 93.56 387 SER A CA 1
ATOM 3047 C C . SER A 1 387 ? 7.415 -16.198 -25.290 1.00 93.56 387 SER A C 1
ATOM 3049 O O . SER A 1 387 ? 8.060 -16.295 -24.247 1.00 93.56 387 SER A O 1
ATOM 3051 N N . ILE A 1 388 ? 6.302 -15.473 -25.378 1.00 93.25 388 ILE A N 1
ATOM 3052 C CA . ILE A 1 388 ? 5.698 -14.708 -24.283 1.00 93.25 388 ILE A CA 1
ATOM 3053 C C . ILE A 1 388 ? 4.323 -15.273 -23.911 1.00 93.25 388 ILE A C 1
ATOM 3055 O O . ILE A 1 388 ? 3.537 -15.683 -24.768 1.00 93.25 388 ILE A O 1
ATOM 3059 N N . ARG A 1 389 ? 4.036 -15.320 -22.609 1.00 92.38 389 ARG A N 1
ATOM 3060 C CA . ARG A 1 389 ? 2.749 -15.754 -22.044 1.00 92.38 389 ARG A CA 1
ATOM 3061 C C . ARG A 1 389 ? 2.028 -14.558 -21.429 1.00 92.38 389 ARG A C 1
ATOM 3063 O O . ARG A 1 389 ? 2.565 -13.454 -21.383 1.00 92.38 389 ARG A O 1
ATOM 3070 N N . HIS A 1 390 ? 0.792 -14.765 -20.971 1.00 92.44 390 HIS A N 1
ATOM 3071 C CA . HIS A 1 390 ? 0.052 -13.726 -20.245 1.00 92.44 390 HIS A CA 1
ATOM 3072 C C . HIS A 1 390 ? 0.914 -13.135 -19.122 1.00 92.44 390 HIS A C 1
ATOM 3074 O O . HIS A 1 390 ? 1.605 -13.884 -18.432 1.00 92.44 390 HIS A O 1
ATOM 3080 N N . ALA A 1 391 ? 0.878 -11.812 -18.961 1.00 92.00 391 ALA A N 1
ATOM 3081 C CA . ALA A 1 391 ? 1.698 -11.043 -18.024 1.00 92.00 391 ALA A CA 1
ATOM 3082 C C . ALA A 1 391 ? 3.210 -10.994 -18.306 1.00 92.00 391 ALA A C 1
ATOM 3084 O O . ALA A 1 391 ? 3.916 -10.299 -17.577 1.00 92.00 391 ALA A O 1
ATOM 3085 N N . SER A 1 392 ? 3.717 -11.685 -19.334 1.00 92.50 392 SER A N 1
ATOM 3086 C CA . SER A 1 392 ? 5.120 -11.565 -19.737 1.00 92.50 392 SER A CA 1
ATOM 3087 C C . SER A 1 392 ? 5.400 -10.195 -20.346 1.00 92.50 392 SER A C 1
ATOM 3089 O O . SER A 1 392 ? 4.575 -9.634 -21.075 1.00 92.50 392 SER A O 1
ATOM 3091 N N . ASP A 1 393 ? 6.596 -9.695 -20.075 1.00 91.69 393 ASP A N 1
ATOM 3092 C CA . ASP A 1 393 ? 7.138 -8.496 -20.687 1.00 91.69 393 ASP A CA 1
ATOM 3093 C C . ASP A 1 393 ? 8.141 -8.864 -21.799 1.00 91.69 393 ASP A C 1
ATOM 3095 O O . ASP A 1 393 ? 8.795 -9.911 -21.761 1.00 91.69 393 ASP A O 1
ATOM 3099 N N . VAL A 1 394 ? 8.250 -8.000 -22.805 1.00 93.50 394 VAL A N 1
ATOM 3100 C CA . VAL A 1 394 ? 9.222 -8.093 -23.902 1.00 93.50 394 VAL A CA 1
ATOM 3101 C C . VAL A 1 394 ? 9.763 -6.713 -24.236 1.00 93.50 394 VAL A C 1
ATOM 3103 O O . VAL A 1 394 ? 9.060 -5.709 -24.132 1.00 93.50 394 VAL A O 1
ATOM 3106 N N . GLN A 1 395 ? 11.015 -6.672 -24.670 1.00 93.44 395 GLN A N 1
ATOM 3107 C CA . GLN A 1 395 ? 11.677 -5.469 -25.140 1.00 93.44 395 GLN A CA 1
ATOM 3108 C C . GLN A 1 395 ? 11.946 -5.592 -26.649 1.00 93.44 395 GLN A C 1
ATOM 3110 O O . GLN A 1 395 ? 12.584 -6.546 -27.091 1.00 93.44 395 GLN A O 1
ATOM 3115 N N . VAL A 1 396 ? 11.450 -4.639 -27.437 1.00 93.69 396 VAL A N 1
ATOM 3116 C CA . VAL A 1 396 ? 11.574 -4.570 -28.902 1.00 93.69 396 VAL A CA 1
ATOM 3117 C C . VAL A 1 396 ? 12.224 -3.231 -29.236 1.00 93.69 396 VAL A C 1
ATOM 3119 O O . VAL A 1 396 ? 11.598 -2.179 -29.092 1.00 93.69 396 VAL A O 1
ATOM 3122 N N . GLY A 1 397 ? 13.502 -3.240 -29.624 1.00 91.88 397 GLY A N 1
ATOM 3123 C CA . GLY A 1 397 ? 14.317 -2.023 -29.574 1.00 91.88 397 GLY A CA 1
ATOM 3124 C C . GLY A 1 397 ? 14.268 -1.411 -28.170 1.00 91.88 397 GLY A C 1
ATOM 3125 O O . GLY A 1 397 ? 14.274 -2.126 -27.173 1.00 91.88 397 GLY A O 1
ATOM 3126 N N . GLU A 1 398 ? 14.137 -0.096 -28.049 1.00 91.12 398 GLU A N 1
ATOM 3127 C CA . GLU A 1 398 ? 14.008 0.565 -26.742 1.00 91.12 398 GLU A CA 1
ATOM 3128 C C . GLU A 1 398 ? 12.544 0.727 -26.278 1.00 91.12 398 GLU A C 1
ATOM 3130 O O . GLU A 1 398 ? 12.256 1.428 -25.307 1.00 91.12 398 GLU A O 1
ATOM 3135 N N . CYS A 1 399 ? 11.612 0.009 -26.914 1.00 93.56 399 CYS A N 1
ATOM 3136 C CA . CYS A 1 399 ? 10.211 -0.075 -26.510 1.00 93.56 399 CYS A CA 1
ATOM 3137 C C . CYS A 1 399 ? 9.948 -1.333 -25.662 1.00 93.56 399 CYS A C 1
ATOM 3139 O O . CYS A 1 399 ? 10.172 -2.455 -26.122 1.00 93.56 399 CYS A O 1
ATOM 3141 N N . ARG A 1 400 ? 9.421 -1.164 -24.444 1.00 94.56 400 ARG A N 1
ATOM 3142 C CA . ARG A 1 400 ? 8.973 -2.270 -23.584 1.00 94.56 400 ARG A CA 1
ATOM 3143 C C . ARG A 1 400 ? 7.473 -2.478 -23.721 1.00 94.56 400 ARG A C 1
ATOM 3145 O O . ARG A 1 400 ? 6.695 -1.523 -23.668 1.00 94.56 400 ARG A O 1
ATOM 3152 N N . LEU A 1 401 ? 7.073 -3.733 -23.869 1.00 95.69 401 LEU A N 1
ATOM 3153 C CA . LEU A 1 401 ? 5.693 -4.159 -24.053 1.00 95.69 401 LEU A CA 1
ATOM 3154 C C . LEU A 1 401 ? 5.336 -5.215 -23.006 1.00 95.69 401 LEU A C 1
ATOM 3156 O O . LEU A 1 401 ? 6.161 -6.070 -22.687 1.00 95.69 401 LEU A O 1
ATOM 3160 N N . LYS A 1 402 ? 4.092 -5.202 -22.529 1.00 96.12 402 LYS A N 1
ATOM 3161 C CA . LYS A 1 402 ? 3.530 -6.235 -21.655 1.00 96.12 402 LYS A CA 1
ATOM 3162 C C . LYS A 1 402 ? 2.316 -6.881 -22.297 1.00 96.12 402 LYS A C 1
ATOM 3164 O O . LYS A 1 402 ? 1.431 -6.173 -22.777 1.00 96.12 402 LYS A O 1
ATOM 3169 N N . LEU A 1 403 ? 2.243 -8.209 -22.272 1.00 95.94 403 LEU A N 1
ATOM 3170 C CA . LEU A 1 403 ? 1.052 -8.921 -22.729 1.00 95.94 403 LEU A CA 1
ATOM 3171 C C . LEU A 1 403 ? -0.042 -8.870 -21.657 1.00 95.94 403 LEU A C 1
ATOM 3173 O O . LEU A 1 403 ? 0.144 -9.359 -20.539 1.00 95.94 403 LEU A O 1
ATOM 3177 N N . VAL A 1 404 ? -1.188 -8.296 -22.014 1.00 96.56 404 VAL A N 1
ATOM 3178 C CA . VAL A 1 404 ? -2.337 -8.083 -21.124 1.00 96.56 404 VAL A CA 1
ATOM 3179 C C . VAL A 1 404 ? -3.629 -8.622 -21.739 1.00 96.56 404 VAL A C 1
ATOM 3181 O O . VAL A 1 404 ? -3.681 -8.934 -22.928 1.00 96.56 404 VAL A O 1
ATOM 3184 N N . SER A 1 405 ? -4.686 -8.724 -20.935 1.00 94.69 405 SER A N 1
ATOM 3185 C CA . SER A 1 405 ? -5.981 -9.318 -21.323 1.00 94.69 405 SER A CA 1
ATOM 3186 C C . SER A 1 405 ? -7.172 -8.363 -21.196 1.00 94.69 405 SER A C 1
ATOM 3188 O O . SER A 1 405 ? -8.330 -8.783 -21.197 1.00 94.69 405 SER A O 1
ATOM 3190 N N . PHE A 1 406 ? -6.910 -7.065 -21.053 1.00 94.94 406 PHE A N 1
ATOM 3191 C CA . PHE A 1 406 ? -7.948 -6.046 -20.946 1.00 94.94 406 PHE A CA 1
ATOM 3192 C C . PHE A 1 406 ? -8.028 -5.176 -22.198 1.00 94.94 406 PHE A C 1
ATOM 3194 O O . PHE A 1 406 ? -7.037 -4.932 -22.881 1.00 94.94 406 PHE A O 1
ATOM 3201 N N . LYS A 1 407 ? -9.239 -4.686 -22.475 1.00 92.69 407 LYS A N 1
ATOM 3202 C CA . LYS A 1 407 ? -9.548 -3.871 -23.652 1.00 92.69 407 LYS A CA 1
ATOM 3203 C C . LYS A 1 407 ? -9.170 -2.396 -23.453 1.00 92.69 407 LYS A C 1
ATOM 3205 O O . LYS A 1 407 ? -9.095 -1.945 -22.298 1.00 92.69 407 LYS A O 1
ATOM 3210 N N . PRO A 1 408 ? -9.015 -1.634 -24.554 1.00 92.94 408 PRO A N 1
ATOM 3211 C CA . PRO A 1 408 ? -8.969 -0.176 -24.518 1.00 92.94 408 PRO A CA 1
ATOM 3212 C C . PRO A 1 408 ? -10.095 0.419 -23.665 1.00 92.94 408 PRO A C 1
ATOM 3214 O O . PRO A 1 408 ? -11.176 -0.150 -23.547 1.00 92.94 408 PRO A O 1
ATOM 3217 N N . ASP A 1 409 ? -9.772 1.522 -22.997 1.00 92.75 409 ASP A N 1
ATOM 3218 C CA . ASP A 1 409 ? -10.603 2.287 -22.051 1.00 92.75 409 ASP A CA 1
ATOM 3219 C C . ASP A 1 409 ? -11.317 1.532 -20.913 1.00 92.75 409 ASP A C 1
ATOM 3221 O O . ASP A 1 409 ? -12.049 2.135 -20.130 1.00 92.75 409 ASP A O 1
ATOM 3225 N N . SER A 1 410 ? -11.033 0.241 -20.728 1.00 93.50 410 SER A N 1
ATOM 3226 C CA . SER A 1 410 ? -11.541 -0.543 -19.599 1.00 93.50 410 SER A CA 1
ATOM 3227 C C . SER A 1 410 ? -11.014 -0.040 -18.240 1.00 93.50 410 SER A C 1
ATOM 3229 O O . SER A 1 410 ? -9.941 0.571 -18.170 1.00 93.50 410 SER A O 1
ATOM 3231 N N . PRO A 1 411 ? -11.680 -0.363 -17.112 1.00 90.88 411 PRO A N 1
ATOM 3232 C CA . PRO A 1 411 ? -11.179 -0.020 -15.777 1.00 90.88 411 PRO A CA 1
ATOM 3233 C C . PRO A 1 411 ? -9.751 -0.518 -15.506 1.00 90.88 411 PRO A C 1
ATOM 3235 O O . PRO A 1 411 ? -8.973 0.164 -14.838 1.00 90.88 411 PRO A O 1
ATOM 3238 N N . HIS A 1 412 ? -9.379 -1.683 -16.049 1.00 93.31 412 HIS A N 1
ATOM 3239 C CA . HIS A 1 412 ? -8.016 -2.215 -15.964 1.00 93.31 412 HIS A CA 1
ATOM 3240 C C . HIS A 1 412 ? -7.017 -1.362 -16.751 1.00 93.31 412 HIS A C 1
ATOM 3242 O O . HIS A 1 412 ? -5.955 -1.037 -16.225 1.00 93.31 412 HIS A O 1
ATOM 3248 N N . HIS A 1 413 ? -7.381 -0.920 -17.956 1.00 95.38 413 HIS A N 1
ATOM 3249 C CA . HIS A 1 413 ? -6.548 -0.024 -18.752 1.00 95.38 413 HIS A CA 1
ATOM 3250 C C . HIS A 1 413 ? -6.336 1.330 -18.062 1.00 95.38 413 HIS A C 1
ATOM 3252 O O . HIS A 1 413 ? -5.207 1.809 -17.973 1.00 95.38 413 HIS A O 1
ATOM 3258 N N . GLN A 1 414 ? -7.388 1.909 -17.478 1.00 94.38 414 GLN A N 1
ATOM 3259 C CA . GLN A 1 414 ? -7.277 3.155 -16.710 1.00 94.38 414 GLN A CA 1
ATOM 3260 C C . GLN A 1 414 ? -6.414 2.991 -15.448 1.00 94.38 414 GLN A C 1
ATOM 3262 O O . GLN A 1 414 ? -5.696 3.909 -15.049 1.00 94.38 414 GLN A O 1
ATOM 3267 N N . ARG A 1 415 ? -6.446 1.821 -14.795 1.00 92.12 415 ARG A N 1
ATOM 3268 C CA . ARG A 1 415 ? -5.521 1.493 -13.691 1.00 92.12 415 ARG A CA 1
ATOM 3269 C C . ARG A 1 415 ? -4.076 1.387 -14.186 1.00 92.12 415 ARG A C 1
ATOM 3271 O O . ARG A 1 415 ? -3.199 1.973 -13.562 1.00 92.12 415 ARG A O 1
ATOM 3278 N N . ALA A 1 416 ? -3.838 0.715 -15.311 1.00 94.69 416 ALA A N 1
ATOM 3279 C CA . ALA A 1 416 ? -2.508 0.595 -15.906 1.00 94.69 416 ALA A CA 1
ATOM 3280 C C . ALA A 1 416 ? -1.923 1.964 -16.300 1.00 94.69 416 ALA A C 1
ATOM 3282 O O . ALA A 1 416 ? -0.776 2.253 -15.972 1.00 94.69 416 ALA A O 1
ATOM 3283 N N . LYS A 1 417 ? -2.723 2.851 -16.908 1.00 94.62 417 LYS A N 1
ATOM 3284 C CA . LYS A 1 417 ? -2.312 4.232 -17.216 1.00 94.62 417 LYS A CA 1
ATOM 3285 C C . LYS A 1 417 ? -1.941 5.025 -15.963 1.00 94.62 417 LYS A C 1
ATOM 3287 O O . LYS A 1 417 ? -0.897 5.667 -15.933 1.00 94.62 417 LYS A O 1
ATOM 3292 N N . ARG A 1 418 ? -2.749 4.941 -14.899 1.00 92.38 418 ARG A N 1
ATOM 3293 C CA . ARG A 1 418 ? -2.432 5.586 -13.611 1.00 92.38 418 ARG A CA 1
ATOM 3294 C C . ARG A 1 418 ? -1.147 5.046 -12.985 1.00 92.38 418 ARG A C 1
ATOM 3296 O O . ARG A 1 418 ? -0.389 5.827 -12.424 1.00 92.38 418 ARG A O 1
ATOM 3303 N N . TYR A 1 419 ? -0.893 3.744 -13.101 1.00 93.81 419 TYR A N 1
ATOM 3304 C CA . TYR A 1 419 ? 0.358 3.138 -12.649 1.00 93.81 419 TYR A CA 1
ATOM 3305 C C . TYR A 1 419 ? 1.563 3.706 -13.413 1.00 93.81 419 TYR A C 1
ATOM 3307 O O . TYR A 1 419 ? 2.503 4.202 -12.794 1.00 93.81 419 TYR A O 1
ATOM 3315 N N . LEU A 1 420 ? 1.503 3.709 -14.749 1.00 94.88 420 LEU A N 1
ATOM 3316 C CA . LEU A 1 420 ? 2.586 4.186 -15.621 1.00 94.88 420 LEU A CA 1
ATOM 3317 C C . LEU A 1 420 ? 2.813 5.707 -15.542 1.00 94.88 420 LEU A C 1
ATOM 3319 O O . LEU A 1 420 ? 3.908 6.184 -15.818 1.00 94.88 420 LEU A O 1
ATOM 3323 N N . ALA A 1 421 ? 1.808 6.478 -15.119 1.00 92.56 421 ALA A N 1
ATOM 3324 C CA . ALA A 1 421 ? 1.978 7.900 -14.817 1.00 92.56 421 ALA A CA 1
ATOM 3325 C C . ALA A 1 421 ? 2.827 8.139 -13.553 1.00 92.56 421 ALA A C 1
ATOM 3327 O O . ALA A 1 421 ? 3.490 9.170 -13.430 1.00 92.56 421 ALA A O 1
ATOM 3328 N N . LYS A 1 422 ? 2.806 7.193 -12.603 1.00 92.56 422 LYS A N 1
ATOM 3329 C CA . LYS A 1 422 ? 3.561 7.273 -11.344 1.00 92.56 422 LYS A CA 1
ATOM 3330 C C . LYS A 1 422 ? 4.931 6.611 -11.438 1.00 92.56 422 LYS A C 1
ATOM 3332 O O . LYS A 1 422 ? 5.890 7.102 -10.841 1.00 92.56 422 LYS A O 1
ATOM 3337 N N . ARG A 1 423 ? 5.026 5.490 -12.149 1.00 93.94 423 ARG A N 1
ATOM 3338 C CA . ARG A 1 423 ? 6.218 4.638 -12.219 1.00 93.94 423 ARG A CA 1
ATOM 3339 C C . ARG A 1 423 ? 6.646 4.422 -13.658 1.00 93.94 423 ARG A C 1
ATOM 3341 O O . ARG A 1 423 ? 5.804 4.210 -14.525 1.00 93.94 423 ARG A O 1
ATOM 3348 N N . ASP A 1 424 ? 7.949 4.441 -13.910 1.00 89.69 424 ASP A N 1
ATOM 3349 C CA . ASP A 1 424 ? 8.443 4.139 -15.247 1.00 89.69 424 ASP A CA 1
ATOM 3350 C C . ASP A 1 424 ? 8.308 2.639 -15.522 1.00 89.69 424 ASP A C 1
ATOM 3352 O O . ASP A 1 424 ? 8.681 1.807 -14.696 1.00 89.69 424 ASP A O 1
ATOM 3356 N N . GLY A 1 425 ? 7.790 2.267 -16.691 1.00 89.06 425 GLY A N 1
ATOM 3357 C CA . GLY A 1 425 ? 7.610 0.855 -17.008 1.00 89.06 425 GLY A CA 1
ATOM 3358 C C . GLY A 1 425 ? 8.901 0.095 -17.304 1.00 89.06 425 GLY A C 1
ATOM 3359 O O . GLY A 1 425 ? 8.806 -1.101 -17.540 1.00 89.06 425 GLY A O 1
ATOM 3360 N N . LEU A 1 426 ? 10.087 0.722 -17.303 1.00 91.25 426 LEU A N 1
ATOM 3361 C CA . LEU A 1 426 ? 11.357 0.004 -17.460 1.00 91.25 426 LEU A CA 1
ATOM 3362 C C . LEU A 1 426 ? 11.818 -0.571 -16.118 1.00 91.25 426 LEU A C 1
ATOM 3364 O O . LEU A 1 426 ? 12.044 -1.773 -16.020 1.00 91.25 426 LEU A O 1
ATOM 3368 N N . THR A 1 427 ? 11.971 0.272 -15.098 1.00 92.69 427 THR A N 1
ATOM 3369 C CA . THR A 1 427 ? 12.501 -0.128 -13.785 1.00 92.69 427 THR A CA 1
ATOM 3370 C C . THR A 1 427 ? 11.414 -0.428 -12.755 1.00 92.69 427 THR A C 1
ATOM 3372 O O . THR A 1 427 ? 11.701 -1.058 -11.740 1.00 92.69 427 THR A O 1
ATOM 3375 N N . GLU A 1 428 ? 10.173 -0.015 -13.030 1.00 92.88 428 GLU A N 1
ATOM 3376 C CA . GLU A 1 428 ? 9.028 -0.024 -12.105 1.00 92.88 428 GLU A CA 1
ATOM 3377 C C . GLU A 1 428 ? 9.205 0.906 -10.890 1.00 92.88 428 GLU A C 1
ATOM 3379 O O . GLU A 1 428 ? 8.389 0.895 -9.963 1.00 92.88 428 GLU A O 1
ATOM 3384 N N . LEU A 1 429 ? 10.245 1.744 -10.890 1.00 95.12 429 LEU A N 1
ATOM 3385 C CA . LEU A 1 429 ? 10.475 2.766 -9.875 1.00 95.12 429 LEU A CA 1
ATOM 3386 C C . LEU A 1 429 ? 9.693 4.045 -10.191 1.00 95.12 429 LEU A C 1
ATOM 3388 O O . LEU A 1 429 ? 9.150 4.212 -11.282 1.00 95.12 429 LEU A O 1
ATOM 3392 N N . PHE A 1 430 ? 9.614 4.972 -9.232 1.00 95.50 430 PHE A N 1
ATOM 3393 C CA . PHE A 1 430 ? 8.927 6.242 -9.463 1.00 95.50 430 PHE A CA 1
ATOM 3394 C C . PHE A 1 430 ? 9.574 7.049 -10.594 1.00 95.50 430 PHE A C 1
ATOM 3396 O O . PHE A 1 430 ? 10.800 7.177 -10.671 1.00 95.50 430 PHE A O 1
ATOM 3403 N N . VAL A 1 431 ? 8.739 7.671 -11.431 1.00 93.88 431 VAL A N 1
ATOM 3404 C CA . VAL A 1 431 ? 9.202 8.737 -12.330 1.00 93.88 431 VAL A CA 1
ATOM 3405 C C . VAL A 1 431 ? 9.638 9.948 -11.505 1.00 93.88 431 VAL A C 1
ATOM 3407 O O . VAL A 1 431 ? 9.155 10.145 -10.388 1.00 93.88 431 VAL A O 1
ATOM 3410 N N . ARG A 1 432 ? 10.520 10.790 -12.061 1.00 91.69 432 ARG A N 1
ATOM 3411 C CA . ARG A 1 432 ? 11.166 11.896 -11.332 1.00 91.69 432 ARG A CA 1
ATOM 3412 C C . ARG A 1 432 ? 10.180 12.752 -10.529 1.00 91.69 432 ARG A C 1
ATOM 3414 O O . ARG A 1 432 ? 10.436 13.006 -9.363 1.00 91.69 432 ARG A O 1
ATOM 3421 N N . GLU A 1 433 ? 9.048 13.159 -11.104 1.00 91.44 433 GLU A N 1
ATOM 3422 C CA . GLU A 1 433 ? 8.055 13.988 -10.397 1.00 91.44 433 GLU A CA 1
ATOM 3423 C C . GLU A 1 433 ? 7.485 13.298 -9.144 1.00 91.44 433 GLU A C 1
ATOM 3425 O O . GLU A 1 433 ? 7.441 13.891 -8.065 1.00 91.44 433 GLU A O 1
ATOM 3430 N N . HIS A 1 434 ? 7.081 12.033 -9.270 1.00 92.75 434 HIS A N 1
ATOM 3431 C CA . HIS A 1 434 ? 6.522 11.259 -8.161 1.00 92.75 434 HIS A CA 1
ATOM 3432 C C . HIS A 1 434 ? 7.588 10.898 -7.126 1.00 92.75 434 HIS A C 1
ATOM 3434 O O . HIS A 1 434 ? 7.301 10.900 -5.931 1.00 92.75 434 HIS A O 1
ATOM 3440 N N . LEU A 1 435 ? 8.828 10.676 -7.570 1.00 94.62 435 LEU A N 1
ATOM 3441 C CA . LEU A 1 435 ? 9.972 10.499 -6.687 1.00 94.62 435 LEU A CA 1
ATOM 3442 C C . LEU A 1 435 ? 10.198 11.736 -5.812 1.00 94.62 435 LEU A C 1
ATOM 3444 O O . LEU A 1 435 ? 10.398 11.579 -4.615 1.00 94.62 435 LEU A O 1
ATOM 3448 N N . MET A 1 436 ? 10.127 12.951 -6.373 1.00 92.88 436 MET A N 1
ATOM 3449 C CA . MET A 1 436 ? 10.294 14.182 -5.584 1.00 92.88 436 MET A CA 1
ATOM 3450 C C . MET A 1 436 ? 9.233 14.292 -4.487 1.00 92.88 436 MET A C 1
ATOM 3452 O O . MET A 1 436 ? 9.571 14.590 -3.347 1.00 92.88 436 MET A O 1
ATOM 3456 N N . LYS A 1 437 ? 7.964 14.005 -4.814 1.00 91.75 437 LYS A N 1
ATOM 3457 C CA . LYS A 1 437 ? 6.866 14.010 -3.832 1.00 91.75 437 LYS A CA 1
ATOM 3458 C C . LYS A 1 437 ? 7.101 12.978 -2.726 1.00 91.75 437 LYS A C 1
ATOM 3460 O O . LYS A 1 437 ? 6.939 13.291 -1.553 1.00 91.75 437 LYS A O 1
ATOM 3465 N N . ALA A 1 438 ? 7.509 11.765 -3.094 1.00 92.75 438 ALA A N 1
ATOM 3466 C CA . ALA A 1 438 ? 7.761 10.692 -2.137 1.00 92.75 438 ALA A CA 1
ATOM 3467 C C . ALA A 1 438 ? 8.996 10.955 -1.253 1.00 92.75 438 ALA A C 1
ATOM 3469 O O . ALA A 1 438 ? 8.977 10.642 -0.067 1.00 92.75 438 ALA A O 1
ATOM 3470 N N . ILE A 1 439 ? 10.053 11.559 -1.805 1.00 93.94 439 ILE A N 1
ATOM 3471 C CA . ILE A 1 439 ? 11.253 11.935 -1.046 1.00 93.94 439 ILE A CA 1
ATOM 3472 C C . ILE A 1 439 ? 10.968 13.082 -0.087 1.00 93.94 439 ILE A C 1
ATOM 3474 O O . ILE A 1 439 ? 11.447 13.045 1.040 1.00 93.94 439 ILE A O 1
ATOM 3478 N N . ASP A 1 440 ? 10.183 14.080 -0.487 1.00 93.06 440 ASP A N 1
ATOM 3479 C CA . ASP A 1 440 ? 9.765 15.120 0.453 1.00 93.06 440 ASP A CA 1
ATOM 3480 C C . ASP A 1 440 ? 8.907 14.558 1.576 1.00 93.06 440 ASP A C 1
ATOM 3482 O O . ASP A 1 440 ? 9.062 14.982 2.711 1.00 93.06 440 ASP A O 1
ATOM 3486 N N . GLU A 1 441 ? 8.040 13.588 1.287 1.00 92.88 441 GLU A N 1
ATOM 3487 C CA . GLU A 1 441 ? 7.265 12.903 2.322 1.00 92.88 441 GLU A CA 1
ATOM 3488 C C . GLU A 1 441 ? 8.175 12.169 3.321 1.00 92.88 441 GLU A C 1
ATOM 3490 O O . GLU A 1 441 ? 7.944 12.233 4.530 1.00 92.88 441 GLU A O 1
ATOM 3495 N N . ASP A 1 442 ? 9.237 11.521 2.835 1.00 94.25 442 ASP A N 1
ATOM 3496 C CA . ASP A 1 442 ? 10.268 10.922 3.688 1.00 94.25 442 ASP A CA 1
ATOM 3497 C C . ASP A 1 442 ? 11.058 11.975 4.480 1.00 94.25 442 ASP A C 1
ATOM 3499 O O . ASP A 1 442 ? 11.342 11.758 5.657 1.00 94.25 442 ASP A O 1
ATOM 3503 N N . GLY A 1 443 ? 11.355 13.130 3.879 1.00 94.12 443 GLY A N 1
ATOM 3504 C CA . GLY A 1 443 ? 11.998 14.263 4.548 1.00 94.12 443 GLY A CA 1
ATOM 3505 C C . GLY A 1 443 ? 11.133 14.874 5.647 1.00 94.12 443 GLY A C 1
ATOM 3506 O O . GLY A 1 443 ? 11.610 15.086 6.756 1.00 94.12 443 GLY A O 1
ATOM 3507 N N . LEU A 1 444 ? 9.841 15.073 5.376 1.00 93.88 444 LEU A N 1
ATOM 3508 C CA . LEU A 1 444 ? 8.864 15.542 6.359 1.00 93.88 444 LEU A CA 1
ATOM 3509 C C . LEU A 1 444 ? 8.772 14.579 7.540 1.00 93.88 444 LEU A C 1
ATOM 3511 O O . LEU A 1 444 ? 8.704 15.023 8.682 1.00 93.88 444 LEU A O 1
ATOM 3515 N N . TYR A 1 445 ? 8.782 13.270 7.280 1.00 94.56 445 TYR A N 1
ATOM 3516 C CA . TYR A 1 445 ? 8.854 12.280 8.347 1.00 94.56 445 TYR A CA 1
ATOM 3517 C C . TYR A 1 445 ? 10.175 12.371 9.120 1.00 94.56 445 TYR A C 1
ATOM 3519 O O . TYR A 1 445 ? 10.153 12.318 10.346 1.00 94.56 445 TYR A O 1
ATOM 3527 N N . ALA A 1 446 ? 11.312 12.494 8.430 1.00 93.88 446 ALA A N 1
ATOM 3528 C CA . ALA A 1 446 ? 12.629 12.556 9.058 1.00 93.88 446 ALA A CA 1
ATOM 3529 C C . ALA A 1 446 ? 12.745 13.759 10.006 1.00 93.88 446 ALA A C 1
ATOM 3531 O O . ALA A 1 446 ? 13.130 13.589 11.162 1.00 93.88 446 ALA A O 1
ATOM 3532 N N . ASP A 1 447 ? 12.312 14.941 9.564 1.00 93.12 447 ASP A N 1
ATOM 3533 C CA . ASP A 1 447 ? 12.241 16.141 10.402 1.00 93.12 447 ASP A CA 1
ATOM 3534 C C . ASP A 1 447 ? 11.254 15.950 11.566 1.00 93.12 447 ASP A C 1
ATOM 3536 O O . ASP A 1 447 ? 11.560 16.272 12.715 1.00 93.12 447 ASP A O 1
ATOM 3540 N N . TRP A 1 448 ? 10.076 15.379 11.293 1.00 92.81 448 TRP A N 1
ATOM 3541 C CA . TRP A 1 448 ? 9.044 15.136 12.300 1.00 92.81 448 TRP A CA 1
ATOM 3542 C C . TRP A 1 448 ? 9.494 14.162 13.397 1.00 92.81 448 TRP A C 1
ATOM 3544 O O . TRP A 1 448 ? 9.205 14.385 14.574 1.00 92.81 448 TRP A O 1
ATOM 3554 N N . ALA A 1 449 ? 10.200 13.096 13.023 1.00 91.31 449 ALA A N 1
ATOM 3555 C CA . ALA A 1 449 ? 10.691 12.050 13.916 1.00 91.31 449 ALA A CA 1
ATOM 3556 C C . ALA A 1 449 ? 12.080 12.347 14.507 1.00 91.31 449 ALA A C 1
ATOM 3558 O O . ALA A 1 449 ? 12.574 11.533 15.284 1.00 91.31 449 ALA A O 1
ATOM 3559 N N . GLU A 1 450 ? 12.711 13.472 14.145 1.00 90.88 450 GLU A N 1
ATOM 3560 C CA . GLU A 1 450 ? 14.115 13.779 14.470 1.00 90.88 450 GLU A CA 1
ATOM 3561 C C . GLU A 1 450 ? 15.071 12.643 14.031 1.00 90.88 450 GLU A C 1
ATOM 3563 O O . GLU A 1 450 ? 16.055 12.325 14.700 1.00 90.88 450 GLU A O 1
ATOM 3568 N N . ALA A 1 451 ? 14.765 12.003 12.898 1.00 90.94 451 ALA A N 1
ATOM 3569 C CA . ALA A 1 451 ? 15.457 10.826 12.382 1.00 90.94 451 ALA A CA 1
ATOM 3570 C C . ALA A 1 451 ? 16.441 11.192 11.254 1.00 90.94 451 ALA A C 1
ATOM 3572 O O . ALA A 1 451 ? 16.158 12.082 10.448 1.00 90.94 451 ALA A O 1
ATOM 3573 N N . PRO A 1 452 ? 17.589 10.500 11.125 1.00 92.75 452 PRO A N 1
ATOM 3574 C CA . PRO A 1 452 ? 18.494 10.723 10.004 1.00 92.75 452 PRO A CA 1
ATOM 3575 C C . PRO A 1 452 ? 17.869 10.242 8.688 1.00 92.75 452 PRO A C 1
ATOM 3577 O O . PRO A 1 452 ? 17.163 9.237 8.646 1.00 92.75 452 PRO A O 1
ATOM 3580 N N . MET A 1 453 ? 18.175 10.930 7.590 1.00 93.69 453 MET A N 1
ATOM 3581 C CA . MET A 1 453 ? 17.775 10.523 6.244 1.00 93.69 453 MET A CA 1
ATOM 3582 C C . MET A 1 453 ? 18.961 10.624 5.290 1.00 93.69 453 MET A C 1
ATOM 3584 O O . MET A 1 453 ? 19.651 11.647 5.230 1.00 93.69 453 MET A O 1
ATOM 3588 N N . GLN A 1 454 ? 19.173 9.551 4.536 1.00 94.75 454 GLN A N 1
ATOM 3589 C CA . GLN A 1 454 ? 20.173 9.444 3.484 1.00 94.75 454 GLN A CA 1
ATOM 3590 C C . GLN A 1 454 ? 19.481 9.151 2.154 1.00 94.75 454 GLN A C 1
ATOM 3592 O O . GLN A 1 454 ? 18.458 8.466 2.097 1.00 94.75 454 GLN A O 1
ATOM 3597 N N . VAL A 1 455 ? 20.064 9.631 1.065 1.00 96.25 455 VAL A N 1
ATOM 3598 C CA . VAL A 1 455 ? 19.677 9.247 -0.291 1.00 96.25 455 VAL A CA 1
ATOM 3599 C C . VAL A 1 455 ? 20.907 8.699 -0.996 1.00 96.25 455 VAL A C 1
ATOM 3601 O O . VAL A 1 455 ? 21.915 9.390 -1.140 1.00 96.25 455 VAL A O 1
ATOM 3604 N N . ALA A 1 456 ? 20.825 7.446 -1.430 1.00 97.12 456 ALA A N 1
ATOM 3605 C CA . ALA A 1 456 ? 21.824 6.833 -2.288 1.00 97.12 456 ALA A CA 1
ATOM 3606 C C . ALA A 1 456 ? 21.465 7.119 -3.747 1.00 97.12 456 ALA A C 1
ATOM 3608 O O . ALA A 1 456 ? 20.408 6.702 -4.222 1.00 97.12 456 ALA A O 1
ATOM 3609 N N . ILE A 1 457 ? 22.341 7.825 -4.458 1.00 96.94 457 ILE A N 1
ATOM 3610 C CA . ILE A 1 457 ? 22.210 8.103 -5.888 1.00 96.94 457 ILE A CA 1
ATOM 3611 C C . ILE A 1 457 ? 23.094 7.124 -6.642 1.00 96.94 457 ILE A C 1
ATOM 3613 O O . ILE A 1 457 ? 24.318 7.180 -6.542 1.00 96.94 457 ILE A O 1
ATOM 3617 N N . PHE A 1 458 ? 22.466 6.260 -7.423 1.00 97.56 458 PHE A N 1
ATOM 3618 C CA . PHE A 1 458 ? 23.129 5.280 -8.262 1.00 97.56 458 PHE A CA 1
ATOM 3619 C C . PHE A 1 458 ? 23.307 5.821 -9.675 1.00 97.56 458 PHE A C 1
ATOM 3621 O O . PHE A 1 458 ? 22.406 6.452 -10.240 1.00 97.56 458 PHE A O 1
ATOM 3628 N N . GLN A 1 459 ? 24.468 5.552 -10.260 1.00 96.56 459 GLN A N 1
ATOM 3629 C CA . GLN A 1 459 ? 24.792 5.909 -11.635 1.00 96.56 459 GLN A CA 1
ATOM 3630 C C . GLN A 1 459 ? 25.387 4.695 -12.335 1.00 96.56 459 GLN A C 1
ATOM 3632 O O . GLN A 1 459 ? 26.366 4.123 -11.856 1.00 96.56 459 GLN A O 1
ATOM 3637 N N . LEU A 1 460 ? 24.815 4.338 -13.480 1.00 95.69 460 LEU A N 1
ATOM 3638 C CA . LEU A 1 460 ? 25.408 3.355 -14.372 1.00 95.69 460 LEU A CA 1
ATOM 3639 C C . LEU A 1 460 ? 26.291 4.080 -15.390 1.00 95.69 460 LEU A C 1
ATOM 3641 O O . LEU A 1 460 ? 25.835 4.985 -16.094 1.00 95.69 460 LEU A O 1
ATOM 3645 N N . ARG A 1 461 ? 27.566 3.707 -15.427 1.00 94.25 461 ARG A N 1
ATOM 3646 C CA . ARG A 1 461 ? 28.599 4.304 -16.272 1.00 94.25 461 ARG A CA 1
ATOM 3647 C C . ARG A 1 461 ? 29.037 3.309 -17.337 1.00 94.25 461 ARG A C 1
ATOM 3649 O O . ARG A 1 461 ? 29.190 2.119 -17.058 1.00 94.25 461 ARG A O 1
ATOM 3656 N N . GLY A 1 462 ? 29.240 3.813 -18.549 1.00 89.12 462 GLY A N 1
ATOM 3657 C CA . GLY A 1 462 ? 29.790 3.034 -19.654 1.00 89.12 462 GLY A CA 1
ATOM 3658 C C . GLY A 1 462 ? 31.300 2.819 -19.518 1.00 89.12 462 GLY A C 1
ATOM 3659 O O . GLY A 1 462 ? 31.930 3.236 -18.545 1.00 89.12 462 GLY A O 1
ATOM 3660 N N . ALA A 1 463 ? 31.915 2.236 -20.549 1.00 82.75 463 ALA A N 1
ATOM 3661 C CA . ALA A 1 463 ? 33.351 1.932 -20.571 1.00 82.75 463 ALA A CA 1
ATOM 3662 C C . ALA A 1 463 ? 34.263 3.167 -20.395 1.00 82.75 463 ALA A C 1
ATOM 3664 O O . ALA A 1 463 ? 35.388 3.049 -19.915 1.00 82.75 463 ALA A O 1
ATOM 3665 N N . ASN A 1 464 ? 33.780 4.362 -20.746 1.00 85.12 464 ASN A N 1
ATOM 3666 C CA . ASN A 1 464 ? 34.477 5.637 -20.544 1.00 85.12 464 ASN A CA 1
ATOM 3667 C C . ASN A 1 464 ? 34.330 6.202 -19.115 1.00 85.12 464 ASN A C 1
ATOM 3669 O O . ASN A 1 464 ? 34.753 7.330 -18.865 1.00 85.12 464 ASN A O 1
ATOM 3673 N N . ARG A 1 465 ? 33.711 5.454 -18.189 1.00 84.12 465 ARG A N 1
ATOM 3674 C CA . ARG A 1 465 ? 33.369 5.878 -16.819 1.00 84.12 465 ARG A CA 1
ATOM 3675 C C . ARG A 1 465 ? 32.480 7.123 -16.754 1.00 84.12 465 ARG A C 1
ATOM 3677 O O . ARG A 1 465 ? 32.446 7.814 -15.735 1.00 84.12 465 ARG A O 1
ATOM 3684 N N . GLN A 1 466 ? 31.739 7.405 -17.821 1.00 86.50 466 GLN A N 1
ATOM 3685 C CA . GLN A 1 466 ? 30.758 8.483 -17.873 1.00 86.50 466 GLN A CA 1
ATOM 3686 C C . GLN A 1 466 ? 29.347 7.917 -18.011 1.00 86.50 466 GLN A C 1
ATOM 3688 O O . GLN A 1 466 ? 29.134 6.792 -18.464 1.00 86.50 466 GLN A O 1
ATOM 3693 N N . VAL A 1 467 ? 28.375 8.714 -17.576 1.00 85.94 467 VAL A N 1
ATOM 3694 C CA . VAL A 1 467 ? 26.956 8.399 -17.723 1.00 85.94 467 VAL A CA 1
ATOM 3695 C C . VAL A 1 467 ? 26.516 8.881 -19.100 1.00 85.94 467 VAL A C 1
ATOM 3697 O O . VAL A 1 467 ? 26.596 10.075 -19.380 1.00 85.94 467 VAL A O 1
ATOM 3700 N N . ASN A 1 468 ? 26.051 7.968 -19.949 1.00 86.50 468 ASN A N 1
ATOM 3701 C CA . ASN A 1 468 ? 25.524 8.322 -21.261 1.00 86.50 468 ASN A CA 1
ATOM 3702 C C . ASN A 1 468 ? 24.133 8.960 -21.129 1.00 86.50 468 ASN A C 1
ATOM 3704 O O . ASN A 1 468 ? 23.220 8.372 -20.550 1.00 86.50 468 ASN A O 1
ATOM 3708 N N . GLU A 1 469 ? 23.958 10.152 -21.704 1.00 86.62 469 GLU A N 1
ATOM 3709 C CA . GLU A 1 469 ? 22.656 10.841 -21.749 1.00 86.62 469 GLU A CA 1
ATOM 3710 C C . GLU A 1 469 ? 21.676 10.175 -22.728 1.00 86.62 469 GLU A C 1
ATOM 3712 O O . GLU A 1 469 ? 20.461 10.297 -22.591 1.00 86.62 469 GLU A O 1
ATOM 3717 N N . ARG A 1 470 ? 22.207 9.437 -23.709 1.00 87.00 470 ARG A N 1
ATOM 3718 C CA . ARG A 1 470 ? 21.449 8.613 -24.656 1.00 87.00 470 ARG A CA 1
ATOM 3719 C C . ARG A 1 470 ? 21.879 7.158 -24.477 1.00 87.00 470 ARG A C 1
ATOM 3721 O O . ARG A 1 470 ? 22.845 6.747 -25.121 1.00 87.00 470 ARG A O 1
ATOM 3728 N N . PRO A 1 471 ? 21.261 6.428 -23.537 1.00 87.44 471 PRO A N 1
ATOM 3729 C CA . PRO A 1 471 ? 21.678 5.075 -23.217 1.00 87.44 471 PRO A CA 1
ATOM 3730 C C . PRO A 1 471 ? 21.402 4.130 -24.378 1.00 87.44 471 PRO A C 1
ATOM 3732 O O . PRO A 1 471 ? 20.385 4.238 -25.051 1.00 87.44 471 PRO A O 1
ATOM 3735 N N . THR A 1 472 ? 22.297 3.173 -24.574 1.00 87.94 472 THR A N 1
ATOM 3736 C CA . THR A 1 472 ? 22.056 2.028 -25.451 1.00 87.94 472 THR A CA 1
ATOM 3737 C C . THR A 1 472 ? 21.050 1.066 -24.817 1.00 87.94 472 THR A C 1
ATOM 3739 O O . THR A 1 472 ? 20.885 1.021 -23.595 1.00 87.94 472 THR A O 1
ATOM 3742 N N . ILE A 1 473 ? 20.445 0.198 -25.630 1.00 88.31 473 ILE A N 1
ATOM 3743 C CA . ILE A 1 473 ? 19.544 -0.853 -25.138 1.00 88.31 473 ILE A CA 1
ATOM 3744 C C . ILE A 1 473 ? 20.181 -1.740 -24.052 1.00 88.31 473 ILE A C 1
ATOM 3746 O O . ILE A 1 473 ? 19.527 -2.080 -23.067 1.00 88.31 473 ILE A O 1
ATOM 3750 N N . LEU A 1 474 ? 21.472 -2.069 -24.181 1.00 88.50 474 LEU A N 1
ATOM 3751 C CA . LEU A 1 474 ? 22.198 -2.860 -23.182 1.00 88.50 474 LEU A CA 1
ATOM 3752 C C . LEU A 1 474 ? 22.326 -2.113 -21.852 1.00 88.50 474 LEU A C 1
ATOM 3754 O O . LEU A 1 474 ? 22.121 -2.707 -20.795 1.00 88.50 474 LEU A O 1
ATOM 3758 N N . GLU A 1 475 ? 22.616 -0.813 -21.892 1.00 91.75 475 GLU A N 1
ATOM 3759 C CA . GLU A 1 475 ? 22.689 0.024 -20.691 1.00 91.75 475 GLU A CA 1
ATOM 3760 C C . GLU A 1 475 ? 21.317 0.201 -20.035 1.00 91.75 475 GLU A C 1
ATOM 3762 O O . GLU A 1 475 ? 21.228 0.209 -18.811 1.00 91.75 475 GLU A O 1
ATOM 3767 N N . MET A 1 476 ? 20.233 0.275 -20.810 1.00 90.44 476 MET A N 1
ATOM 3768 C CA . MET A 1 476 ? 18.870 0.323 -20.270 1.00 90.44 476 MET A CA 1
ATOM 3769 C C . MET A 1 476 ? 18.472 -0.976 -19.563 1.00 90.44 476 MET A C 1
ATOM 3771 O O . MET A 1 476 ? 17.920 -0.941 -18.459 1.00 90.44 476 MET A O 1
ATOM 3775 N N . LEU A 1 477 ? 18.766 -2.127 -20.174 1.00 91.62 477 LEU A N 1
ATOM 3776 C CA . LEU A 1 477 ? 18.543 -3.436 -19.554 1.00 91.62 477 LEU A CA 1
ATOM 3777 C C . LEU A 1 477 ? 19.369 -3.572 -18.268 1.00 91.62 477 LEU A C 1
ATOM 3779 O O . LEU A 1 477 ? 18.861 -4.039 -17.245 1.00 91.62 477 LEU A O 1
ATOM 3783 N N . ALA A 1 478 ? 20.623 -3.117 -18.297 1.00 93.81 478 ALA A N 1
ATOM 3784 C CA . ALA A 1 478 ? 21.501 -3.112 -17.134 1.00 93.81 478 ALA A CA 1
ATOM 3785 C C . ALA A 1 478 ? 21.007 -2.154 -16.041 1.00 93.81 478 ALA A C 1
ATOM 3787 O O . ALA A 1 478 ? 21.002 -2.536 -14.874 1.00 93.81 478 ALA A O 1
ATOM 3788 N N . LEU A 1 479 ? 20.506 -0.964 -16.393 1.00 94.62 479 LEU A N 1
ATOM 3789 C CA . LEU A 1 479 ? 19.900 -0.026 -15.445 1.00 94.62 479 LEU A CA 1
ATOM 3790 C C . LEU A 1 479 ? 18.719 -0.666 -14.725 1.00 94.62 479 LEU A C 1
ATOM 3792 O O . LEU A 1 479 ? 18.624 -0.564 -13.506 1.00 94.62 479 LEU A O 1
ATOM 3796 N N . ARG A 1 480 ? 17.829 -1.338 -15.460 1.00 93.12 480 ARG A N 1
ATOM 3797 C CA . ARG A 1 480 ? 16.693 -2.048 -14.865 1.00 93.12 480 ARG A CA 1
ATOM 3798 C C . ARG A 1 480 ? 17.155 -3.100 -13.863 1.00 93.12 480 ARG A C 1
ATOM 3800 O O . ARG A 1 480 ? 16.658 -3.121 -12.738 1.00 93.12 480 ARG A O 1
ATOM 3807 N N . ARG A 1 481 ? 18.104 -3.955 -14.262 1.00 94.06 481 ARG A N 1
ATOM 3808 C CA . ARG A 1 481 ? 18.656 -5.007 -13.396 1.00 94.06 481 ARG A CA 1
ATOM 3809 C C . ARG A 1 481 ? 19.308 -4.409 -12.149 1.00 94.06 481 ARG A C 1
ATOM 3811 O O . ARG A 1 481 ? 19.050 -4.887 -11.047 1.00 94.06 481 ARG A O 1
ATOM 3818 N N . ALA A 1 482 ? 20.091 -3.346 -12.326 1.00 96.00 482 ALA A N 1
ATOM 3819 C CA . ALA A 1 482 ? 20.763 -2.635 -11.247 1.00 96.00 482 ALA A CA 1
ATOM 3820 C C . ALA A 1 482 ? 19.768 -1.999 -10.270 1.00 96.00 482 ALA A C 1
ATOM 3822 O O . ALA A 1 482 ? 19.907 -2.164 -9.065 1.00 96.00 482 ALA A O 1
ATOM 3823 N N . ALA A 1 483 ? 18.747 -1.313 -10.786 1.00 96.00 483 ALA A N 1
ATOM 3824 C CA . ALA A 1 483 ? 17.727 -0.639 -9.995 1.00 96.00 483 ALA A CA 1
ATOM 3825 C C . ALA A 1 483 ? 16.923 -1.621 -9.135 1.00 96.00 483 ALA A C 1
ATOM 3827 O O . ALA A 1 483 ? 16.845 -1.445 -7.921 1.00 96.00 483 ALA A O 1
ATOM 3828 N N . GLN A 1 484 ? 16.381 -2.683 -9.738 1.00 93.56 484 GLN A N 1
ATOM 3829 C CA . GLN A 1 484 ? 15.612 -3.695 -9.004 1.00 93.56 484 GLN A CA 1
ATOM 3830 C C . GLN A 1 484 ? 16.488 -4.412 -7.969 1.00 93.56 484 GLN A C 1
ATOM 3832 O O . GLN A 1 484 ? 16.135 -4.464 -6.792 1.00 93.56 484 GLN A O 1
ATOM 3837 N N . GLY A 1 485 ? 17.675 -4.871 -8.383 1.00 94.31 485 GLY A N 1
ATOM 3838 C CA . GLY A 1 485 ? 18.596 -5.583 -7.500 1.00 94.31 485 GLY A CA 1
ATOM 3839 C C . GLY A 1 485 ? 19.112 -4.730 -6.340 1.00 94.31 485 GLY A C 1
ATOM 3840 O O . GLY A 1 485 ? 19.233 -5.236 -5.227 1.00 94.31 485 GLY A O 1
ATOM 3841 N N . ALA A 1 486 ? 19.393 -3.443 -6.566 1.00 96.62 486 ALA A N 1
ATOM 3842 C CA . ALA A 1 486 ? 19.827 -2.538 -5.507 1.00 96.62 486 ALA A CA 1
ATOM 3843 C C . ALA A 1 486 ? 18.715 -2.307 -4.480 1.00 96.62 486 ALA A C 1
ATOM 3845 O O . ALA A 1 486 ? 18.960 -2.475 -3.290 1.00 96.62 486 ALA A O 1
ATOM 3846 N N . VAL A 1 487 ? 17.494 -1.974 -4.915 1.00 95.56 487 VAL A N 1
ATOM 3847 C CA . VAL A 1 487 ? 16.388 -1.691 -3.985 1.00 95.56 487 VAL A CA 1
ATOM 3848 C C . VAL A 1 487 ? 16.044 -2.927 -3.147 1.00 95.56 487 VAL A C 1
ATOM 3850 O O . VAL A 1 487 ? 15.955 -2.815 -1.928 1.00 95.56 487 VAL A O 1
ATOM 3853 N N . GLU A 1 488 ? 15.916 -4.105 -3.766 1.00 93.62 488 GLU A N 1
ATOM 3854 C CA . GLU A 1 488 ? 15.620 -5.358 -3.052 1.00 93.62 488 GLU A CA 1
ATOM 3855 C C . GLU A 1 488 ? 16.700 -5.718 -2.026 1.00 93.62 488 GLU A C 1
ATOM 3857 O O . GLU A 1 488 ? 16.391 -6.103 -0.898 1.00 93.62 488 GLU A O 1
ATOM 3862 N N . LYS A 1 489 ? 17.980 -5.574 -2.388 1.00 94.69 489 LYS A N 1
ATOM 3863 C CA . LYS A 1 489 ? 19.084 -5.890 -1.475 1.00 94.69 489 LYS A CA 1
ATOM 3864 C C . LYS A 1 489 ? 19.209 -4.875 -0.341 1.00 94.69 489 LYS A C 1
ATOM 3866 O O . LYS A 1 489 ? 19.495 -5.286 0.777 1.00 94.69 489 LYS A O 1
ATOM 3871 N N . ILE A 1 490 ? 18.986 -3.583 -0.594 1.00 95.69 490 ILE A N 1
ATOM 3872 C CA . ILE A 1 490 ? 18.991 -2.557 0.464 1.00 95.69 490 ILE A CA 1
ATOM 3873 C C . ILE A 1 490 ? 17.845 -2.814 1.447 1.00 95.69 490 ILE A C 1
ATOM 3875 O O . ILE A 1 490 ? 18.071 -2.801 2.651 1.00 95.69 490 ILE A O 1
ATOM 3879 N N . GLU A 1 491 ? 16.636 -3.103 0.957 1.00 93.19 491 GLU A N 1
ATOM 3880 C CA . GLU A 1 491 ? 15.494 -3.462 1.810 1.00 93.19 491 GLU A CA 1
ATOM 3881 C C . GLU A 1 491 ? 15.788 -4.676 2.692 1.00 93.19 491 GLU A C 1
ATOM 3883 O O . GLU A 1 491 ? 15.500 -4.644 3.888 1.00 93.19 491 GLU A O 1
ATOM 3888 N N . ALA A 1 492 ? 16.393 -5.719 2.117 1.00 91.19 492 ALA A N 1
ATOM 3889 C CA . ALA A 1 492 ? 16.773 -6.916 2.856 1.00 91.19 492 ALA A CA 1
ATOM 3890 C C . ALA A 1 492 ? 17.820 -6.618 3.941 1.00 91.19 492 ALA A C 1
ATOM 3892 O O . ALA A 1 492 ? 17.676 -7.093 5.064 1.00 91.19 492 ALA A O 1
ATOM 3893 N N . GLN A 1 493 ? 18.841 -5.810 3.630 1.00 91.81 493 GLN A N 1
ATOM 3894 C CA . GLN A 1 493 ? 19.887 -5.442 4.591 1.00 91.81 493 GLN A CA 1
ATOM 3895 C C . GLN A 1 493 ? 19.366 -4.563 5.731 1.00 91.81 493 GLN A C 1
ATOM 3897 O O . GLN A 1 493 ? 19.797 -4.712 6.869 1.00 91.81 493 GLN A O 1
ATOM 3902 N N . LEU A 1 494 ? 18.413 -3.676 5.440 1.00 90.94 494 LEU A N 1
ATOM 3903 C CA . LEU A 1 494 ? 17.792 -2.802 6.436 1.00 90.94 494 LEU A CA 1
ATOM 3904 C C . LEU A 1 494 ? 16.649 -3.475 7.213 1.00 90.94 494 LEU A C 1
ATOM 3906 O O . LEU A 1 494 ? 16.037 -2.824 8.057 1.00 90.94 494 LEU A O 1
ATOM 3910 N N . LEU A 1 495 ? 16.326 -4.743 6.918 1.00 89.31 495 LEU A N 1
ATOM 3911 C CA . LEU A 1 495 ? 15.152 -5.445 7.456 1.00 89.31 495 LEU A CA 1
ATOM 3912 C C . LEU A 1 495 ? 13.863 -4.615 7.318 1.00 89.31 495 LEU A C 1
ATOM 3914 O O . LEU A 1 495 ? 13.031 -4.570 8.228 1.00 89.31 495 LEU A O 1
ATOM 3918 N N . SER A 1 496 ? 13.718 -3.923 6.185 1.00 90.75 496 SER A N 1
ATOM 3919 C CA . SER A 1 496 ? 12.651 -2.943 6.015 1.00 90.75 496 SER A CA 1
ATOM 3920 C C . SER A 1 496 ? 11.273 -3.606 6.039 1.00 90.75 496 SER A C 1
ATOM 3922 O O . SER A 1 496 ? 11.070 -4.689 5.484 1.00 90.75 496 SER A O 1
ATOM 3924 N N . LEU A 1 497 ? 10.308 -2.946 6.682 1.00 89.88 497 LEU A N 1
ATOM 3925 C CA . LEU A 1 497 ? 8.926 -3.423 6.804 1.00 89.88 497 LEU A CA 1
ATOM 3926 C C . LEU A 1 497 ? 8.021 -2.893 5.687 1.00 89.88 497 LEU A C 1
ATOM 3928 O O . LEU A 1 497 ? 6.907 -3.392 5.505 1.00 89.88 497 LEU A O 1
ATOM 3932 N N . ILE A 1 498 ? 8.487 -1.888 4.941 1.00 90.75 498 ILE A N 1
ATOM 3933 C CA . ILE A 1 498 ? 7.770 -1.260 3.830 1.00 90.75 498 ILE A CA 1
ATOM 3934 C C . ILE A 1 498 ? 8.706 -1.014 2.642 1.00 90.75 498 ILE A C 1
ATOM 3936 O O . ILE A 1 498 ? 9.894 -0.800 2.840 1.00 90.75 498 ILE A O 1
ATOM 3940 N N . PRO A 1 499 ? 8.196 -0.987 1.397 1.00 92.06 499 PRO A N 1
ATOM 3941 C CA . PRO A 1 499 ? 9.028 -0.667 0.243 1.00 92.06 499 PRO A CA 1
ATOM 3942 C C . PRO A 1 499 ? 9.738 0.683 0.396 1.00 92.06 499 PRO A C 1
ATOM 3944 O O . PRO A 1 499 ? 9.104 1.691 0.742 1.00 92.06 499 PRO A O 1
ATOM 3947 N N . LEU A 1 500 ? 11.034 0.714 0.081 1.00 94.50 500 LEU A N 1
ATOM 3948 C CA . LEU A 1 500 ? 11.804 1.955 0.091 1.00 94.50 500 LEU A CA 1
ATOM 3949 C C . LEU A 1 500 ? 11.340 2.887 -1.027 1.00 94.50 500 LEU A C 1
ATOM 3951 O O . LEU A 1 500 ? 10.943 2.464 -2.119 1.00 94.50 500 LEU A O 1
ATOM 3955 N N . THR A 1 501 ? 11.426 4.187 -0.761 1.00 95.31 501 THR A N 1
ATOM 3956 C CA . THR A 1 501 ? 11.192 5.206 -1.780 1.00 95.31 501 THR A CA 1
ATOM 3957 C C . THR A 1 501 ? 12.358 5.192 -2.761 1.00 95.31 501 THR A C 1
ATOM 3959 O O . THR A 1 501 ? 13.477 5.572 -2.416 1.00 95.31 501 THR A O 1
ATOM 3962 N N . ALA A 1 502 ? 12.094 4.763 -3.993 1.00 96.81 502 ALA A N 1
ATOM 3963 C CA . ALA A 1 502 ? 13.087 4.712 -5.054 1.00 96.81 502 ALA A CA 1
ATOM 3964 C C . ALA A 1 502 ? 12.502 5.160 -6.396 1.00 96.81 502 ALA A C 1
ATOM 3966 O O . ALA A 1 502 ? 11.318 4.956 -6.684 1.00 96.81 502 ALA A O 1
ATOM 3967 N N . GLY A 1 503 ? 13.332 5.785 -7.224 1.00 96.12 503 GLY A N 1
ATOM 3968 C CA . GLY A 1 503 ? 12.884 6.393 -8.473 1.00 96.12 503 GLY A CA 1
ATOM 3969 C C . GLY A 1 503 ? 14.017 6.782 -9.397 1.00 96.12 503 GLY A C 1
ATOM 3970 O O . GLY A 1 503 ? 15.172 6.912 -8.989 1.00 96.12 503 GLY A O 1
ATOM 3971 N N . ARG A 1 504 ? 13.673 7.013 -10.659 1.00 94.56 504 ARG A N 1
ATOM 3972 C CA . ARG A 1 504 ? 14.615 7.490 -11.666 1.00 94.56 504 ARG A CA 1
ATOM 3973 C C . ARG A 1 504 ? 14.901 8.974 -11.494 1.00 94.56 504 ARG A C 1
ATOM 3975 O O . ARG A 1 504 ? 13.993 9.792 -11.357 1.00 94.56 504 ARG A O 1
ATOM 3982 N N . THR A 1 505 ? 16.177 9.324 -11.589 1.00 93.12 505 THR A N 1
ATOM 3983 C CA . THR A 1 505 ? 16.653 10.714 -11.558 1.00 93.12 505 THR A CA 1
ATOM 3984 C C . THR A 1 505 ? 17.204 11.161 -12.911 1.00 93.12 505 THR A C 1
ATOM 3986 O O . THR A 1 505 ? 17.254 12.361 -13.171 1.00 93.12 505 THR A O 1
ATOM 3989 N N . GLY A 1 506 ? 17.536 10.220 -13.802 1.00 90.62 506 GLY A N 1
ATOM 3990 C CA . GLY A 1 506 ? 17.996 10.492 -15.165 1.00 90.62 506 GLY A CA 1
ATOM 3991 C C . GLY A 1 506 ? 17.989 9.252 -16.077 1.00 90.62 506 GLY A C 1
ATOM 3992 O O . GLY A 1 506 ? 17.397 8.222 -15.724 1.00 90.62 506 GLY A O 1
ATOM 3993 N N . PRO A 1 507 ? 18.644 9.322 -17.253 1.00 88.69 507 PRO A N 1
ATOM 3994 C CA . PRO A 1 507 ? 18.675 8.230 -18.232 1.00 88.69 507 PRO A CA 1
ATOM 3995 C C . PRO A 1 507 ? 19.303 6.939 -17.703 1.00 88.69 507 PRO A C 1
ATOM 3997 O O . PRO A 1 507 ? 18.747 5.871 -17.919 1.00 88.69 507 PRO A O 1
ATOM 4000 N N . LEU A 1 508 ? 20.396 7.046 -16.948 1.00 94.38 508 LEU A N 1
ATOM 4001 C CA . LEU A 1 508 ? 21.113 5.927 -16.319 1.00 94.38 508 LEU A CA 1
ATOM 4002 C C . LEU A 1 508 ? 21.362 6.187 -14.827 1.00 94.38 508 LEU A C 1
ATOM 4004 O O . LEU A 1 508 ? 22.392 5.811 -14.265 1.00 94.38 508 LEU A O 1
ATOM 4008 N N . ARG A 1 509 ? 20.426 6.900 -14.190 1.00 95.44 509 ARG A N 1
ATOM 4009 C CA . ARG A 1 509 ? 20.512 7.286 -12.781 1.00 95.44 509 ARG A CA 1
ATOM 4010 C C . ARG A 1 509 ? 19.202 7.014 -12.059 1.00 95.44 509 ARG A C 1
ATOM 4012 O O . ARG A 1 509 ? 18.123 7.328 -12.573 1.00 95.44 509 ARG A O 1
ATOM 4019 N N . PHE A 1 510 ? 19.309 6.477 -10.855 1.00 97.12 510 PHE A N 1
ATOM 4020 C CA . PHE A 1 510 ? 18.188 6.282 -9.943 1.00 97.12 510 PHE A CA 1
ATOM 4021 C C . PHE A 1 510 ? 18.625 6.602 -8.516 1.00 97.12 510 PHE A C 1
ATOM 4023 O O . PHE A 1 510 ? 19.817 6.666 -8.224 1.00 97.12 510 PHE A O 1
ATOM 4030 N N . ALA A 1 511 ? 17.665 6.847 -7.638 1.00 97.50 511 ALA A N 1
ATOM 4031 C CA . ALA A 1 511 ? 17.918 7.137 -6.239 1.00 97.50 511 ALA A CA 1
ATOM 4032 C C . ALA A 1 511 ? 17.081 6.233 -5.338 1.00 97.50 511 ALA A C 1
ATOM 4034 O O . ALA A 1 511 ? 15.979 5.831 -5.717 1.00 97.50 511 ALA A O 1
ATOM 4035 N N . VAL A 1 512 ? 17.612 5.947 -4.152 1.00 97.69 512 VAL A N 1
ATOM 4036 C CA . VAL A 1 512 ? 16.953 5.186 -3.087 1.00 97.69 512 VAL A CA 1
ATOM 4037 C C . VAL A 1 512 ? 17.062 5.984 -1.793 1.00 97.69 512 VAL A C 1
ATOM 4039 O O . VAL A 1 512 ? 18.162 6.357 -1.384 1.00 97.69 512 VAL A O 1
ATOM 4042 N N . SER A 1 513 ? 15.927 6.269 -1.163 1.00 96.44 513 SER A N 1
ATOM 4043 C CA . SER A 1 513 ? 15.871 6.935 0.136 1.00 96.44 513 SER A CA 1
ATOM 4044 C C . SER A 1 513 ? 15.927 5.922 1.276 1.00 96.44 513 SER A C 1
ATOM 4046 O O . SER A 1 513 ? 15.240 4.901 1.245 1.00 96.44 513 SER A O 1
ATOM 4048 N N . MET A 1 514 ? 16.732 6.234 2.289 1.00 95.62 514 MET A N 1
ATOM 4049 C CA . MET A 1 514 ? 16.905 5.467 3.519 1.00 95.62 514 MET A CA 1
ATOM 4050 C C . MET A 1 514 ? 16.651 6.401 4.701 1.00 95.62 514 MET A C 1
ATOM 4052 O O . MET A 1 514 ? 17.381 7.369 4.916 1.00 95.62 514 MET A O 1
ATOM 4056 N N . VAL A 1 515 ? 15.587 6.129 5.447 1.00 93.75 515 VAL A N 1
ATOM 4057 C CA . VAL A 1 515 ? 15.095 6.966 6.547 1.00 93.75 515 VAL A CA 1
ATOM 4058 C C . VAL A 1 515 ? 15.288 6.216 7.859 1.00 93.75 515 VAL A C 1
ATOM 4060 O O . VAL A 1 515 ? 15.032 5.019 7.915 1.00 93.75 515 VAL A O 1
ATOM 4063 N N . GLY A 1 516 ? 15.724 6.910 8.908 1.00 92.00 516 GLY A N 1
ATOM 4064 C CA . GLY A 1 516 ? 16.071 6.293 10.189 1.00 92.00 516 GLY A CA 1
ATOM 4065 C C . GLY A 1 516 ? 17.444 5.619 10.205 1.00 92.00 516 GLY A C 1
ATOM 4066 O O . GLY A 1 516 ? 17.803 5.012 11.204 1.00 92.00 516 GLY A O 1
ATOM 4067 N N . VAL A 1 517 ? 18.213 5.742 9.120 1.00 92.81 517 VAL A N 1
ATOM 4068 C CA . VAL A 1 517 ? 19.510 5.081 8.934 1.00 92.81 517 VAL A CA 1
ATOM 4069 C C . VAL A 1 517 ? 20.630 6.105 9.078 1.00 92.81 517 VAL A C 1
ATOM 4071 O O . VAL A 1 517 ? 20.603 7.178 8.458 1.00 92.81 517 VAL A O 1
ATOM 4074 N N . SER A 1 518 ? 21.629 5.790 9.903 1.00 93.38 518 SER A N 1
ATOM 4075 C CA . SER A 1 518 ? 22.797 6.663 10.064 1.00 93.38 518 SER A CA 1
ATOM 4076 C C . SER A 1 518 ? 23.645 6.700 8.785 1.00 93.38 518 SER A C 1
ATOM 4078 O O . SER A 1 518 ? 23.567 5.817 7.936 1.00 93.38 518 SER A O 1
ATOM 4080 N N . GLN A 1 519 ? 24.484 7.724 8.620 1.00 93.38 519 GLN A N 1
ATOM 4081 C CA . GLN A 1 519 ? 25.349 7.815 7.437 1.00 93.38 519 GLN A CA 1
ATOM 4082 C C . GLN A 1 519 ? 26.344 6.645 7.348 1.00 93.38 519 GLN A C 1
ATOM 4084 O O . GLN A 1 519 ? 26.618 6.159 6.253 1.00 93.38 519 GLN A O 1
ATOM 4089 N N . GLU A 1 520 ? 26.862 6.195 8.492 1.00 95.12 520 GLU A N 1
ATOM 4090 C CA . GLU A 1 520 ? 27.801 5.072 8.579 1.00 95.12 520 GLU A CA 1
ATOM 4091 C C . GLU A 1 520 ? 27.117 3.747 8.227 1.00 95.12 520 GLU A C 1
ATOM 4093 O O . GLU A 1 520 ? 27.598 2.998 7.383 1.00 95.12 520 GLU A O 1
ATOM 4098 N N . GLU A 1 521 ? 25.936 3.498 8.789 1.00 95.12 521 GLU A N 1
ATOM 4099 C CA . GLU A 1 521 ? 25.135 2.313 8.475 1.00 95.12 521 GLU A CA 1
ATOM 4100 C C . GLU A 1 521 ? 24.719 2.284 6.997 1.00 95.12 521 GLU A C 1
ATOM 4102 O O . GLU A 1 521 ? 24.887 1.271 6.322 1.00 95.12 521 GLU A O 1
ATOM 4107 N N . ALA A 1 522 ? 24.268 3.418 6.446 1.00 96.06 522 ALA A N 1
ATOM 4108 C CA . ALA A 1 522 ? 23.941 3.526 5.026 1.00 96.06 522 ALA A CA 1
ATOM 4109 C C . ALA A 1 522 ? 25.156 3.215 4.140 1.00 96.06 522 ALA A C 1
ATOM 4111 O O . ALA A 1 522 ? 25.021 2.562 3.104 1.00 96.06 522 ALA A O 1
ATOM 4112 N N . ARG A 1 523 ? 26.354 3.653 4.544 1.00 96.88 523 ARG A N 1
ATOM 4113 C CA . ARG A 1 523 ? 27.600 3.340 3.839 1.00 96.88 523 ARG A CA 1
ATOM 4114 C C . ARG A 1 523 ? 27.898 1.844 3.871 1.00 96.88 523 ARG A C 1
ATOM 4116 O O . ARG A 1 523 ? 28.159 1.276 2.813 1.00 96.88 523 ARG A O 1
ATOM 4123 N N . GLN A 1 524 ? 27.800 1.210 5.035 1.00 96.88 524 GLN A N 1
ATOM 4124 C CA . GLN A 1 524 ? 28.023 -0.231 5.190 1.00 96.88 524 GLN A CA 1
ATOM 4125 C C . GLN A 1 524 ? 27.044 -1.052 4.343 1.00 96.88 524 GLN A C 1
ATOM 4127 O O . GLN A 1 524 ? 27.454 -1.991 3.659 1.00 96.88 524 GLN A O 1
ATOM 4132 N N . VAL A 1 525 ? 25.767 -0.660 4.309 1.00 96.44 525 VAL A N 1
ATOM 4133 C CA . VAL A 1 525 ? 24.765 -1.287 3.435 1.00 96.44 525 VAL A CA 1
ATOM 4134 C C . VAL A 1 525 ? 25.181 -1.173 1.969 1.00 96.44 525 VAL A C 1
ATOM 4136 O O . VAL A 1 525 ? 25.178 -2.173 1.252 1.00 96.44 525 VAL A O 1
ATOM 4139 N N . LEU A 1 526 ? 25.597 0.009 1.505 1.00 96.94 526 LEU A N 1
ATOM 4140 C CA . LEU A 1 526 ? 26.043 0.173 0.118 1.00 96.94 526 LEU A CA 1
ATOM 4141 C C . LEU A 1 526 ? 27.312 -0.625 -0.206 1.00 96.94 526 LEU A C 1
ATOM 4143 O O . LEU A 1 526 ? 27.382 -1.206 -1.288 1.00 96.94 526 LEU A O 1
ATOM 4147 N N . GLU A 1 527 ? 28.281 -0.697 0.708 1.00 96.50 527 GLU A N 1
ATOM 4148 C CA . GLU A 1 527 ? 29.508 -1.491 0.541 1.00 96.50 527 GLU A CA 1
ATOM 4149 C C . GLU A 1 527 ? 29.206 -2.991 0.385 1.00 96.50 527 GLU A C 1
ATOM 4151 O O . GLU A 1 527 ? 29.878 -3.679 -0.383 1.00 96.50 527 GLU A O 1
ATOM 4156 N N . GLN A 1 528 ? 28.148 -3.492 1.029 1.00 95.69 528 GLN A N 1
ATOM 4157 C CA . GLN A 1 528 ? 27.693 -4.876 0.874 1.00 95.69 528 GLN A CA 1
ATOM 4158 C C . GLN A 1 528 ? 26.842 -5.099 -0.384 1.00 95.69 528 GLN A C 1
ATOM 4160 O O . GLN A 1 528 ? 26.921 -6.164 -1.002 1.00 95.69 528 GLN A O 1
ATOM 4165 N N . VAL A 1 529 ? 25.999 -4.131 -0.755 1.00 96.25 529 VAL A N 1
ATOM 4166 C CA . VAL A 1 529 ? 25.041 -4.265 -1.864 1.00 96.25 529 VAL A CA 1
ATOM 4167 C C . VAL A 1 529 ? 25.705 -4.063 -3.224 1.00 96.25 529 VAL A C 1
ATOM 4169 O O . VAL A 1 529 ? 25.429 -4.831 -4.148 1.00 96.25 529 VAL A O 1
ATOM 4172 N N . LEU A 1 530 ? 26.573 -3.056 -3.365 1.00 96.75 530 LEU A N 1
ATOM 4173 C CA . LEU A 1 530 ? 27.148 -2.663 -4.656 1.00 96.75 530 LEU A CA 1
ATOM 4174 C C . LEU A 1 530 ? 27.849 -3.816 -5.391 1.00 96.75 530 LEU A C 1
ATOM 4176 O O . LEU A 1 530 ? 27.496 -4.034 -6.552 1.00 96.75 530 LEU A O 1
ATOM 4180 N N . PRO A 1 531 ? 28.755 -4.600 -4.766 1.00 97.19 531 PRO A N 1
ATOM 4181 C CA . PRO A 1 531 ? 29.423 -5.707 -5.452 1.00 97.19 531 PRO A CA 1
ATOM 4182 C C . PRO A 1 531 ? 28.431 -6.758 -5.962 1.00 97.19 531 PRO A C 1
ATOM 4184 O O . PRO A 1 531 ? 28.496 -7.174 -7.113 1.00 97.19 531 PRO A O 1
ATOM 4187 N N . GLN A 1 532 ? 27.432 -7.108 -5.147 1.00 95.88 532 GLN A N 1
ATOM 4188 C CA . GLN A 1 532 ? 26.438 -8.122 -5.508 1.00 95.88 532 GLN A CA 1
ATOM 4189 C C . GLN A 1 532 ? 25.558 -7.698 -6.688 1.00 95.88 532 GLN A C 1
ATOM 4191 O O . GLN A 1 532 ? 25.107 -8.540 -7.465 1.00 95.88 532 GLN A O 1
ATOM 4196 N N . VAL A 1 533 ? 25.246 -6.403 -6.796 1.00 96.31 533 VAL A N 1
ATOM 4197 C CA . VAL A 1 533 ? 24.499 -5.876 -7.943 1.00 96.31 533 VAL A CA 1
ATOM 4198 C C . VAL A 1 533 ? 25.412 -5.798 -9.162 1.00 96.31 533 VAL A C 1
ATOM 4200 O O . VAL A 1 533 ? 25.000 -6.233 -10.237 1.00 96.31 533 VAL A O 1
ATOM 4203 N N . GLN A 1 534 ? 26.646 -5.313 -8.995 1.00 96.25 534 GLN A N 1
ATOM 4204 C CA . GLN A 1 534 ? 27.653 -5.204 -10.053 1.00 96.25 534 GLN A CA 1
ATOM 4205 C C . GLN A 1 534 ? 27.950 -6.554 -10.721 1.00 96.25 534 GLN A C 1
ATOM 4207 O O . GLN A 1 534 ? 28.040 -6.609 -11.947 1.00 96.25 534 GLN A O 1
ATOM 4212 N N . ASP A 1 535 ? 28.020 -7.642 -9.951 1.00 94.88 535 ASP A N 1
ATOM 4213 C CA . ASP A 1 535 ? 28.247 -9.003 -10.464 1.00 94.88 535 ASP A CA 1
ATOM 4214 C C . ASP A 1 535 ? 27.138 -9.487 -11.412 1.00 94.88 535 ASP A C 1
ATOM 4216 O O . ASP A 1 535 ? 27.349 -10.381 -12.232 1.00 94.88 535 ASP A O 1
ATOM 4220 N N . SER A 1 536 ? 25.946 -8.889 -11.327 1.00 92.69 536 SER A N 1
ATOM 4221 C CA . SER A 1 536 ? 24.819 -9.205 -12.208 1.00 92.69 536 SER A CA 1
ATOM 4222 C C . SER A 1 536 ? 24.797 -8.396 -13.511 1.00 92.69 536 SER A C 1
ATOM 4224 O O . SER A 1 536 ? 23.891 -8.589 -14.324 1.00 92.69 536 SER A O 1
ATOM 4226 N N . LEU A 1 537 ? 25.758 -7.488 -13.712 1.00 93.88 537 LEU A N 1
ATOM 4227 C CA . LEU A 1 537 ? 25.824 -6.575 -14.854 1.00 93.88 537 LEU A CA 1
ATOM 4228 C C . LEU A 1 537 ? 26.937 -6.971 -15.843 1.00 93.88 537 LEU A C 1
ATOM 4230 O O . LEU A 1 537 ? 27.904 -7.640 -15.472 1.00 93.88 537 LEU A O 1
ATOM 4234 N N . PRO A 1 538 ? 26.849 -6.544 -17.119 1.00 92.12 538 PRO A N 1
ATOM 4235 C CA . PRO A 1 538 ? 27.940 -6.711 -18.074 1.00 92.12 538 PRO A CA 1
ATOM 4236 C C . PRO A 1 538 ? 29.244 -6.070 -17.579 1.00 92.12 538 PRO A C 1
ATOM 4238 O O . PRO A 1 538 ? 29.240 -4.934 -17.112 1.00 92.12 538 PRO A O 1
ATOM 4241 N N . LYS A 1 539 ? 30.382 -6.750 -17.779 1.00 90.56 539 LYS A N 1
ATOM 4242 C CA . LYS A 1 539 ? 31.716 -6.281 -17.341 1.00 90.56 539 LYS A CA 1
ATOM 4243 C C . LYS A 1 539 ? 32.142 -4.925 -17.919 1.00 90.56 539 LYS A C 1
ATOM 4245 O O . LYS A 1 539 ? 33.057 -4.302 -17.397 1.00 90.56 539 LYS A O 1
ATOM 4250 N N . SER A 1 540 ? 31.526 -4.493 -19.017 1.00 90.62 540 SER A N 1
ATOM 4251 C CA . SER A 1 540 ? 31.778 -3.195 -19.650 1.00 90.62 540 SER A CA 1
ATOM 4252 C C . SER A 1 540 ? 31.094 -2.020 -18.945 1.00 90.62 540 SER A C 1
ATOM 4254 O O . SER A 1 540 ? 31.320 -0.879 -19.343 1.00 90.62 540 SER A O 1
ATOM 4256 N N . LEU A 1 541 ? 30.223 -2.291 -17.969 1.00 94.56 541 LEU A N 1
ATOM 4257 C CA . LEU A 1 541 ? 29.438 -1.295 -17.249 1.00 94.56 541 LEU A CA 1
ATOM 4258 C C . LEU A 1 541 ? 29.845 -1.260 -15.779 1.00 94.56 541 LEU A C 1
ATOM 4260 O O . LEU A 1 541 ? 30.082 -2.295 -15.157 1.00 94.56 541 LEU A O 1
ATOM 4264 N N . GLU A 1 542 ? 29.880 -0.058 -15.222 1.00 95.94 542 GLU A N 1
ATOM 4265 C CA . GLU A 1 542 ? 30.235 0.198 -13.830 1.00 95.94 542 GLU A CA 1
ATOM 4266 C C . GLU A 1 542 ? 29.047 0.851 -13.117 1.00 95.94 542 GLU A C 1
ATOM 4268 O O . GLU A 1 542 ? 28.539 1.887 -13.550 1.00 95.94 542 GLU A O 1
ATOM 4273 N N . LEU A 1 543 ? 28.597 0.252 -12.019 1.00 97.12 543 LEU A N 1
ATOM 4274 C CA . LEU A 1 543 ? 27.597 0.815 -11.125 1.00 97.12 543 LEU A CA 1
ATOM 4275 C C . LEU A 1 543 ? 28.299 1.493 -9.951 1.00 97.12 543 LEU A C 1
ATOM 4277 O O . LEU A 1 543 ? 28.997 0.851 -9.169 1.00 97.12 543 LEU A O 1
ATOM 4281 N N . VAL A 1 544 ? 28.056 2.788 -9.787 1.00 96.50 544 VAL A N 1
ATOM 4282 C CA . VAL A 1 544 ? 28.534 3.551 -8.629 1.00 96.50 544 VAL A CA 1
ATOM 4283 C C . VAL A 1 544 ? 27.359 4.094 -7.831 1.00 96.50 544 VAL A C 1
ATOM 4285 O O . VAL A 1 544 ? 26.305 4.383 -8.399 1.00 96.50 544 VAL A O 1
ATOM 4288 N N . ALA A 1 545 ? 27.551 4.287 -6.527 1.00 96.75 545 ALA A N 1
ATOM 4289 C CA . ALA A 1 545 ? 26.604 5.004 -5.683 1.00 96.75 545 ALA A CA 1
ATOM 4290 C C . ALA A 1 545 ? 27.284 6.146 -4.928 1.00 96.75 545 ALA A C 1
ATOM 4292 O O . ALA A 1 545 ? 28.454 6.065 -4.555 1.00 96.75 545 ALA A O 1
ATOM 4293 N N . THR A 1 546 ? 26.542 7.220 -4.694 1.00 95.31 546 THR A N 1
ATOM 4294 C CA . THR A 1 546 ? 26.954 8.342 -3.846 1.00 95.31 546 THR A CA 1
ATOM 4295 C C . THR A 1 546 ? 25.886 8.579 -2.793 1.00 95.31 546 THR A C 1
ATOM 4297 O O . THR A 1 546 ? 24.700 8.597 -3.115 1.00 95.31 546 THR A O 1
ATOM 4300 N N . LEU A 1 547 ? 26.302 8.751 -1.540 1.00 95.19 547 LEU A N 1
ATOM 4301 C CA . LEU A 1 547 ? 25.402 9.089 -0.442 1.00 95.19 547 LEU A CA 1
ATOM 4302 C C . LEU A 1 547 ? 25.305 10.600 -0.289 1.00 95.19 547 LEU A C 1
ATOM 4304 O O . LEU A 1 547 ? 26.322 11.283 -0.178 1.00 95.19 547 LEU A O 1
ATOM 4308 N N . VAL A 1 548 ? 24.074 11.094 -0.231 1.00 93.31 548 VAL A N 1
ATOM 4309 C CA . VAL A 1 548 ? 23.762 12.483 0.095 1.00 93.31 548 VAL A CA 1
ATOM 4310 C C . VAL A 1 548 ? 22.901 12.491 1.351 1.00 93.31 548 VAL A C 1
ATOM 4312 O O . VAL A 1 548 ? 21.899 11.779 1.436 1.00 93.31 548 VAL A O 1
ATOM 4315 N N . LYS A 1 549 ? 23.304 13.288 2.339 1.00 88.44 549 LYS A N 1
ATOM 4316 C CA . LYS A 1 549 ? 22.593 13.440 3.609 1.00 88.44 549 LYS A CA 1
ATOM 4317 C C . LYS A 1 549 ? 21.602 14.598 3.525 1.00 88.44 549 LYS A C 1
ATOM 4319 O O . LYS A 1 549 ? 21.946 15.652 2.993 1.00 88.44 549 LYS A O 1
ATOM 4324 N N . LEU A 1 550 ? 20.420 14.430 4.119 1.00 86.50 550 LEU A N 1
ATOM 4325 C CA . LEU A 1 550 ? 19.499 15.544 4.338 1.00 86.50 550 LEU A CA 1
ATOM 4326 C C . LEU A 1 550 ? 20.050 16.515 5.392 1.00 86.50 550 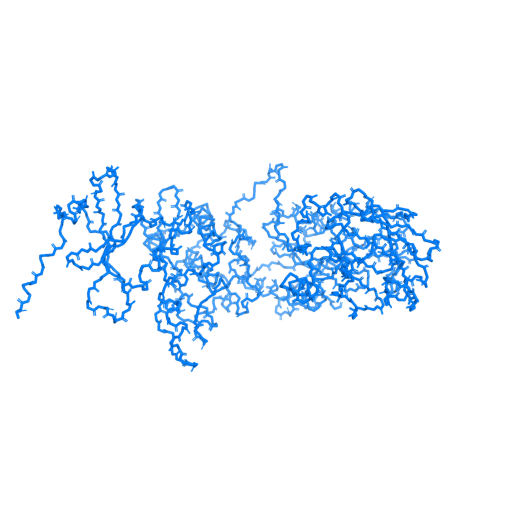LEU A C 1
ATOM 4328 O O . LEU A 1 550 ? 20.304 16.130 6.535 1.00 86.50 550 LEU A O 1
ATOM 4332 N N . GLU A 1 551 ? 20.218 17.779 5.009 1.00 81.88 551 GLU A N 1
ATOM 4333 C CA . GLU A 1 551 ? 20.407 18.871 5.964 1.00 81.88 551 GLU A CA 1
ATOM 4334 C C . GLU A 1 551 ? 19.052 19.275 6.553 1.00 81.88 551 GLU A C 1
ATOM 4336 O O . GLU A 1 551 ? 18.082 19.467 5.817 1.00 81.88 551 GLU A O 1
ATOM 4341 N N . THR A 1 552 ? 18.994 19.429 7.875 1.00 75.62 552 THR A N 1
ATOM 4342 C CA . THR A 1 552 ? 17.774 19.805 8.598 1.00 75.62 552 THR A CA 1
ATOM 4343 C C . THR A 1 552 ? 17.168 21.093 8.039 1.00 75.62 552 THR A C 1
ATOM 4345 O O . THR A 1 552 ? 17.869 22.090 7.853 1.00 75.62 552 THR A O 1
ATOM 4348 N N . GLY A 1 553 ? 15.857 21.082 7.786 1.00 73.69 553 GLY A N 1
ATOM 4349 C CA . GLY A 1 553 ? 15.116 22.250 7.301 1.00 73.69 553 GLY A CA 1
ATOM 4350 C C . GLY A 1 553 ? 15.264 22.548 5.805 1.00 73.69 553 GLY A C 1
ATOM 4351 O O . GLY A 1 553 ? 14.709 23.543 5.333 1.00 73.69 553 GLY A O 1
ATOM 4352 N N . ARG A 1 554 ? 15.974 21.712 5.033 1.00 83.25 554 ARG A N 1
ATOM 4353 C CA . ARG A 1 554 ? 15.967 21.785 3.564 1.00 83.25 554 ARG A CA 1
ATOM 4354 C C . ARG A 1 554 ? 14.953 20.801 2.975 1.00 83.25 554 ARG A C 1
ATOM 4356 O O . ARG A 1 554 ? 14.870 19.674 3.451 1.00 83.25 554 ARG A O 1
ATOM 4363 N N . PRO A 1 555 ? 14.226 21.160 1.897 1.00 85.81 555 PRO A N 1
ATOM 4364 C CA . PRO A 1 555 ? 13.365 20.205 1.205 1.00 85.81 555 PRO A CA 1
ATOM 4365 C C . PRO A 1 555 ? 14.173 19.005 0.706 1.00 85.81 555 PRO A C 1
ATOM 4367 O O . PRO A 1 555 ? 15.189 19.181 0.025 1.00 85.81 555 PRO A O 1
ATOM 4370 N N . ALA A 1 556 ? 13.717 17.788 0.993 1.00 85.31 556 ALA A N 1
ATOM 4371 C CA . ALA A 1 556 ? 14.473 16.582 0.669 1.00 85.31 556 ALA A CA 1
ATOM 4372 C C . ALA A 1 556 ? 14.652 16.368 -0.839 1.00 85.31 556 ALA A C 1
ATOM 4374 O O . ALA A 1 556 ? 15.664 15.812 -1.266 1.00 85.31 556 ALA A O 1
ATOM 4375 N N . ARG A 1 557 ? 13.758 16.909 -1.676 1.00 85.06 557 ARG A N 1
ATOM 4376 C CA . ARG A 1 557 ? 13.943 16.952 -3.137 1.00 85.06 557 ARG A CA 1
ATOM 4377 C C . ARG A 1 557 ? 15.258 17.601 -3.591 1.00 85.06 557 ARG A C 1
ATOM 4379 O O . ARG A 1 557 ? 15.732 17.295 -4.681 1.00 85.06 557 ARG A O 1
ATOM 4386 N N . THR A 1 558 ? 15.866 18.470 -2.777 1.00 86.19 558 THR A N 1
ATOM 4387 C CA . THR A 1 558 ? 17.163 19.101 -3.093 1.00 86.19 558 THR A CA 1
ATOM 4388 C C . THR A 1 558 ? 18.317 18.099 -3.131 1.00 86.19 558 THR A C 1
ATOM 4390 O O . THR A 1 558 ? 19.321 18.361 -3.786 1.00 86.19 558 THR A O 1
ATOM 4393 N N . LEU A 1 559 ? 18.148 16.918 -2.523 1.00 81.56 559 LEU A N 1
ATOM 4394 C CA . LEU A 1 559 ? 19.127 15.828 -2.559 1.00 81.56 559 LEU A CA 1
ATOM 4395 C C . LEU A 1 559 ? 19.271 15.188 -3.942 1.00 81.56 559 LEU A C 1
ATOM 4397 O O . LEU A 1 559 ? 20.227 14.458 -4.172 1.00 81.56 559 LEU A O 1
ATOM 4401 N N . LEU A 1 560 ? 18.325 15.433 -4.851 1.00 83.56 560 LEU A N 1
ATOM 4402 C CA . LEU A 1 560 ? 18.320 14.882 -6.208 1.00 83.56 560 LEU A CA 1
ATOM 4403 C C . LEU A 1 560 ? 18.771 15.889 -7.282 1.00 83.56 560 LEU A C 1
ATOM 4405 O O . LEU A 1 560 ? 18.554 15.641 -8.478 1.00 83.56 560 LEU A O 1
ATOM 4409 N N . GLY A 1 561 ? 19.296 17.037 -6.840 1.00 64.69 561 GLY A N 1
ATOM 4410 C CA . GLY A 1 561 ? 19.795 18.134 -7.673 1.00 64.69 561 GLY A CA 1
ATOM 4411 C C . GLY A 1 561 ? 20.970 17.753 -8.556 1.00 64.69 561 GLY A C 1
ATOM 4412 O O . GLY A 1 561 ? 21.810 16.935 -8.117 1.00 64.69 561 GLY A O 1
#

Radius of gyration: 28.44 Å; chains: 1; bounding box: 89×46×78 Å

pLDDT: mean 87.45, std 12.37, range [38.75, 97.75]